Protein AF-A0A0D8FSW8-F1 (afdb_monomer)

Mean predicted aligned error: 22.22 Å

InterPro domains:
  IPR005616 CcmH/CycL/Ccl2/NrfF, N-terminal [PF03918] (24-135)
  IPR005616 CcmH/CycL/Ccl2/NrfF, N-terminal [cd16378] (40-104)
  IPR011990 Tetratricopeptide-like helical domain superfamily [G3DSA:1.25.40.10] (224-376)
  IPR011990 Tetratricopeptide-like helical domain superfamily [SSF48452] (256-358)
  IPR038297 CcmH/CycL/Ccl2/NrfF domain superfamily [G3DSA:1.10.8.640] (29-108)
  IPR051263 Cytochrome c-type biogenesis [PTHR47870] (13-337)

Organism: NCBI:txid1121877

Nearest PDB structures (foldseek):
  6fd7-assembly1_A  TM=7.070E-01  e=1.550E-02  Homo sapiens
  6fdp-assembly1_A  TM=6.580E-01  e=1.881E-02  Homo sapiens
  6w5q-assembly8_H  TM=6.157E-01  e=2.695E-01  Pseudomonas aeruginosa
  6hft-assembly1_A  TM=5.331E-01  e=1.661E-01  Saccharomyces cerevisiae
  5tqb-assembly1_B  TM=5.111E-01  e=1.780E+00  Thermochaetoides thermophila DSM 1495

Solvent-accessible surface area (backbone atoms only — not comparable to full-atom values): 23118 Å² total; per-residue (Å²): 140,83,82,84,77,80,72,78,56,71,66,61,56,50,52,53,50,54,50,51,51,53,53,50,54,56,54,57,57,70,80,59,69,73,88,60,54,71,70,56,48,40,60,48,51,29,55,46,29,28,20,83,92,64,59,101,33,28,25,70,77,38,92,44,76,66,17,51,57,49,50,54,46,48,49,50,41,55,73,73,63,54,52,75,62,60,56,48,51,52,48,31,75,75,64,35,68,78,31,38,69,57,76,57,84,54,74,70,48,34,53,65,64,45,45,63,54,53,52,49,50,52,53,51,48,53,51,50,50,52,59,70,64,58,64,80,72,77,64,68,69,66,63,63,75,74,68,70,80,90,80,80,93,78,84,87,79,84,70,81,76,79,73,79,91,84,78,89,84,82,89,79,82,90,82,88,80,88,88,83,85,82,89,86,82,87,80,84,83,83,86,90,83,84,89,85,85,89,83,91,86,88,83,89,85,90,76,88,78,82,74,81,93,71,71,76,72,62,65,58,58,60,56,53,56,54,55,54,55,52,53,58,56,57,65,72,70,68,78,76,89,79,91,74,85,49,82,61,57,62,48,51,51,51,52,21,51,53,28,47,75,70,63,41,54,72,61,15,44,59,38,31,56,53,48,36,75,78,39,76,78,44,22,56,46,38,12,54,47,17,47,51,40,39,73,68,39,90,46,73,64,49,30,51,54,18,49,53,42,12,51,49,11,28,61,73,17,71,67,32,41,56,6,19,37,43,34,15,47,42,31,31,80,72,66,72,32,24,62,62,12,42,55,28,42,51,51,18,59,72,47,68,60,54,71,72,56,38,61,57,45,41,75,69,46,50,62,29,25,61,74,43,75,43,86,78,63,90,87,94

Radius of gyration: 40.58 Å; Cα contacts (8 Å, |Δi|>4): 284; chains: 1; bounding box: 92×55×123 Å

Secondary structure (DSSP, 8-state):
------PPPHHHHHHHHHHHHHHHHHHHHHTT-----HHHHHHHHHHHBBPTTSSS-BGGG--SHHHHHHHHHHHHHHHHT--HHHHHHHHHHHH-GGGBSS--SSTHHHHHHHHHHHHHHHHHHHHHHHHHH------THHHHTTS----------SGGGGG----------------------------------------------------HHHHHHHHHHHHHHHHHHHHTT----S-PPPHHHHHHHHHHHHHHHTT-HHHHHHHHHHHHHH-TT-HHHHHHHHHHHHHH--SHHHHHHHHHHHHHHHHHTTT-HHHHHHHHHHHHHTT--HHHHHHHHHHHHHT---HHHHHHHHHHHHHHHHHTT-PPPTT-

pLDDT: mean 70.39, std 22.23, range [28.64, 97.38]

Foldseek 3Di:
DDDDDPDPPVVVVVVVVVVVVVVVVVVVVVVDDDDDDLVVLLLVLQQFFDQPVAPLHGLNGDLDPSSVVLSVQSSVCSVVVDDSVVSVVVCCVVRNQVRGNDRDCDDPVVVVVCVVVVVVVVVVVVVVVVVVVPPPPPPVVVVVVVPDDDDDDDDDDDPPVPPDDDDDDDDDDDDDDDDDDDDDDDDDDDDDDDDDDDDDDDDDDDDDDDDDPDDPVVVVVVVVVVVVVVVVVVVVPPDDDDDDQDPVLVVLLVVLVVCVVVVVLVVSLVSLVVSCVVVVLQLSSLLSNLLSQCVVDPDLVSVVVSLVSLVSSCVSNVLDLSSLLSNLLCCCVPVVNLLSSVVSVVSSLVSVDDPVVVVVSCVSNVVSCVSNVHDDDPSD

Sequence (380 aa):
MTTPTKRPSRALLAWIILFAIALASVGYAVVRTPSASASARIVALEKEVRCPSCGNLAVYNSKSASSYSIASYIDHEVHAGASNQEIIDSLVASYGDTILMAPPANGVGLFLWLLPIVVGLVLAYEVYKSLSSRSPKPSSQTRALIGASPAPMVSLSVEDVRRSPFAASELAEMKLDSSDGGDARRAVDASARENGEGTVSASSSGKPIRKPLFSRRFAQIGAALILVGVGALGALLLTRPSSSSSPSLTKELASGEALAGLGAVTQARAEFDRVLATYPSDPTALAYLGWIDFNLAKTKSAKADSISMLAHAAQLGAYDASAQLYYGLVLFYGEDKPVAAVTHLNRFLATHPSKSLVQQAYRLAKPAYLAAHRKIPNTF

Structure (mmCIF, N/CA/C/O backbone):
data_AF-A0A0D8FSW8-F1
#
_entry.id   AF-A0A0D8FSW8-F1
#
loop_
_atom_site.group_PDB
_atom_site.id
_atom_site.type_symbol
_atom_site.label_atom_id
_atom_site.label_alt_id
_atom_site.label_comp_id
_atom_site.label_asym_id
_atom_site.label_entity_id
_atom_site.label_seq_id
_atom_site.pdbx_PDB_ins_code
_atom_site.Cartn_x
_atom_site.Cartn_y
_atom_site.Cartn_z
_atom_site.occupancy
_atom_site.B_iso_or_equiv
_atom_site.auth_seq_id
_atom_site.auth_comp_id
_atom_site.auth_asym_id
_atom_site.auth_atom_id
_atom_site.pdbx_PDB_model_num
ATOM 1 N N . MET A 1 1 ? -59.936 -1.976 56.680 1.00 39.59 1 MET A N 1
ATOM 2 C CA . MET A 1 1 ? -58.484 -1.783 56.894 1.00 39.59 1 MET A CA 1
ATOM 3 C C . MET A 1 1 ? -57.876 -1.288 55.593 1.00 39.59 1 MET A C 1
ATOM 5 O O . MET A 1 1 ? -57.905 -2.027 54.622 1.00 39.59 1 MET A O 1
ATOM 9 N N . THR A 1 2 ? -57.386 -0.050 55.540 1.00 47.03 2 THR A N 1
ATOM 10 C CA . THR A 1 2 ? -56.753 0.535 54.346 1.00 47.03 2 THR A CA 1
ATOM 11 C C . THR A 1 2 ? -55.270 0.762 54.626 1.00 47.03 2 THR A C 1
ATOM 13 O O . THR A 1 2 ? -54.900 1.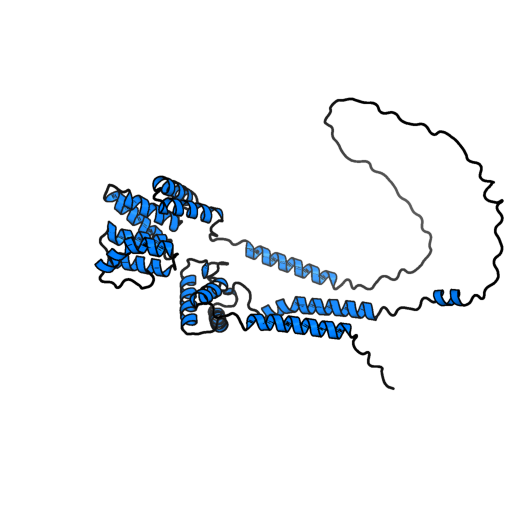569 55.475 1.00 47.03 2 THR A O 1
ATOM 16 N N . THR A 1 3 ? -54.397 0.018 53.949 1.00 42.66 3 THR A N 1
ATOM 17 C CA . THR A 1 3 ? -52.943 0.182 54.093 1.00 42.66 3 THR A CA 1
ATOM 18 C C . THR A 1 3 ? -52.492 1.504 53.465 1.00 42.66 3 THR A C 1
ATOM 20 O O . THR A 1 3 ? -52.821 1.743 52.300 1.00 42.66 3 THR A O 1
ATOM 23 N N . PRO A 1 4 ? -51.715 2.353 54.164 1.00 50.81 4 PRO A N 1
ATOM 24 C CA . PRO A 1 4 ? -51.233 3.603 53.594 1.00 50.81 4 PRO A CA 1
ATOM 25 C C . PRO A 1 4 ? -50.187 3.316 52.512 1.00 50.81 4 PRO A C 1
ATOM 27 O O . PRO A 1 4 ? -49.081 2.849 52.793 1.00 50.81 4 PRO A O 1
ATOM 30 N N . THR A 1 5 ? -50.525 3.616 51.260 1.00 48.91 5 THR A N 1
ATOM 31 C CA . THR A 1 5 ? -49.594 3.519 50.135 1.00 48.91 5 THR A CA 1
ATOM 32 C C . THR A 1 5 ? -48.489 4.564 50.299 1.00 48.91 5 THR A C 1
ATOM 34 O O . THR A 1 5 ? -48.702 5.765 50.122 1.00 48.91 5 THR A O 1
ATOM 37 N N . LYS A 1 6 ? -47.275 4.116 50.655 1.00 52.59 6 LYS A N 1
ATOM 38 C CA . LYS A 1 6 ? -46.073 4.964 50.653 1.00 52.59 6 LYS A CA 1
ATOM 39 C C . LYS A 1 6 ? -45.880 5.523 49.240 1.00 52.59 6 LYS A C 1
ATOM 41 O O . LYS A 1 6 ? -45.420 4.812 48.351 1.00 52.59 6 LYS A O 1
ATOM 46 N N . ARG A 1 7 ? -46.226 6.798 49.035 1.00 59.25 7 ARG A N 1
ATOM 47 C CA . ARG A 1 7 ? -45.932 7.507 47.783 1.00 59.25 7 ARG A CA 1
ATOM 48 C C . ARG A 1 7 ? -44.412 7.477 47.556 1.00 59.25 7 ARG A C 1
ATOM 50 O O . ARG A 1 7 ? -43.682 7.779 48.506 1.00 59.25 7 ARG A O 1
ATOM 57 N N . PRO A 1 8 ? -43.919 7.133 46.350 1.00 52.56 8 PRO A N 1
ATOM 58 C CA . PRO A 1 8 ? -42.494 7.223 46.058 1.00 52.56 8 PRO A CA 1
ATOM 59 C C . PRO A 1 8 ? -42.030 8.661 46.299 1.00 52.56 8 PRO A C 1
ATOM 61 O O . PRO A 1 8 ? -42.737 9.620 45.973 1.00 52.56 8 PRO A O 1
ATOM 64 N N . SER A 1 9 ? -40.862 8.824 46.922 1.00 68.44 9 SER A N 1
ATOM 65 C CA . SER A 1 9 ? -40.321 10.152 47.198 1.00 68.44 9 SER A CA 1
ATOM 66 C C . SER A 1 9 ? -40.132 10.910 45.882 1.00 68.44 9 SER A C 1
ATOM 68 O O . SER A 1 9 ? -39.705 10.336 44.880 1.00 68.44 9 SER A O 1
ATOM 70 N N . ARG A 1 10 ? -40.435 12.216 45.872 1.00 72.94 10 ARG A N 1
ATOM 71 C CA . ARG A 1 10 ? -40.333 13.060 44.662 1.00 72.94 10 ARG A CA 1
ATOM 72 C C . ARG A 1 10 ? -38.941 12.992 44.009 1.00 72.94 10 ARG A C 1
ATOM 74 O O . ARG A 1 10 ? -38.837 13.093 42.793 1.00 72.94 10 ARG A O 1
ATOM 81 N N . ALA A 1 11 ? -37.902 12.735 44.807 1.00 69.19 11 ALA A N 1
ATOM 82 C CA . ALA A 1 11 ? -36.544 12.472 44.342 1.00 69.19 11 ALA A CA 1
ATOM 83 C C . ALA A 1 11 ? -36.428 11.223 43.443 1.00 69.19 11 ALA A C 1
ATOM 85 O O . ALA A 1 11 ? -35.744 11.286 42.429 1.00 69.19 11 ALA A O 1
ATOM 86 N N . LEU A 1 12 ? -37.108 10.114 43.761 1.00 74.06 12 LEU A N 1
ATOM 87 C CA . LEU A 1 12 ? -37.056 8.891 42.947 1.00 74.06 12 LEU A CA 1
ATOM 88 C C . LEU A 1 12 ? -37.665 9.126 41.555 1.00 74.06 12 LEU A C 1
ATOM 90 O O . LEU A 1 12 ? -37.091 8.726 40.549 1.00 74.06 12 LEU A O 1
ATOM 94 N N . LEU A 1 13 ? -38.797 9.836 41.500 1.00 79.19 13 LEU A N 1
ATOM 95 C CA . LEU A 1 13 ? -39.436 10.241 40.244 1.00 79.19 13 LEU A CA 1
ATOM 96 C C . LEU A 1 13 ? -38.542 11.186 39.427 1.00 79.19 13 LEU A C 1
ATOM 98 O O . LEU A 1 13 ? -38.404 10.990 38.224 1.00 79.19 13 LEU A O 1
ATOM 102 N N . ALA A 1 14 ? -37.886 12.158 40.071 1.00 80.44 14 ALA A N 1
ATOM 103 C CA . ALA A 1 14 ? -36.940 13.049 39.399 1.00 80.44 14 ALA A CA 1
ATOM 104 C C . ALA A 1 14 ? -35.743 12.289 38.796 1.00 80.44 14 ALA A C 1
ATOM 106 O O . ALA A 1 14 ? -35.365 12.556 37.658 1.00 80.44 14 ALA A O 1
ATOM 107 N N . TRP A 1 15 ? -35.190 11.301 39.509 1.00 77.56 15 TRP A N 1
ATOM 108 C CA . TRP A 1 15 ? -34.112 10.448 38.994 1.00 77.56 15 TRP A CA 1
ATOM 109 C C . TRP A 1 15 ? -34.557 9.565 37.821 1.00 77.56 15 TRP A C 1
ATOM 111 O O . TRP A 1 15 ? -33.817 9.448 36.849 1.00 77.56 15 TRP A O 1
ATOM 121 N N . ILE A 1 16 ? -35.768 8.998 37.861 1.00 78.50 16 ILE A N 1
ATOM 122 C CA . ILE A 1 16 ? -36.329 8.224 36.737 1.00 78.50 16 ILE A CA 1
ATOM 123 C C . ILE A 1 16 ? -36.517 9.115 35.500 1.00 78.50 16 ILE A C 1
ATOM 125 O O . ILE A 1 16 ? -36.174 8.703 34.395 1.00 78.50 16 ILE A O 1
ATOM 129 N N . ILE A 1 17 ? -37.006 10.348 35.675 1.00 84.31 17 ILE A N 1
ATOM 130 C CA . ILE A 1 17 ? -37.185 11.310 34.576 1.00 84.31 17 ILE A CA 1
ATOM 131 C C . ILE A 1 17 ? -35.830 11.733 33.989 1.00 84.31 17 ILE A C 1
ATOM 133 O O . ILE A 1 17 ? -35.671 11.722 32.772 1.00 84.31 17 ILE A O 1
ATOM 137 N N . LEU A 1 18 ? -34.831 12.042 34.824 1.00 82.75 18 LEU A N 1
ATOM 138 C CA . LEU A 1 18 ? -33.476 12.368 34.356 1.00 82.75 18 LEU A CA 1
ATOM 139 C C . LEU A 1 18 ? -32.823 11.194 33.611 1.00 82.75 18 LEU A C 1
ATOM 141 O O . LEU A 1 18 ? -32.198 11.404 32.574 1.00 82.75 18 LEU A O 1
ATOM 145 N N . PHE A 1 19 ? -33.010 9.962 34.089 1.00 79.06 19 PHE A N 1
ATOM 146 C CA . PHE A 1 19 ? -32.516 8.758 33.418 1.00 79.06 19 PHE A CA 1
ATOM 147 C C . PHE A 1 19 ? -33.218 8.519 32.071 1.00 79.06 19 PHE A C 1
ATOM 149 O O . PHE A 1 19 ? -32.555 8.214 31.082 1.00 79.06 19 PHE A O 1
ATOM 156 N N . ALA A 1 20 ? -34.535 8.738 31.993 1.00 77.12 20 ALA A N 1
ATOM 157 C CA . ALA A 1 20 ? -35.288 8.665 30.741 1.00 77.12 20 ALA A CA 1
ATOM 158 C C . ALA A 1 20 ? -34.852 9.740 29.727 1.00 77.12 20 ALA A C 1
ATOM 160 O O . ALA A 1 20 ? -34.725 9.443 28.541 1.00 77.12 20 ALA A O 1
ATOM 161 N N . ILE A 1 21 ? -34.561 10.966 30.182 1.00 82.00 21 ILE A N 1
ATOM 162 C CA . ILE A 1 21 ? -34.027 12.045 29.334 1.00 82.00 21 ILE A CA 1
ATOM 163 C C . ILE A 1 21 ? -32.614 11.703 28.832 1.00 82.00 21 ILE A C 1
ATOM 165 O O . ILE A 1 21 ? -32.321 11.930 27.661 1.00 82.00 21 ILE A O 1
ATOM 169 N N . ALA A 1 22 ? -31.759 11.116 29.676 1.00 75.44 22 ALA A N 1
ATOM 170 C CA . ALA A 1 22 ? -30.424 10.663 29.277 1.00 75.44 22 ALA A CA 1
ATOM 171 C C . ALA A 1 22 ? -30.470 9.506 28.257 1.00 75.44 22 ALA A C 1
ATOM 173 O O . ALA A 1 22 ? -29.710 9.500 27.294 1.00 75.44 22 ALA A O 1
ATOM 174 N N . LEU A 1 23 ? -31.393 8.553 28.417 1.00 74.88 23 LEU A N 1
ATOM 175 C CA . LEU A 1 23 ? -31.642 7.504 27.420 1.00 74.88 23 LEU A CA 1
ATOM 176 C C . LEU A 1 23 ? -32.162 8.082 26.094 1.00 74.88 23 LEU A C 1
ATOM 178 O O . LEU A 1 23 ? -31.700 7.685 25.024 1.00 74.88 23 LEU A O 1
ATOM 182 N N . ALA A 1 24 ? -33.083 9.048 26.152 1.00 71.19 24 ALA A N 1
ATOM 183 C CA . ALA A 1 24 ? -33.630 9.701 24.966 1.00 71.19 24 ALA A CA 1
ATOM 184 C C . ALA A 1 24 ? -32.578 10.527 24.201 1.00 71.19 24 ALA A C 1
ATOM 186 O O . ALA A 1 24 ? -32.573 10.511 22.970 1.00 71.19 24 ALA A O 1
ATOM 187 N N . SER A 1 25 ? -31.664 11.214 24.898 1.00 67.06 25 SER A N 1
ATOM 188 C CA . SER A 1 25 ? -30.603 11.995 24.247 1.00 67.06 25 SER A CA 1
ATOM 189 C C . SER A 1 25 ? -29.555 11.111 23.564 1.00 67.06 25 SER A C 1
ATOM 191 O O . SER A 1 25 ? -29.143 11.430 22.448 1.00 67.06 25 SER A O 1
ATOM 193 N N . VAL A 1 26 ? -29.189 9.969 24.163 1.00 66.69 26 VAL A N 1
ATOM 194 C CA . VAL A 1 26 ? -28.327 8.969 23.505 1.00 66.69 26 VAL A CA 1
ATOM 195 C C . VAL A 1 26 ? -29.020 8.371 22.276 1.00 66.69 26 VAL A C 1
ATOM 197 O O . VAL A 1 26 ? -28.408 8.302 21.212 1.00 66.69 26 VAL A O 1
ATOM 200 N N . GLY A 1 27 ? -30.308 8.019 22.369 1.00 56.41 27 GLY A N 1
ATOM 201 C CA . GLY A 1 27 ? -31.074 7.506 21.226 1.00 56.41 27 GLY A CA 1
ATOM 202 C C . GLY A 1 27 ? -31.169 8.495 20.055 1.00 56.41 27 GLY A C 1
ATOM 203 O O . GLY A 1 27 ? -31.031 8.103 18.898 1.00 56.41 27 GLY A O 1
ATOM 204 N N . TYR A 1 28 ? -31.336 9.791 20.338 1.00 53.56 28 TYR A N 1
ATOM 205 C CA . TYR A 1 28 ? -31.428 10.827 19.303 1.00 53.56 28 TYR A CA 1
ATOM 206 C C . TYR A 1 28 ? -30.108 11.044 18.537 1.00 53.56 28 TYR A C 1
ATOM 208 O O . TYR A 1 28 ? -30.136 11.377 17.352 1.00 53.56 28 TYR A O 1
ATOM 216 N N . ALA A 1 29 ? -28.956 10.815 19.178 1.00 49.75 29 ALA A N 1
ATOM 217 C CA . ALA A 1 29 ? -27.643 10.952 18.544 1.00 49.75 29 ALA A CA 1
ATOM 218 C C . ALA A 1 29 ? -27.346 9.848 17.507 1.00 49.75 29 ALA A C 1
ATOM 220 O O . ALA A 1 29 ? -26.659 10.107 16.522 1.00 49.75 29 ALA A O 1
ATOM 221 N N . VAL A 1 30 ? -27.885 8.638 17.696 1.00 51.28 30 VAL A N 1
ATOM 222 C CA . VAL A 1 30 ? -27.643 7.483 16.805 1.00 51.28 30 VAL A CA 1
ATOM 223 C C . VAL A 1 30 ? -28.430 7.586 15.491 1.00 51.28 30 VAL A C 1
ATOM 225 O O . VAL A 1 30 ? -27.949 7.165 14.445 1.00 51.28 30 VAL A O 1
ATOM 228 N N . VAL A 1 31 ? -29.625 8.186 15.515 1.00 51.75 31 VAL A N 1
ATOM 229 C CA . VAL A 1 31 ? -30.549 8.231 14.360 1.00 51.75 31 VAL A CA 1
ATOM 230 C C . VAL A 1 31 ? -30.229 9.369 13.370 1.00 51.75 31 VAL A C 1
ATOM 232 O O . VAL A 1 31 ? -30.789 9.422 12.277 1.00 51.75 31 VAL A O 1
ATOM 235 N N . ARG A 1 32 ? -29.323 10.294 13.719 1.00 37.38 32 ARG A N 1
ATOM 236 C CA . ARG A 1 32 ? -28.925 11.424 12.857 1.00 37.38 32 ARG A CA 1
ATOM 237 C C . ARG A 1 32 ? -27.414 11.640 12.805 1.00 37.38 32 ARG A C 1
ATOM 239 O O . ARG A 1 32 ? -26.924 12.736 13.077 1.00 37.38 32 ARG A O 1
ATOM 246 N N . THR A 1 33 ? -26.676 10.638 12.338 1.00 43.38 33 THR A N 1
ATOM 247 C CA . THR A 1 33 ? -25.440 10.944 11.612 1.00 43.38 33 THR A CA 1
ATOM 248 C C . THR A 1 33 ? -25.825 11.574 10.262 1.00 43.38 33 THR A C 1
ATOM 250 O O . THR A 1 33 ? -26.628 10.997 9.525 1.00 43.38 33 THR A O 1
ATOM 253 N N . PRO A 1 34 ? -25.338 12.785 9.918 1.00 43.84 34 PRO A N 1
ATOM 254 C CA . PRO A 1 34 ? -25.528 13.322 8.573 1.00 43.84 34 PRO A CA 1
ATOM 255 C C . PRO A 1 34 ? -24.864 12.381 7.564 1.00 43.84 34 PRO A C 1
ATOM 257 O O . PRO A 1 34 ? -23.918 11.676 7.919 1.00 43.84 34 PRO A O 1
ATOM 260 N N . SER A 1 35 ? -25.337 12.373 6.314 1.00 48.31 35 SER A N 1
ATOM 261 C CA . SER A 1 35 ? -24.821 11.484 5.269 1.00 48.31 35 SER A CA 1
ATOM 262 C C . SER A 1 35 ? -23.337 11.751 5.000 1.00 48.31 35 SER A C 1
ATOM 264 O O . SER A 1 35 ? -22.973 12.579 4.160 1.00 48.31 35 SER A O 1
ATOM 266 N N . ALA A 1 36 ? -22.475 11.032 5.716 1.00 58.47 36 ALA A N 1
ATOM 267 C CA . ALA A 1 36 ? -21.078 10.887 5.367 1.00 58.47 36 ALA A CA 1
ATOM 268 C C . ALA A 1 36 ? -21.014 10.368 3.923 1.00 58.47 36 ALA A C 1
ATOM 270 O O . ALA A 1 36 ? -21.845 9.547 3.520 1.00 58.47 36 ALA A O 1
ATOM 271 N N . SER A 1 37 ? -20.061 10.866 3.132 1.00 74.88 37 SER A N 1
ATOM 272 C CA . SER A 1 37 ? -19.872 10.394 1.757 1.00 74.88 37 SER A CA 1
ATOM 273 C C . SER A 1 37 ? -19.733 8.868 1.732 1.00 74.88 37 SER A C 1
ATOM 275 O O . SER A 1 37 ? -19.266 8.281 2.709 1.00 74.88 37 SER A O 1
ATOM 277 N N . ALA A 1 38 ? -20.110 8.215 0.626 1.00 75.31 38 ALA A N 1
ATOM 278 C CA . ALA A 1 38 ? -20.027 6.753 0.506 1.00 75.31 38 ALA A CA 1
ATOM 279 C C . ALA A 1 38 ? -18.648 6.223 0.950 1.00 75.31 38 ALA A C 1
ATOM 281 O O . ALA A 1 38 ? -18.568 5.347 1.805 1.00 75.31 38 ALA A O 1
ATOM 282 N N . SER A 1 39 ? -17.568 6.878 0.511 1.00 72.75 39 SER A N 1
ATOM 283 C CA . SER A 1 39 ? -16.189 6.592 0.929 1.00 72.75 39 SER A CA 1
ATOM 284 C C . SER A 1 39 ? -15.960 6.694 2.446 1.00 72.75 39 SER A C 1
ATOM 286 O O . SER A 1 39 ? -15.238 5.883 3.014 1.00 72.75 39 SER A O 1
ATOM 288 N N . ALA A 1 40 ? -16.570 7.666 3.129 1.00 78.69 40 ALA A N 1
ATOM 289 C CA . ALA A 1 40 ? -16.466 7.799 4.582 1.00 78.69 40 ALA A CA 1
ATOM 290 C C . ALA A 1 40 ? -17.301 6.744 5.335 1.00 78.69 40 ALA A C 1
ATOM 292 O O . ALA A 1 40 ? -16.889 6.323 6.415 1.00 78.69 40 ALA A O 1
ATOM 293 N N . ARG A 1 41 ? -18.425 6.273 4.765 1.00 80.56 41 ARG A N 1
ATOM 294 C CA . ARG A 1 41 ? -19.170 5.109 5.288 1.00 80.56 41 ARG A CA 1
ATOM 295 C C . ARG A 1 41 ? -18.360 3.818 5.149 1.00 80.56 41 ARG A C 1
ATOM 297 O O . ARG A 1 41 ? -18.256 3.082 6.123 1.00 80.56 41 ARG A O 1
ATOM 304 N N . ILE A 1 42 ? -17.752 3.584 3.984 1.00 81.69 42 ILE A N 1
ATOM 305 C CA . ILE A 1 42 ? -16.892 2.419 3.712 1.00 81.69 42 ILE A CA 1
ATOM 306 C C . ILE A 1 42 ? -15.724 2.384 4.705 1.00 81.69 42 ILE A C 1
ATOM 308 O O . ILE A 1 42 ? -15.584 1.421 5.450 1.00 81.69 42 ILE A O 1
ATOM 312 N N . VAL A 1 43 ? -14.972 3.483 4.832 1.00 83.38 43 VAL A N 1
ATOM 313 C CA . VAL A 1 43 ? -13.836 3.589 5.769 1.00 83.38 43 VAL A CA 1
ATOM 314 C C . VAL A 1 43 ? -14.245 3.434 7.243 1.00 83.38 43 VAL A C 1
ATOM 316 O O . VAL A 1 43 ? -13.411 3.058 8.067 1.00 83.38 43 VAL A O 1
ATOM 319 N N . ALA A 1 44 ? -15.495 3.733 7.614 1.00 83.88 44 ALA A N 1
ATOM 320 C CA . ALA A 1 44 ? -16.008 3.444 8.955 1.00 83.88 44 ALA A CA 1
ATOM 321 C C . ALA A 1 44 ? -16.273 1.938 9.138 1.00 83.88 44 ALA A C 1
ATOM 323 O O . ALA A 1 44 ? -15.745 1.337 10.072 1.00 83.88 44 ALA A O 1
ATOM 324 N N . LEU A 1 45 ? -16.996 1.316 8.201 1.00 85.62 45 LEU A N 1
ATOM 325 C CA . LEU A 1 45 ? -17.297 -0.121 8.212 1.00 85.62 45 LEU A CA 1
ATOM 326 C C . LEU A 1 45 ? -16.021 -0.981 8.189 1.00 85.62 45 LEU A C 1
ATOM 328 O O . LEU A 1 45 ? -15.864 -1.881 9.007 1.00 85.62 45 LEU A O 1
ATOM 332 N N . GLU A 1 46 ? -15.047 -0.658 7.339 1.00 84.19 46 GLU A N 1
ATOM 333 C CA . GLU A 1 46 ? -13.761 -1.369 7.266 1.00 84.19 46 GLU A CA 1
ATOM 334 C C . GLU A 1 46 ? -12.924 -1.281 8.559 1.00 84.19 46 GLU A C 1
ATOM 336 O O . GLU A 1 46 ? -11.998 -2.075 8.747 1.00 84.19 46 GLU A O 1
ATOM 341 N N . LYS A 1 47 ? -13.210 -0.319 9.450 1.00 87.06 47 LYS A N 1
ATOM 342 C CA . LYS A 1 47 ? -12.577 -0.200 10.777 1.00 87.06 47 LYS A CA 1
ATOM 343 C C . LYS A 1 47 ? -13.311 -0.989 11.856 1.00 87.06 47 LYS A C 1
ATOM 345 O O . LYS A 1 47 ? -12.673 -1.433 12.808 1.00 87.06 47 LYS A O 1
ATOM 350 N N . GLU A 1 48 ? -14.621 -1.158 11.711 1.00 86.19 48 GLU A N 1
ATOM 351 C CA . GLU A 1 48 ? -15.462 -1.966 12.603 1.00 86.19 48 GLU A CA 1
ATOM 352 C C . GLU A 1 48 ? -15.335 -3.470 12.304 1.00 86.19 48 GLU A C 1
ATOM 354 O O . GLU A 1 48 ? -15.492 -4.295 13.205 1.00 86.19 48 GLU A O 1
ATOM 359 N N . VAL A 1 49 ? -14.976 -3.831 11.069 1.00 88.19 49 VAL A N 1
ATOM 360 C CA . VAL A 1 49 ? -14.783 -5.214 10.617 1.00 88.19 49 VAL A CA 1
ATOM 361 C C . VAL A 1 49 ? -13.305 -5.635 10.710 1.00 88.19 49 VAL A C 1
ATOM 363 O O . VAL A 1 49 ? -12.391 -4.926 10.288 1.00 88.19 49 VAL A O 1
ATOM 366 N N . ARG A 1 50 ? -13.059 -6.824 11.263 1.00 89.00 50 ARG A N 1
ATOM 367 C CA . ARG A 1 50 ? -11.767 -7.499 11.445 1.00 89.00 50 ARG A CA 1
ATOM 368 C C . ARG A 1 50 ? -11.473 -8.423 10.259 1.00 89.00 50 ARG A C 1
ATOM 370 O O . ARG A 1 50 ? -12.345 -9.159 9.810 1.00 89.00 50 ARG A O 1
ATOM 377 N N . CYS A 1 51 ? -10.227 -8.464 9.791 1.00 85.31 51 CYS A N 1
ATOM 378 C CA . CYS A 1 51 ? -9.811 -9.470 8.814 1.00 85.31 51 CYS A CA 1
ATOM 379 C C . CYS A 1 51 ? -9.808 -10.881 9.454 1.00 85.31 51 CYS A C 1
ATOM 381 O O . CYS A 1 51 ? -9.074 -11.106 10.425 1.00 85.31 51 CYS A O 1
ATOM 383 N N . PRO A 1 52 ? -10.526 -11.878 8.896 1.00 81.56 52 PRO A N 1
ATOM 384 C CA . PRO A 1 52 ? -10.584 -13.222 9.471 1.00 81.56 52 PRO A CA 1
ATOM 385 C C . PRO A 1 52 ? -9.232 -13.950 9.411 1.00 81.56 52 PRO A C 1
ATOM 387 O O . PRO A 1 52 ? -8.873 -14.646 10.359 1.00 81.56 52 PRO A O 1
ATOM 390 N N . SER A 1 53 ? -8.439 -13.747 8.351 1.00 78.56 53 SER A N 1
ATOM 391 C CA . SER A 1 53 ? -7.143 -14.421 8.161 1.00 78.56 53 SER A CA 1
ATOM 392 C C . SER A 1 53 ? -5.931 -13.671 8.739 1.00 78.56 53 SER A C 1
ATOM 394 O O . SER A 1 53 ? -4.803 -14.066 8.461 1.00 78.56 53 SER A O 1
ATOM 396 N N . CYS A 1 54 ? -6.131 -12.576 9.485 1.00 76.12 54 CYS A N 1
ATOM 397 C CA . CYS A 1 54 ? -5.049 -11.662 9.893 1.00 76.12 54 CYS A CA 1
ATOM 398 C C . CYS A 1 54 ? -4.915 -11.461 11.409 1.00 76.12 54 CYS A C 1
ATOM 400 O O . CYS A 1 54 ? -4.112 -10.640 11.853 1.00 76.12 54 CYS A O 1
ATOM 402 N N . GLY A 1 55 ? -5.728 -12.148 12.214 1.00 75.00 55 GLY A N 1
ATOM 403 C CA . GLY A 1 55 ? -5.820 -11.881 13.650 1.00 75.00 55 GLY A CA 1
ATOM 404 C C . GLY A 1 55 ? -6.517 -10.547 13.952 1.00 75.00 55 GLY A C 1
ATOM 405 O O . GLY A 1 55 ? -7.466 -10.171 13.274 1.00 75.00 55 GLY A O 1
ATOM 406 N N . ASN A 1 56 ? -6.073 -9.831 14.989 1.00 80.06 56 ASN A N 1
ATOM 407 C CA . ASN A 1 56 ? -6.709 -8.599 15.491 1.00 80.06 56 ASN A CA 1
ATOM 408 C C . ASN A 1 56 ? -6.395 -7.340 14.651 1.00 80.06 56 ASN A C 1
ATOM 410 O O . ASN A 1 56 ? -6.050 -6.294 15.196 1.00 80.06 56 ASN A O 1
ATOM 414 N N . LEU A 1 57 ? -6.515 -7.424 13.324 1.00 83.19 57 LEU A N 1
ATOM 415 C CA . LEU A 1 57 ? -6.376 -6.279 12.419 1.00 83.19 57 LEU A CA 1
ATOM 416 C C . LEU A 1 57 ? -7.708 -5.959 11.743 1.00 83.19 57 LEU A C 1
ATOM 418 O O . LEU A 1 57 ? -8.419 -6.859 11.302 1.00 83.19 57 LEU A O 1
ATOM 422 N N . ALA A 1 58 ? -8.032 -4.668 11.661 1.00 86.62 58 ALA A N 1
ATOM 423 C CA . ALA A 1 58 ? -9.191 -4.190 10.916 1.00 86.62 58 ALA A CA 1
ATOM 424 C C . ALA A 1 58 ? -8.976 -4.437 9.419 1.00 86.62 58 ALA A C 1
ATOM 426 O O . ALA A 1 58 ? -7.833 -4.386 8.958 1.00 86.62 58 ALA A O 1
ATOM 427 N N . VAL A 1 59 ? -10.057 -4.643 8.667 1.00 84.56 59 VAL A N 1
ATOM 428 C CA . VAL A 1 59 ? -10.017 -4.753 7.200 1.00 84.56 59 VAL A CA 1
ATOM 429 C C . VAL A 1 59 ? -9.318 -3.528 6.600 1.00 84.56 59 VAL A C 1
ATOM 431 O O . VAL A 1 59 ? -8.389 -3.687 5.814 1.00 84.56 59 VAL A O 1
ATOM 434 N N . TYR A 1 60 ? -9.634 -2.330 7.104 1.00 82.06 60 TYR A N 1
ATOM 435 C CA . TYR A 1 60 ? -9.001 -1.055 6.735 1.00 82.06 60 TYR A CA 1
ATOM 436 C C . TYR A 1 60 ? -7.465 -1.042 6.886 1.00 82.06 60 TYR A C 1
ATOM 438 O O . TYR A 1 60 ? -6.762 -0.379 6.128 1.00 82.06 60 TYR A O 1
ATOM 446 N N . ASN A 1 61 ? -6.925 -1.754 7.881 1.00 75.88 61 ASN A N 1
ATOM 447 C CA . ASN A 1 61 ? -5.493 -1.748 8.205 1.00 75.88 61 ASN A CA 1
ATOM 448 C C . ASN A 1 61 ? -4.728 -2.939 7.603 1.00 75.88 61 ASN A C 1
ATOM 450 O O . ASN A 1 61 ? -3.514 -3.034 7.793 1.00 75.88 61 ASN A O 1
ATOM 454 N N . SER A 1 62 ? -5.406 -3.888 6.951 1.00 77.62 62 SER A N 1
ATOM 455 C CA . SER A 1 62 ? -4.816 -5.186 6.629 1.00 77.62 62 SER A CA 1
ATOM 456 C C . SER A 1 62 ? -4.664 -5.427 5.129 1.00 77.62 62 SER A C 1
ATOM 458 O O . SER A 1 62 ? -5.635 -5.535 4.390 1.00 77.62 62 SER A O 1
ATOM 460 N N . LYS A 1 63 ? -3.415 -5.593 4.677 1.00 76.44 63 LYS A N 1
ATOM 461 C CA . LYS A 1 63 ? -3.065 -5.837 3.266 1.00 76.44 63 LYS A CA 1
ATOM 462 C C . LYS A 1 63 ? -3.221 -7.316 2.835 1.00 76.44 63 LYS A C 1
ATOM 464 O O . LYS A 1 63 ? -2.423 -7.805 2.039 1.00 76.44 63 LYS A O 1
ATOM 469 N N . SER A 1 64 ? -4.211 -8.055 3.350 1.00 72.31 64 SER A N 1
ATOM 470 C CA . SER A 1 64 ? -4.419 -9.484 3.021 1.00 72.31 64 SER A CA 1
ATOM 471 C C . SER A 1 64 ? -5.517 -9.716 1.978 1.00 72.31 64 SER A C 1
ATOM 473 O O . SER A 1 64 ? -6.501 -8.982 1.938 1.00 72.31 64 SER A O 1
ATOM 475 N N . ALA A 1 65 ? -5.423 -10.804 1.207 1.00 73.56 65 ALA A N 1
ATOM 476 C CA . ALA A 1 65 ? -6.430 -11.162 0.202 1.00 73.56 65 ALA A CA 1
ATOM 477 C C . ALA A 1 65 ? -7.870 -11.262 0.758 1.00 73.56 65 ALA A C 1
ATOM 479 O O . ALA A 1 65 ? -8.806 -10.854 0.072 1.00 73.56 65 ALA A O 1
ATOM 480 N N . SER A 1 66 ? -8.057 -11.737 2.000 1.00 76.00 66 SER A N 1
ATOM 481 C CA . SER A 1 66 ? -9.392 -11.800 2.622 1.00 76.00 66 SER A CA 1
ATOM 482 C C . SER A 1 66 ? -9.921 -10.416 3.018 1.00 76.00 66 SER A C 1
ATOM 484 O O . SER A 1 66 ? -11.119 -10.156 2.907 1.00 76.00 66 SER A O 1
ATOM 486 N N . SER A 1 67 ? -9.024 -9.498 3.390 1.00 82.75 67 SER A N 1
ATOM 487 C CA . SER A 1 67 ? -9.366 -8.095 3.648 1.00 82.75 67 SER A CA 1
ATOM 488 C C . SER A 1 67 ? -9.902 -7.435 2.382 1.00 82.75 67 SER A C 1
ATOM 490 O O . SER A 1 67 ? -10.935 -6.785 2.441 1.00 82.75 67 SER A O 1
ATOM 492 N N . TYR A 1 68 ? -9.288 -7.676 1.217 1.00 82.31 68 TYR A N 1
ATOM 493 C CA . TYR A 1 68 ? -9.770 -7.099 -0.045 1.00 82.31 68 TYR A CA 1
ATOM 494 C C . TYR A 1 68 ? -11.081 -7.697 -0.542 1.00 82.31 68 TYR A C 1
ATOM 496 O O . TYR A 1 68 ? -11.891 -6.953 -1.087 1.00 82.31 68 TYR A O 1
ATOM 504 N N . SER A 1 69 ? -11.348 -8.991 -0.321 1.00 81.38 69 SER A N 1
ATOM 505 C CA . SER A 1 69 ? -12.684 -9.533 -0.605 1.00 81.38 69 SER A CA 1
ATOM 506 C C . SER A 1 69 ? -13.764 -8.889 0.271 1.00 81.38 69 SER A C 1
ATOM 508 O O . SER A 1 69 ? -14.850 -8.607 -0.223 1.00 81.38 69 SER A O 1
ATOM 510 N N . ILE A 1 70 ? -13.458 -8.595 1.541 1.00 87.12 70 ILE A N 1
ATOM 511 C CA . ILE A 1 70 ? -14.408 -7.956 2.463 1.00 87.12 70 ILE A CA 1
ATOM 512 C C . ILE A 1 70 ? -14.558 -6.457 2.158 1.00 87.12 70 ILE A C 1
ATOM 514 O O . ILE A 1 70 ? -15.679 -5.968 2.095 1.00 87.12 70 ILE A O 1
ATOM 518 N N . ALA A 1 71 ? -13.465 -5.739 1.892 1.00 86.00 71 ALA A N 1
ATOM 519 C CA . ALA A 1 71 ? -13.485 -4.336 1.470 1.00 86.00 71 ALA A CA 1
ATOM 520 C C . ALA A 1 71 ? -14.278 -4.150 0.164 1.00 86.00 71 ALA A C 1
ATOM 522 O O . ALA A 1 71 ? -15.154 -3.296 0.085 1.00 86.00 71 ALA A O 1
ATOM 523 N N . SER A 1 72 ? -14.047 -5.013 -0.834 1.00 85.31 72 SER A N 1
ATOM 524 C CA . SER A 1 72 ? -14.801 -4.998 -2.095 1.00 85.31 72 SER A CA 1
ATOM 525 C C . SER A 1 72 ? -16.283 -5.337 -1.910 1.00 85.31 72 SER A C 1
ATOM 527 O O . SER A 1 72 ? -17.106 -4.833 -2.670 1.00 85.31 72 SER A O 1
ATOM 529 N N . TYR A 1 73 ? -16.631 -6.182 -0.934 1.00 88.75 73 TYR A N 1
ATOM 530 C CA . TYR A 1 73 ? -18.023 -6.451 -0.569 1.00 88.75 73 TYR A CA 1
ATOM 531 C C . TYR A 1 73 ? -18.670 -5.223 0.091 1.00 88.75 73 TYR A C 1
ATOM 533 O O . TYR A 1 73 ? -19.737 -4.792 -0.333 1.00 88.75 73 TYR A O 1
ATOM 541 N N . ILE A 1 74 ? -17.998 -4.605 1.069 1.00 89.69 74 ILE A N 1
ATOM 542 C CA . ILE A 1 74 ? -18.472 -3.386 1.744 1.00 89.69 74 ILE A CA 1
ATOM 543 C C . ILE A 1 74 ? -18.667 -2.243 0.735 1.00 89.69 74 ILE A C 1
ATOM 545 O O . ILE A 1 74 ? -19.698 -1.573 0.769 1.00 89.69 74 ILE A O 1
ATOM 549 N N . ASP A 1 75 ? -17.717 -2.032 -0.180 1.00 87.19 75 ASP A N 1
ATOM 550 C CA . ASP A 1 75 ? -17.821 -1.025 -1.242 1.00 87.19 75 ASP A CA 1
ATOM 551 C C . ASP A 1 75 ? -19.031 -1.274 -2.156 1.00 87.19 75 ASP A C 1
ATOM 553 O O . ASP A 1 75 ? -19.814 -0.351 -2.395 1.00 87.19 75 ASP A O 1
ATOM 557 N N . HIS A 1 76 ? -19.235 -2.522 -2.597 1.00 88.75 76 HIS A N 1
ATOM 558 C CA . HIS A 1 76 ? -20.387 -2.906 -3.413 1.00 88.75 76 HIS A CA 1
ATOM 559 C C . HIS A 1 76 ? -21.713 -2.617 -2.698 1.00 88.75 76 HIS A C 1
ATOM 561 O O . HIS A 1 76 ? -22.567 -1.926 -3.250 1.00 88.75 76 HIS A O 1
ATOM 567 N N . GLU A 1 77 ? -21.877 -3.079 -1.457 1.00 87.81 77 GLU A N 1
ATOM 568 C CA . GLU A 1 77 ? -23.140 -2.938 -0.727 1.00 87.81 77 GLU A CA 1
ATOM 569 C C . GLU A 1 77 ? -23.449 -1.483 -0.338 1.00 87.81 77 GLU A C 1
ATOM 571 O O . GLU A 1 77 ? -24.603 -1.051 -0.406 1.00 87.81 77 GLU A O 1
ATOM 576 N N . VAL A 1 78 ? -22.432 -0.678 0.003 1.00 87.12 78 VAL A N 1
ATOM 577 C CA . VAL A 1 78 ? -22.626 0.762 0.253 1.00 87.12 78 VAL A CA 1
ATOM 578 C C . VAL A 1 78 ? -23.090 1.482 -1.018 1.00 87.12 78 VAL A C 1
ATOM 580 O O . VAL A 1 78 ? -23.957 2.356 -0.925 1.00 87.12 78 VAL A O 1
ATOM 583 N N . HIS A 1 79 ? -22.571 1.112 -2.194 1.00 84.38 79 HIS A N 1
ATOM 584 C CA . HIS A 1 79 ? -23.023 1.654 -3.481 1.00 84.38 79 HIS A CA 1
ATOM 585 C C . HIS A 1 79 ? -24.377 1.085 -3.941 1.00 84.38 79 HIS A C 1
ATOM 587 O O . HIS A 1 79 ? -25.137 1.805 -4.589 1.00 84.38 79 HIS A O 1
ATOM 593 N N . ALA A 1 80 ? -24.721 -0.149 -3.559 1.00 83.69 80 ALA A N 1
ATOM 594 C CA . ALA A 1 80 ? -26.047 -0.741 -3.756 1.00 83.69 80 ALA A CA 1
ATOM 595 C C . ALA A 1 80 ? -27.133 -0.101 -2.864 1.00 83.69 80 ALA A C 1
ATOM 597 O O . ALA A 1 80 ? -28.324 -0.295 -3.101 1.00 83.69 80 ALA A O 1
ATOM 598 N N . GLY A 1 81 ? -26.733 0.696 -1.865 1.00 83.06 81 GLY A N 1
ATOM 599 C CA . GLY A 1 81 ? -27.633 1.446 -0.989 1.00 83.06 81 GLY A CA 1
ATOM 600 C C . GLY A 1 81 ? -27.978 0.748 0.328 1.00 83.06 81 GLY A C 1
ATOM 601 O O . GLY A 1 81 ? -28.826 1.260 1.059 1.00 83.06 81 GLY A O 1
ATOM 602 N N . ALA A 1 82 ? -27.317 -0.366 0.659 1.00 81.56 82 ALA A N 1
ATOM 603 C CA . ALA A 1 82 ? -27.538 -1.087 1.908 1.00 81.56 82 ALA A CA 1
ATOM 604 C C . ALA A 1 82 ? -27.203 -0.226 3.141 1.00 81.56 82 ALA A C 1
ATOM 606 O O . ALA A 1 82 ? -26.329 0.660 3.119 1.00 81.56 82 ALA A O 1
ATOM 607 N N . SER A 1 83 ? -27.896 -0.486 4.249 1.00 84.56 83 SER A N 1
ATOM 608 C CA . SER A 1 83 ? -27.592 0.129 5.539 1.00 84.56 83 SER A CA 1
ATOM 609 C C . SER A 1 83 ? -26.334 -0.484 6.161 1.00 84.56 83 SER A C 1
ATOM 611 O O . SER A 1 83 ? -25.958 -1.621 5.884 1.00 84.56 83 SER A O 1
ATOM 613 N N . ASN A 1 84 ? -25.676 0.265 7.052 1.00 83.25 84 ASN A N 1
ATOM 614 C CA . ASN A 1 84 ? -24.489 -0.230 7.756 1.00 83.25 84 ASN A CA 1
ATOM 615 C C . ASN A 1 84 ? -24.775 -1.531 8.535 1.00 83.25 84 ASN A C 1
ATOM 617 O O . ASN A 1 84 ? -23.908 -2.396 8.601 1.00 83.25 84 ASN A O 1
ATOM 621 N N . GLN A 1 85 ? -25.983 -1.670 9.096 1.00 81.31 85 GLN A N 1
ATOM 622 C CA . GLN A 1 85 ? -26.358 -2.843 9.882 1.00 81.31 85 GLN A CA 1
ATOM 623 C C . GLN A 1 85 ? -26.574 -4.078 9.000 1.00 81.31 85 GLN A C 1
ATOM 625 O O . GLN A 1 85 ? -26.066 -5.135 9.340 1.00 81.31 85 GLN A O 1
ATOM 630 N N . GLU A 1 86 ? -27.235 -3.949 7.844 1.00 82.25 86 GLU A N 1
ATOM 631 C CA . GLU A 1 86 ? -27.423 -5.071 6.903 1.00 82.25 86 GLU A CA 1
ATOM 632 C C . GLU A 1 86 ? -26.081 -5.617 6.387 1.00 82.25 86 GLU A C 1
ATOM 634 O O . GLU A 1 86 ? -25.895 -6.830 6.301 1.00 82.25 86 GLU A O 1
ATOM 639 N N . ILE A 1 87 ? -25.118 -4.728 6.114 1.00 86.50 87 ILE A N 1
ATOM 640 C CA . ILE A 1 87 ? -23.755 -5.103 5.705 1.00 86.50 87 ILE A CA 1
ATOM 641 C C . ILE A 1 87 ? -23.049 -5.879 6.826 1.00 86.50 87 ILE A C 1
ATOM 643 O O . ILE A 1 87 ? -22.453 -6.928 6.574 1.00 86.50 87 ILE A O 1
ATOM 647 N N . ILE A 1 88 ? -23.132 -5.385 8.065 1.00 86.44 88 ILE A N 1
ATOM 648 C CA . ILE A 1 88 ? -22.552 -6.044 9.242 1.00 86.44 88 ILE A CA 1
ATOM 649 C C . ILE A 1 88 ? -23.211 -7.406 9.490 1.00 86.44 88 ILE A C 1
ATOM 651 O O . ILE A 1 88 ? -22.502 -8.397 9.652 1.00 86.44 88 ILE A O 1
ATOM 655 N N . ASP A 1 89 ? -24.540 -7.479 9.474 1.00 84.31 89 ASP A N 1
ATOM 656 C CA . ASP A 1 89 ? -25.294 -8.705 9.743 1.00 84.31 89 ASP A CA 1
ATOM 657 C C . ASP A 1 89 ? -25.021 -9.779 8.675 1.00 84.31 89 ASP A C 1
ATOM 659 O O . ASP A 1 89 ? -24.865 -10.952 9.011 1.00 84.31 89 ASP A O 1
ATOM 663 N N . SER A 1 90 ? -24.867 -9.392 7.402 1.00 84.19 90 SER A N 1
ATOM 664 C CA . SER A 1 90 ? -24.463 -10.295 6.312 1.00 84.19 90 SER A CA 1
ATOM 665 C C . SER A 1 90 ? -23.030 -10.832 6.481 1.00 84.19 90 SER A C 1
ATOM 667 O O . SER A 1 90 ? -22.764 -12.027 6.292 1.00 84.19 90 SER A O 1
ATOM 669 N N . LEU A 1 91 ? -22.094 -9.974 6.909 1.00 87.50 91 LEU A N 1
ATOM 670 C CA . LEU A 1 91 ? -20.720 -10.378 7.225 1.00 87.50 91 LEU A CA 1
ATOM 671 C C . LEU A 1 91 ? -20.671 -11.312 8.443 1.00 87.50 91 LEU A C 1
ATOM 673 O O . LEU A 1 91 ? -19.973 -12.325 8.408 1.00 87.50 91 LEU A O 1
ATOM 677 N N . VAL A 1 92 ? -21.450 -11.033 9.490 1.00 87.00 92 VAL A N 1
ATOM 678 C CA . VAL A 1 92 ? -21.589 -11.908 10.665 1.00 87.00 92 VAL A CA 1
ATOM 679 C C . VAL A 1 92 ? -22.252 -13.238 10.295 1.00 87.00 92 VAL A C 1
ATOM 681 O O . VAL A 1 92 ? -21.789 -14.283 10.743 1.00 87.00 92 VAL A O 1
ATOM 684 N N . ALA A 1 93 ? -23.259 -13.253 9.420 1.00 83.69 93 ALA A N 1
ATOM 685 C CA . ALA A 1 93 ? -23.863 -14.495 8.929 1.00 83.69 93 ALA A CA 1
ATOM 686 C C . ALA A 1 93 ? -22.868 -15.372 8.141 1.00 83.69 93 ALA A C 1
ATOM 688 O O . ALA A 1 93 ? -22.961 -16.599 8.182 1.00 83.69 93 ALA A O 1
ATOM 689 N N . SER A 1 94 ? -21.902 -14.751 7.457 1.00 82.25 94 SER A N 1
ATOM 690 C CA . SER A 1 94 ? -20.908 -15.437 6.621 1.00 82.25 94 SER A CA 1
ATOM 691 C C . SER A 1 94 ? -19.643 -15.871 7.382 1.00 82.25 94 SER A C 1
ATOM 693 O O . SER A 1 94 ? -19.049 -16.895 7.047 1.00 82.25 94 SER A O 1
ATOM 695 N N . TYR A 1 95 ? -19.215 -15.107 8.395 1.00 83.38 95 TYR A N 1
ATOM 696 C CA . TYR A 1 95 ? -17.923 -15.281 9.085 1.00 83.38 95 TYR A CA 1
ATOM 697 C C . TYR A 1 95 ? -18.023 -15.401 10.622 1.00 83.38 95 TYR A C 1
ATOM 699 O O . TYR A 1 95 ? -17.015 -15.646 11.290 1.00 83.38 95 TYR A O 1
ATOM 707 N N . GLY A 1 96 ? -19.223 -15.258 11.191 1.00 84.56 96 GLY A N 1
ATOM 708 C CA . GLY A 1 96 ? -19.502 -15.276 12.629 1.00 84.56 96 GLY A CA 1
ATOM 709 C C . GLY A 1 96 ? -19.115 -13.985 13.362 1.00 84.56 96 GLY A C 1
ATOM 710 O O . GLY A 1 96 ? -18.374 -13.148 12.848 1.00 84.56 96 GLY A O 1
ATOM 711 N N . ASP A 1 97 ? -19.561 -13.852 14.616 1.00 79.50 97 ASP A N 1
ATOM 712 C CA . ASP A 1 97 ? -19.378 -12.654 15.463 1.00 79.50 97 ASP A CA 1
ATOM 713 C C . ASP A 1 97 ? -17.911 -12.194 15.602 1.00 79.50 97 ASP A C 1
ATOM 715 O O . ASP A 1 97 ? -17.634 -11.026 15.867 1.00 79.50 97 ASP A O 1
ATOM 719 N N . THR A 1 98 ? -16.951 -13.106 15.406 1.00 79.75 98 THR A N 1
ATOM 720 C CA . THR A 1 98 ? -15.505 -12.822 15.495 1.00 79.75 98 THR A CA 1
ATOM 721 C C . THR A 1 98 ? -14.948 -11.992 14.333 1.00 79.75 98 THR A C 1
ATOM 723 O O . THR A 1 98 ? -13.780 -11.593 14.376 1.00 79.75 98 THR A O 1
ATOM 726 N N . ILE A 1 99 ? -15.764 -11.712 13.308 1.00 84.88 99 ILE A N 1
ATOM 727 C CA . ILE A 1 99 ? -15.426 -10.753 12.254 1.00 84.88 99 ILE A CA 1
ATOM 728 C C . ILE A 1 99 ? -15.617 -9.294 12.700 1.00 84.88 99 ILE A C 1
ATOM 730 O O . ILE A 1 99 ? -15.148 -8.395 12.016 1.00 84.88 99 ILE A O 1
ATOM 734 N N . LEU A 1 100 ? -16.253 -9.012 13.839 1.00 84.44 100 LEU A N 1
ATOM 735 C CA . LEU A 1 100 ? -16.368 -7.644 14.351 1.00 84.44 100 LEU A CA 1
ATOM 736 C C . LEU A 1 100 ? -15.247 -7.310 15.342 1.00 84.44 100 LEU A C 1
ATOM 738 O O . LEU A 1 100 ? -14.815 -8.144 16.137 1.00 84.44 100 LEU A O 1
ATOM 742 N N . MET A 1 101 ? -14.786 -6.057 15.317 1.00 78.81 101 MET A N 1
ATOM 743 C CA . MET A 1 101 ? -13.807 -5.527 16.277 1.00 78.81 101 MET A CA 1
ATOM 744 C C . MET A 1 101 ? -14.365 -5.385 17.695 1.00 78.81 101 MET A C 1
ATOM 746 O O . MET A 1 101 ? -13.613 -5.452 18.667 1.00 78.81 101 MET A O 1
ATOM 750 N N . ALA A 1 102 ? -15.678 -5.199 17.815 1.00 72.56 102 ALA A N 1
ATOM 751 C CA . ALA A 1 102 ? -16.403 -5.220 19.075 1.00 72.56 102 ALA A CA 1
ATOM 752 C C . ALA A 1 102 ? -17.503 -6.289 18.996 1.00 72.56 102 ALA A C 1
ATOM 754 O O . ALA A 1 102 ? -18.169 -6.374 17.964 1.00 72.56 102 ALA A O 1
ATOM 755 N N . PRO A 1 103 ? -17.730 -7.090 20.055 1.00 65.19 103 PRO A N 1
ATOM 756 C CA . PRO A 1 103 ? -18.830 -8.047 20.061 1.00 65.19 103 PRO A CA 1
ATOM 757 C C . PRO A 1 103 ? -20.159 -7.296 19.871 1.00 65.19 103 PRO A C 1
ATOM 759 O O . PRO A 1 103 ? -20.387 -6.298 20.567 1.00 65.19 103 PRO A O 1
ATOM 762 N N . PRO A 1 104 ? -21.027 -7.734 18.942 1.00 58.97 104 PRO A N 1
ATOM 763 C CA . PRO A 1 104 ? -22.240 -7.002 18.616 1.00 58.97 104 PRO A CA 1
ATOM 764 C C . PRO A 1 104 ? -23.216 -6.979 19.804 1.00 58.97 104 PRO A C 1
ATOM 766 O O . PRO A 1 104 ? -23.235 -7.867 20.660 1.00 58.97 104 PRO A O 1
ATOM 769 N N . ALA A 1 105 ? -24.031 -5.924 19.883 1.00 55.91 105 ALA A N 1
ATOM 770 C CA . ALA A 1 105 ? -24.907 -5.643 21.027 1.00 55.91 105 ALA A CA 1
ATOM 771 C C . ALA A 1 105 ? -26.210 -6.477 21.039 1.00 55.91 105 ALA A C 1
ATOM 773 O O . ALA A 1 105 ? -27.243 -6.037 21.545 1.00 55.91 105 ALA A O 1
ATOM 774 N N . ASN A 1 106 ? -26.173 -7.682 20.475 1.00 53.84 106 ASN A N 1
ATOM 775 C CA . ASN A 1 106 ? -27.278 -8.625 20.354 1.00 53.84 106 ASN A CA 1
ATOM 776 C C . ASN A 1 106 ? -26.929 -9.969 21.038 1.00 53.84 106 ASN A C 1
ATOM 778 O O . ASN A 1 106 ? -25.773 -10.291 21.314 1.00 53.84 106 ASN A O 1
ATOM 782 N N . GLY A 1 107 ? -27.955 -10.739 21.414 1.00 62.97 107 GLY A N 1
ATOM 783 C CA . GLY A 1 107 ? -27.786 -12.059 22.038 1.00 62.97 107 GLY A CA 1
ATOM 784 C C . GLY A 1 107 ? -26.964 -12.058 23.340 1.00 62.97 107 GLY A C 1
ATOM 785 O O . GLY A 1 107 ? -27.278 -11.354 24.301 1.00 62.97 107 GLY A O 1
ATOM 786 N N . VAL A 1 108 ? -25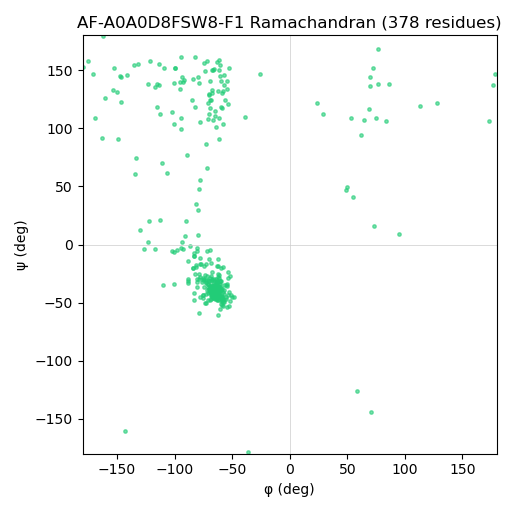.917 -12.890 23.391 1.00 54.03 108 VAL A N 1
ATOM 787 C CA . VAL A 1 108 ? -25.083 -13.100 24.593 1.00 54.03 108 VAL A CA 1
ATOM 788 C C . VAL A 1 108 ? -24.245 -11.860 24.939 1.00 54.03 108 VAL A C 1
ATOM 790 O O . VAL A 1 108 ? -24.039 -11.574 26.121 1.00 54.03 108 VAL A O 1
ATOM 793 N N . GLY A 1 109 ? -23.833 -11.072 23.937 1.00 58.53 109 GLY A N 1
ATOM 794 C CA . GLY A 1 109 ? -23.143 -9.795 24.147 1.00 58.53 109 GLY A CA 1
ATOM 795 C C . GLY A 1 109 ? -23.997 -8.802 24.940 1.00 58.53 109 GLY A C 1
ATOM 796 O O . GLY A 1 109 ? -23.505 -8.153 25.866 1.00 58.53 109 GLY A O 1
ATOM 797 N N . LEU A 1 110 ? -25.308 -8.772 24.666 1.00 63.41 110 LEU A N 1
ATOM 798 C CA . LEU A 1 110 ? -26.266 -7.956 25.411 1.00 63.41 110 LEU A CA 1
ATOM 799 C C . LEU A 1 110 ? -26.395 -8.407 26.876 1.00 63.41 110 LEU A C 1
ATOM 801 O O . LEU A 1 110 ? -26.471 -7.562 27.761 1.00 63.41 110 LEU A O 1
ATOM 805 N N . PHE A 1 111 ? -26.353 -9.712 27.171 1.00 64.81 111 PHE A N 1
ATOM 806 C CA . PHE A 1 111 ? -26.359 -10.202 28.558 1.00 64.81 111 PHE A CA 1
ATOM 807 C C . PHE A 1 111 ? -25.125 -9.745 29.351 1.00 64.81 111 PHE A C 1
ATOM 809 O O . PHE A 1 111 ? -25.271 -9.325 30.501 1.00 64.81 111 PHE A O 1
ATOM 816 N N . LEU A 1 112 ? -23.931 -9.763 28.745 1.00 66.56 112 LEU A N 1
ATOM 817 C CA . LEU A 1 112 ? -22.716 -9.225 29.375 1.00 66.56 112 LEU A CA 1
ATOM 818 C C . LEU A 1 112 ? -22.806 -7.708 29.607 1.00 66.56 112 LEU A C 1
ATOM 820 O O . LEU A 1 112 ? -22.362 -7.232 30.650 1.00 66.56 112 LEU A O 1
ATOM 824 N N . TRP A 1 113 ? -23.416 -6.961 28.682 1.00 67.31 113 TRP A N 1
ATOM 825 C CA . TRP A 1 113 ? -23.655 -5.517 28.818 1.00 67.31 113 TRP A CA 1
ATOM 826 C C . TRP A 1 113 ? -24.760 -5.155 29.824 1.00 67.31 113 TRP A C 1
ATOM 828 O O . TRP A 1 113 ? -24.682 -4.114 30.477 1.00 67.31 113 TRP A O 1
ATOM 838 N N . LEU A 1 114 ? -25.771 -6.009 30.002 1.00 73.88 114 LEU A N 1
ATOM 839 C CA . LEU A 1 114 ? -26.830 -5.828 31.000 1.00 73.88 114 LEU A CA 1
ATOM 840 C C . LEU A 1 114 ? -26.376 -6.206 32.416 1.00 73.88 114 LEU A C 1
ATOM 842 O O . LEU A 1 114 ? -26.871 -5.632 33.386 1.00 73.88 114 LEU A O 1
ATOM 846 N N . LEU A 1 115 ? -25.420 -7.128 32.560 1.00 79.56 115 LEU A N 1
ATOM 847 C CA . LEU A 1 115 ? -24.891 -7.566 33.854 1.00 79.56 115 LEU A CA 1
ATOM 848 C C . LEU A 1 115 ? -24.424 -6.413 34.775 1.00 79.56 115 LEU A C 1
ATOM 850 O O . LEU A 1 115 ? -24.871 -6.395 35.925 1.00 79.56 115 LEU A O 1
ATOM 854 N N . PRO A 1 116 ? -23.619 -5.416 34.341 1.00 73.12 116 PRO A N 1
ATOM 855 C CA . PRO A 1 116 ? -23.266 -4.274 35.191 1.00 73.12 116 PRO A CA 1
ATOM 856 C C . PRO A 1 116 ? -24.479 -3.419 35.594 1.00 73.12 116 PRO A C 1
ATOM 858 O O . PRO A 1 116 ? -24.513 -2.912 36.716 1.00 73.12 116 PRO A O 1
ATOM 861 N N . ILE A 1 117 ? -25.502 -3.301 34.738 1.00 84.69 117 ILE A N 1
ATOM 862 C CA . ILE A 1 117 ? -26.742 -2.571 35.055 1.00 84.69 117 ILE A CA 1
ATOM 863 C C . ILE A 1 117 ? -27.538 -3.323 36.129 1.00 84.69 117 ILE A C 1
ATOM 865 O O . ILE A 1 117 ? -27.951 -2.726 37.122 1.00 84.69 117 ILE A O 1
ATOM 869 N N . VAL A 1 118 ? -27.706 -4.641 35.980 1.00 84.44 118 VAL A N 1
ATOM 870 C CA . VAL A 1 118 ? -28.408 -5.490 36.956 1.00 84.44 118 VAL A CA 1
ATOM 871 C C . VAL A 1 118 ? -27.682 -5.493 38.304 1.00 84.44 118 VAL A C 1
ATOM 873 O O . VAL A 1 118 ? -28.322 -5.305 39.338 1.00 84.44 118 VAL A O 1
ATOM 876 N N . VAL A 1 119 ? -26.352 -5.627 38.315 1.00 85.06 119 VAL A N 1
ATOM 877 C CA . VAL A 1 119 ? -25.543 -5.535 39.543 1.00 85.06 119 VAL A CA 1
ATOM 878 C C . VAL A 1 119 ? -25.693 -4.156 40.195 1.00 85.06 119 VAL A C 1
ATOM 880 O O . VAL A 1 119 ? -25.930 -4.078 41.401 1.00 85.06 119 VAL A O 1
ATOM 883 N N . GLY A 1 120 ? -25.643 -3.073 39.412 1.00 85.06 120 GLY A N 1
ATOM 884 C CA . GLY A 1 120 ? -25.879 -1.712 39.900 1.00 85.06 120 GLY A CA 1
ATOM 885 C C . GLY A 1 120 ? -27.264 -1.530 40.530 1.00 85.06 120 GLY A C 1
ATOM 886 O O . GLY A 1 120 ? -27.371 -0.972 41.621 1.00 85.06 120 GLY A O 1
ATOM 887 N N . LEU A 1 121 ? -28.317 -2.059 39.899 1.00 87.25 121 LEU A N 1
ATOM 888 C CA . LEU A 1 121 ? -29.690 -2.014 40.415 1.00 87.25 121 LEU A CA 1
ATOM 889 C C . LEU A 1 121 ? -29.861 -2.826 41.706 1.00 87.25 121 LEU A C 1
ATOM 891 O O . LEU A 1 121 ? -30.510 -2.350 42.636 1.00 87.25 121 LEU A O 1
ATOM 895 N N . VAL A 1 122 ? -29.257 -4.015 41.804 1.00 85.94 122 VAL A N 1
ATOM 896 C CA . VAL A 1 122 ? -29.290 -4.843 43.024 1.00 85.94 122 VAL A CA 1
ATOM 897 C C . VAL A 1 122 ? -28.564 -4.147 44.181 1.00 85.94 122 VAL A C 1
ATOM 899 O O . VAL A 1 122 ? -29.094 -4.086 45.292 1.00 85.94 122 VAL A O 1
ATOM 902 N N . LEU A 1 123 ? -27.391 -3.557 43.926 1.00 80.69 123 LEU A N 1
ATOM 903 C CA . LEU A 1 123 ? -26.654 -2.778 44.927 1.00 80.69 123 LEU A CA 1
ATOM 904 C C . LEU A 1 123 ? -27.440 -1.534 45.367 1.00 80.69 123 LEU A C 1
ATOM 906 O O . LEU A 1 123 ? -27.574 -1.285 46.566 1.00 80.69 123 LEU A O 1
ATOM 910 N N . ALA A 1 124 ? -28.019 -0.786 44.423 1.00 81.06 124 ALA A N 1
ATOM 911 C CA . ALA A 1 124 ? -28.862 0.370 44.719 1.00 81.06 124 ALA A CA 1
ATOM 912 C C . ALA A 1 124 ? -30.112 -0.015 45.531 1.00 81.06 124 ALA A C 1
ATOM 914 O O . ALA A 1 124 ? -30.489 0.705 46.457 1.00 81.06 124 ALA A O 1
ATOM 915 N N . TYR A 1 125 ? -30.725 -1.167 45.239 1.00 87.81 125 TYR A N 1
ATOM 916 C CA . TYR A 1 125 ? -31.879 -1.691 45.969 1.00 87.81 125 TYR A CA 1
ATOM 917 C C . TYR A 1 125 ? -31.536 -2.070 47.418 1.00 87.81 125 TYR A C 1
ATOM 919 O O . TYR A 1 125 ? -32.253 -1.671 48.338 1.00 87.81 125 TYR A O 1
ATOM 927 N N . GLU A 1 126 ? -30.425 -2.774 47.660 1.00 83.94 126 GLU A N 1
ATOM 928 C CA . GLU A 1 126 ? -29.997 -3.104 49.029 1.00 83.94 126 GLU A CA 1
ATOM 929 C C . GLU A 1 126 ? -29.553 -1.858 49.817 1.00 83.94 126 GLU A C 1
ATOM 931 O O . GLU A 1 126 ? -29.876 -1.734 51.002 1.00 83.94 126 GLU A O 1
ATOM 936 N N . VAL A 1 127 ? -28.913 -0.872 49.175 1.00 81.75 127 VAL A N 1
ATOM 937 C CA . VAL A 1 127 ? -28.629 0.435 49.801 1.00 81.75 127 VAL A CA 1
ATOM 938 C C . VAL A 1 127 ? -29.928 1.174 50.145 1.00 81.75 127 VAL A C 1
ATOM 940 O O . VAL A 1 127 ? -30.078 1.648 51.271 1.00 81.75 127 VAL A O 1
ATOM 943 N N . TYR A 1 128 ? -30.904 1.220 49.234 1.00 85.31 128 TYR A N 1
ATOM 944 C CA . TYR A 1 128 ? -32.215 1.829 49.476 1.00 85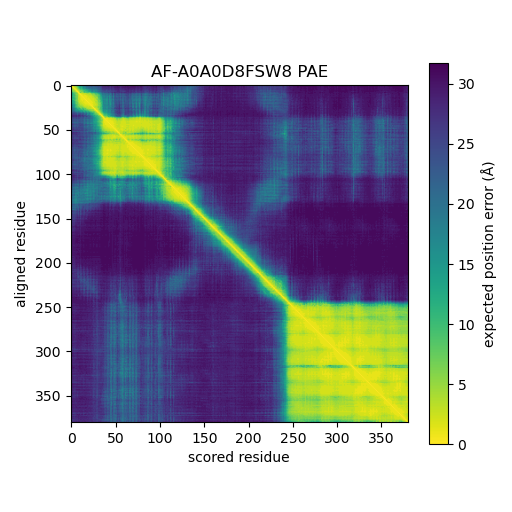.31 128 TYR A CA 1
ATOM 945 C C . TYR A 1 128 ? -32.962 1.156 50.638 1.00 85.31 128 TYR A C 1
ATOM 947 O O . TYR A 1 128 ? -33.487 1.835 51.523 1.00 85.31 128 TYR A O 1
ATOM 955 N N . LYS A 1 129 ? -32.962 -0.178 50.689 1.00 85.81 129 LYS A N 1
ATOM 956 C CA . LYS A 1 129 ? -33.550 -0.973 51.775 1.00 85.81 129 LYS A CA 1
ATOM 957 C C . LYS A 1 129 ? -32.817 -0.757 53.102 1.00 85.81 129 LYS A C 1
ATOM 959 O O . LYS A 1 129 ? -33.467 -0.588 54.132 1.00 85.81 129 LYS A O 1
ATOM 964 N N . SER A 1 130 ? -31.486 -0.665 53.091 1.00 76.19 130 SER A N 1
ATOM 965 C CA . SER A 1 130 ? -30.682 -0.303 54.266 1.00 76.19 130 SER A CA 1
ATOM 966 C C . SER A 1 130 ? -31.065 1.087 54.790 1.00 76.19 130 SER A C 1
ATOM 968 O O . SER A 1 130 ? -31.412 1.236 55.962 1.00 76.19 130 SER A O 1
ATOM 970 N N . LEU A 1 131 ? -31.146 2.093 53.916 1.00 74.56 131 LEU A N 1
ATOM 971 C CA . LEU A 1 131 ? -31.556 3.452 54.279 1.00 74.56 131 LEU A CA 1
ATOM 972 C C . LEU A 1 131 ? -33.024 3.533 54.740 1.00 74.56 131 LEU A C 1
ATOM 974 O O . LEU A 1 131 ? -33.307 4.224 55.713 1.00 74.56 131 LEU A O 1
ATOM 978 N N . SER A 1 132 ? -33.950 2.785 54.130 1.00 72.00 132 SER A N 1
ATOM 979 C CA . SER A 1 132 ? -35.355 2.732 54.570 1.00 72.00 132 SER A CA 1
ATOM 980 C C . SER A 1 132 ? -35.588 1.870 55.821 1.00 72.00 132 SER A C 1
ATOM 982 O O . SER A 1 132 ? -36.652 1.991 56.430 1.00 72.00 132 SER A O 1
ATOM 984 N N . SER A 1 133 ? -34.652 0.992 56.196 1.00 58.50 133 SER A N 1
ATOM 985 C CA . SER A 1 133 ? -34.709 0.207 57.444 1.00 58.50 133 SER A CA 1
ATOM 986 C C . SER A 1 133 ? -34.077 0.934 58.633 1.00 58.50 133 SER A C 1
ATOM 988 O O . SER A 1 133 ? -34.353 0.589 59.783 1.00 58.50 133 SER A O 1
ATOM 990 N N . ARG A 1 134 ? -33.317 2.011 58.378 1.00 51.81 134 ARG A N 1
ATOM 991 C CA . ARG A 1 134 ? -32.970 3.029 59.376 1.00 51.81 134 ARG A CA 1
ATOM 992 C C . ARG A 1 134 ? -34.192 3.887 59.711 1.00 51.81 134 ARG A C 1
ATOM 994 O O . ARG A 1 134 ? -34.209 5.092 59.478 1.00 51.81 134 ARG A O 1
ATOM 1001 N N . SER A 1 135 ? -35.200 3.272 60.329 1.00 50.06 135 SER A N 1
ATOM 1002 C CA . SER A 1 135 ? -36.128 4.019 61.175 1.00 50.06 135 SER A CA 1
ATOM 1003 C C . SER A 1 135 ? -35.289 4.781 62.204 1.00 50.06 135 SER A C 1
ATOM 1005 O O . SER A 1 135 ? -34.563 4.124 62.961 1.00 50.06 135 SER A O 1
ATOM 1007 N N . PRO A 1 136 ? -35.350 6.124 62.271 1.00 44.72 136 PRO A N 1
ATOM 1008 C CA . PRO A 1 136 ? -34.735 6.843 63.371 1.00 44.72 136 PRO A CA 1
ATOM 1009 C C . PRO A 1 136 ? -35.476 6.421 64.638 1.00 44.72 136 PRO A C 1
ATOM 1011 O O . PRO A 1 136 ? -36.595 6.865 64.887 1.00 44.72 136 PRO A O 1
ATOM 1014 N N . LYS A 1 137 ? -34.884 5.512 65.424 1.00 43.03 137 LYS A N 1
ATOM 1015 C CA . LYS A 1 137 ? -35.358 5.253 66.784 1.00 43.03 137 LYS A CA 1
ATOM 1016 C C . LYS A 1 137 ? -35.255 6.586 67.521 1.00 43.03 137 LYS A C 1
ATOM 1018 O O . LYS A 1 137 ? -34.133 7.078 67.642 1.00 43.03 137 LYS A O 1
ATOM 1023 N N . PRO A 1 138 ? -36.366 7.172 68.004 1.00 41.97 138 PRO A N 1
ATOM 1024 C CA . PRO A 1 138 ? -36.283 8.380 68.803 1.00 41.97 138 PRO A CA 1
ATOM 1025 C C . PRO A 1 138 ? -35.435 8.055 70.029 1.00 41.97 138 PRO A C 1
ATOM 1027 O O . PRO A 1 138 ? -35.769 7.148 70.796 1.00 41.97 138 PRO A O 1
ATOM 1030 N N . SER A 1 139 ? -34.308 8.744 70.181 1.00 46.31 139 SER A N 1
ATOM 1031 C CA . SER A 1 139 ? -33.450 8.615 71.351 1.00 46.31 139 SER A CA 1
ATOM 1032 C C . SER A 1 139 ? -34.253 9.026 72.580 1.00 46.31 139 SER A C 1
ATOM 1034 O O . SER A 1 139 ? -34.544 10.204 72.779 1.00 46.31 139 SER A O 1
ATOM 1036 N N . SER A 1 140 ? -34.610 8.055 73.423 1.00 52.31 140 SER A N 1
ATOM 1037 C CA . SER A 1 140 ? -35.408 8.272 74.638 1.00 52.31 140 SER A CA 1
ATOM 1038 C C . SER A 1 140 ? -34.773 9.276 75.612 1.00 52.31 140 SER A C 1
ATOM 1040 O O . SER A 1 140 ? -35.483 9.875 76.415 1.00 52.31 140 SER A O 1
ATOM 1042 N N . GLN A 1 141 ? -33.467 9.529 75.486 1.00 50.84 141 GLN A N 1
ATOM 1043 C CA . GLN A 1 141 ? -32.732 10.559 76.224 1.00 50.84 141 GLN A CA 1
ATOM 1044 C C . GLN A 1 141 ? -33.256 11.986 75.977 1.00 50.84 141 GLN A C 1
ATOM 1046 O O . GLN A 1 141 ? -33.267 12.789 76.906 1.00 50.84 141 GLN A O 1
ATOM 1051 N N . THR A 1 142 ? -33.784 12.306 74.789 1.00 47.69 142 THR A N 1
ATOM 1052 C CA . THR A 1 142 ? -34.309 13.656 74.496 1.00 47.69 142 THR A CA 1
ATOM 1053 C C . THR A 1 142 ? -35.565 13.985 75.317 1.00 47.69 142 THR A C 1
ATOM 1055 O O . THR A 1 142 ? -35.843 15.152 75.570 1.00 47.69 142 THR A O 1
ATOM 1058 N N . ARG A 1 143 ? -36.310 12.976 75.797 1.00 44.47 143 ARG A N 1
ATOM 1059 C CA . ARG A 1 143 ? -37.502 13.193 76.639 1.00 44.47 143 ARG A CA 1
ATOM 1060 C C . ARG A 1 143 ? -37.164 13.443 78.114 1.00 44.47 143 ARG A C 1
ATOM 1062 O O . ARG A 1 143 ? -37.987 14.014 78.818 1.00 44.47 143 ARG A O 1
ATOM 1069 N N . ALA A 1 144 ? -35.969 13.060 78.570 1.00 48.28 144 ALA A N 1
ATOM 1070 C CA . ALA A 1 144 ? -35.527 13.291 79.947 1.00 48.28 144 ALA A CA 1
ATOM 1071 C C . ALA A 1 144 ? -35.120 14.756 80.202 1.00 48.28 144 ALA A C 1
ATOM 1073 O O . ALA A 1 144 ? -35.320 15.261 81.300 1.00 48.28 144 ALA A O 1
ATOM 1074 N N . LEU A 1 145 ? -34.606 15.455 79.183 1.00 51.19 145 LEU A N 1
ATOM 1075 C CA . LEU A 1 145 ? -34.118 16.838 79.305 1.00 51.19 145 LEU A CA 1
ATOM 1076 C C . LEU A 1 145 ? -35.212 17.918 79.203 1.00 51.19 145 LEU A C 1
ATOM 1078 O O . LEU A 1 145 ? -34.941 19.076 79.489 1.00 51.19 145 LEU A O 1
ATOM 1082 N N . ILE A 1 146 ? -36.439 17.556 78.813 1.00 55.38 146 ILE A N 1
ATOM 1083 C CA . ILE A 1 146 ? -37.566 18.499 78.642 1.00 55.38 146 ILE A CA 1
ATOM 1084 C C . ILE A 1 146 ? -38.522 18.464 79.861 1.00 55.38 146 ILE A C 1
ATOM 1086 O O . ILE A 1 146 ? -39.441 19.267 79.964 1.00 55.38 146 ILE A O 1
ATOM 1090 N N . GLY A 1 147 ? -38.308 17.543 80.811 1.00 47.16 147 GLY A N 1
ATOM 1091 C CA . GLY A 1 147 ? -39.169 17.356 81.989 1.00 47.16 147 GLY A CA 1
ATOM 1092 C C . GLY A 1 147 ? -38.766 18.128 83.253 1.00 47.16 147 GLY A C 1
ATOM 1093 O O . GLY A 1 147 ? -39.477 18.039 84.250 1.00 47.16 147 GLY A O 1
ATOM 1094 N N . ALA A 1 148 ? -37.641 18.849 83.249 1.00 44.59 148 ALA A N 1
ATOM 1095 C CA . ALA A 1 148 ? -37.142 19.569 84.421 1.00 44.59 148 ALA A CA 1
ATOM 1096 C C . ALA A 1 148 ? -37.598 21.040 84.411 1.00 44.59 148 ALA A C 1
ATOM 1098 O O . ALA A 1 148 ? -37.118 21.845 83.616 1.00 44.59 148 ALA A O 1
ATOM 1099 N N . SER A 1 149 ? -38.526 21.379 85.310 1.00 40.78 149 SER A N 1
ATOM 1100 C CA . SER A 1 149 ? -38.951 22.763 85.583 1.00 40.78 149 SER A CA 1
ATOM 1101 C C . SER A 1 149 ? -37.811 23.566 86.248 1.00 40.78 149 SER A C 1
ATOM 1103 O O . SER A 1 149 ? -36.993 22.959 86.947 1.00 40.78 149 SER A O 1
ATOM 1105 N N . PRO A 1 150 ? -37.712 24.898 86.063 1.00 48.97 150 PRO A N 1
ATOM 1106 C CA . PRO A 1 150 ? -36.537 25.659 86.483 1.00 48.97 150 PRO A CA 1
ATOM 1107 C C . PRO A 1 150 ? -36.528 25.987 87.984 1.00 48.97 150 PRO A C 1
ATOM 1109 O O . PRO A 1 150 ? -37.554 26.323 88.574 1.00 48.97 150 PRO A O 1
ATOM 1112 N N . ALA A 1 151 ? -35.330 25.976 88.570 1.00 35.19 151 ALA A N 1
ATOM 1113 C CA . ALA A 1 151 ? -35.010 26.516 89.893 1.00 35.19 151 ALA A CA 1
ATOM 1114 C C . ALA A 1 151 ? -33.740 27.399 89.777 1.00 35.19 151 ALA A C 1
ATOM 1116 O O . ALA A 1 151 ? -33.004 27.259 88.796 1.00 35.19 151 ALA A O 1
ATOM 1117 N N . PRO A 1 152 ? -33.526 28.376 90.678 1.00 45.03 152 PRO A N 1
ATOM 1118 C CA . PRO A 1 152 ? -32.876 29.634 90.306 1.00 45.03 152 PRO A CA 1
ATOM 1119 C C . PRO A 1 152 ? -31.343 29.607 90.268 1.00 45.03 152 PRO A C 1
ATOM 1121 O O . PRO A 1 152 ? -30.685 28.773 90.887 1.00 45.03 152 PRO A O 1
ATOM 1124 N N . MET A 1 153 ? -30.787 30.607 89.575 1.00 39.12 153 MET A N 1
ATOM 1125 C CA . MET A 1 153 ? -29.365 30.956 89.623 1.00 39.12 153 MET A CA 1
ATOM 1126 C C . MET A 1 153 ? -28.903 31.208 91.064 1.00 39.12 153 MET A C 1
ATOM 1128 O O . MET A 1 153 ? -29.525 31.987 91.786 1.00 39.12 153 MET A O 1
ATOM 1132 N N . VAL A 1 154 ? -27.759 30.631 91.432 1.00 42.84 154 VAL A N 1
ATOM 1133 C CA . VAL A 1 154 ? -26.969 31.036 92.601 1.00 42.84 154 VAL A CA 1
ATOM 1134 C C . VAL A 1 154 ? -25.615 31.537 92.104 1.00 42.84 154 VAL A C 1
ATOM 1136 O O . VAL A 1 154 ? -25.022 30.969 91.188 1.00 42.84 154 VAL A O 1
ATOM 1139 N N . SER A 1 155 ? -25.177 32.658 92.668 1.00 40.41 155 SER A N 1
ATOM 1140 C CA . SER A 1 155 ? -24.012 33.432 92.247 1.00 40.41 155 SER A CA 1
ATOM 1141 C C . SER A 1 155 ? -22.672 32.785 92.609 1.00 40.41 155 SER A C 1
ATOM 1143 O O . SER A 1 155 ? -22.534 32.145 93.648 1.00 40.41 155 SER A O 1
ATOM 1145 N N . LEU A 1 156 ? -21.670 33.046 91.767 1.00 48.28 156 LEU A N 1
ATOM 1146 C CA . LEU A 1 156 ? -20.254 32.759 92.011 1.00 48.28 156 LEU A CA 1
ATOM 1147 C C . LEU A 1 156 ? -19.702 33.545 93.214 1.00 48.28 156 LEU A C 1
ATOM 1149 O O . LEU A 1 156 ? -20.166 34.650 93.490 1.00 48.28 156 LEU A O 1
ATOM 1153 N N . SER A 1 157 ? -18.623 33.031 93.811 1.00 43.88 157 SER A N 1
ATOM 1154 C CA . SER A 1 157 ? -17.674 33.805 94.625 1.00 43.88 157 SER A CA 1
ATOM 1155 C C . SER A 1 157 ? -16.232 33.437 94.257 1.00 43.88 157 SER A C 1
ATOM 1157 O O . SER A 1 157 ? -15.969 32.368 93.711 1.00 43.88 157 SER A O 1
ATOM 1159 N N . VAL A 1 158 ? -15.305 34.367 94.492 1.00 51.75 158 VAL A N 1
ATOM 1160 C CA . VAL A 1 158 ? -14.021 34.489 93.765 1.00 51.75 158 VAL A CA 1
ATOM 1161 C C . VAL A 1 158 ? -12.842 33.768 94.458 1.00 51.75 158 VAL A C 1
ATOM 1163 O O . VAL A 1 158 ? -11.715 33.767 93.964 1.00 51.75 158 VAL A O 1
ATOM 1166 N N . GLU A 1 159 ? -13.098 33.092 95.577 1.00 51.28 159 GLU A N 1
ATOM 1167 C CA . GLU A 1 159 ? -12.061 32.621 96.506 1.00 51.28 159 GLU A CA 1
ATOM 1168 C C . GLU A 1 159 ? -11.369 31.296 96.126 1.00 51.28 159 GLU A C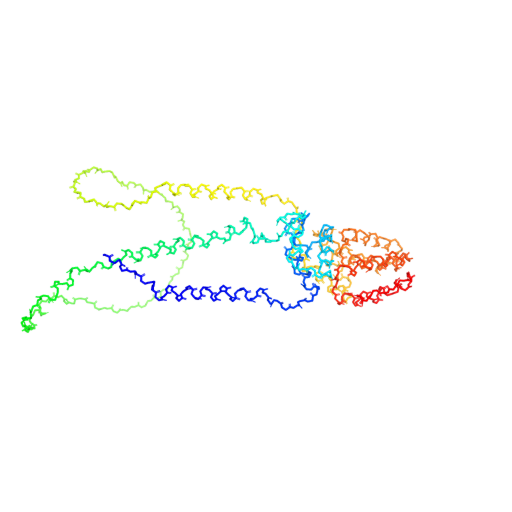 1
ATOM 1170 O O . GLU A 1 159 ? -10.214 31.090 96.506 1.00 51.28 159 GLU A O 1
ATOM 1175 N N . ASP A 1 160 ? -12.009 30.412 95.351 1.00 45.66 160 ASP A N 1
ATOM 1176 C CA . ASP A 1 160 ? -11.475 29.061 95.078 1.00 45.66 160 ASP A CA 1
ATOM 1177 C C . ASP A 1 160 ? -10.290 29.029 94.094 1.00 45.66 160 ASP A C 1
ATOM 1179 O O . ASP A 1 160 ? -9.511 28.076 94.078 1.00 45.66 160 ASP A O 1
ATOM 1183 N N . VAL A 1 161 ? -10.090 30.084 93.296 1.00 51.31 161 VAL A N 1
ATOM 1184 C CA . VAL A 1 161 ? -9.005 30.143 92.294 1.00 51.31 161 VAL A CA 1
ATOM 1185 C C . VAL A 1 161 ? -7.655 30.537 92.919 1.00 51.31 161 VAL A C 1
ATOM 1187 O O . VAL A 1 161 ? -6.599 30.295 92.337 1.00 51.31 161 VAL A O 1
ATOM 1190 N N . ARG A 1 162 ? -7.637 31.112 94.130 1.00 44.03 162 ARG A N 1
ATOM 1191 C CA . ARG A 1 162 ? -6.431 31.729 94.722 1.00 44.03 162 ARG A CA 1
ATOM 1192 C C . ARG A 1 162 ? -5.568 30.766 95.566 1.00 44.03 162 ARG A C 1
ATOM 1194 O O . ARG A 1 162 ? -4.803 31.223 96.413 1.00 44.03 162 ARG A O 1
ATOM 1201 N N . ARG A 1 163 ? -5.689 29.441 95.386 1.00 48.97 163 ARG A N 1
ATOM 1202 C CA . ARG A 1 163 ? -5.080 28.436 96.293 1.00 48.97 163 ARG A CA 1
ATOM 1203 C C . ARG A 1 163 ? -4.253 27.301 95.673 1.00 48.97 163 ARG A C 1
ATOM 1205 O O . ARG A 1 163 ? -3.892 26.386 96.405 1.00 48.97 163 ARG A O 1
ATOM 1212 N N . SER A 1 164 ? -3.881 27.357 94.393 1.00 44.12 164 SER A N 1
ATOM 1213 C CA . SER A 1 164 ? -2.907 26.418 93.801 1.00 44.12 164 SER A CA 1
ATOM 1214 C C . SER A 1 164 ? -1.504 27.048 93.681 1.00 44.12 164 SER A C 1
ATOM 1216 O O . SER A 1 164 ? -1.290 27.860 92.777 1.00 44.12 164 SER A O 1
ATOM 1218 N N . PRO A 1 165 ? -0.534 26.700 94.550 1.00 44.44 165 PRO A N 1
ATOM 1219 C CA . PRO A 1 165 ? 0.819 27.237 94.488 1.00 44.44 165 PRO A CA 1
ATOM 1220 C C . PRO A 1 165 ? 1.744 26.306 93.694 1.00 44.44 165 PRO A C 1
ATOM 1222 O O . PRO A 1 165 ? 2.257 25.340 94.241 1.00 44.44 165 PRO A O 1
ATOM 1225 N N . PHE A 1 166 ? 2.003 26.617 92.425 1.00 42.09 166 PHE A N 1
ATOM 1226 C CA . PHE A 1 166 ? 3.230 26.186 91.742 1.00 42.09 166 PHE A CA 1
ATOM 1227 C C . PHE A 1 166 ? 3.612 27.230 90.693 1.00 42.09 166 PHE A C 1
ATOM 1229 O O . PHE A 1 166 ? 3.157 27.206 89.552 1.00 42.09 166 PHE A O 1
ATOM 1236 N N . ALA A 1 167 ? 4.431 28.182 91.128 1.00 37.09 167 ALA A N 1
ATOM 1237 C CA . ALA A 1 167 ? 5.094 29.149 90.271 1.00 37.09 167 ALA A CA 1
ATOM 1238 C C . ALA A 1 167 ? 6.597 28.842 90.220 1.00 37.09 167 ALA A C 1
ATOM 1240 O O . ALA A 1 167 ? 7.157 28.364 91.202 1.00 37.09 167 ALA A O 1
ATOM 1241 N N . ALA A 1 168 ? 7.212 29.223 89.099 1.00 37.97 168 ALA A N 1
ATOM 1242 C CA . ALA A 1 168 ? 8.648 29.423 88.898 1.00 37.97 168 ALA A CA 1
ATOM 1243 C C . ALA A 1 168 ? 9.595 28.205 89.008 1.00 37.97 168 ALA A C 1
ATOM 1245 O O . ALA A 1 168 ? 10.049 27.846 90.089 1.00 37.97 168 ALA A O 1
ATOM 1246 N N . SER A 1 169 ? 10.098 27.771 87.847 1.00 48.25 169 SER A N 1
ATOM 1247 C CA . SER A 1 169 ? 11.523 27.988 87.544 1.00 48.25 169 SER A CA 1
ATOM 1248 C C . SER A 1 169 ? 11.783 28.136 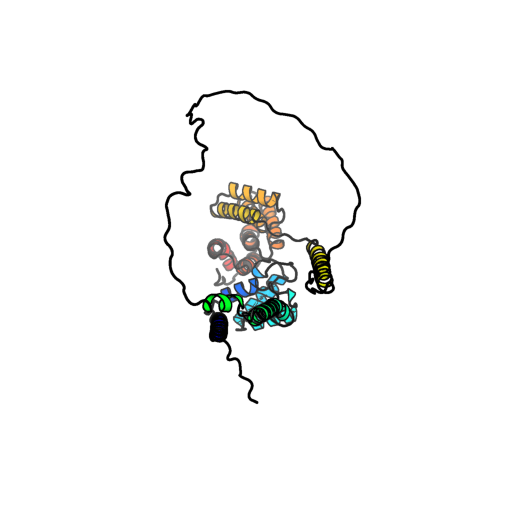86.033 1.00 48.25 169 SER A C 1
ATOM 1250 O O . SER A 1 169 ? 11.328 27.330 85.231 1.00 48.25 169 SER A O 1
ATOM 1252 N N . GLU A 1 170 ? 12.531 29.190 85.699 1.00 42.84 170 GLU A N 1
ATOM 1253 C CA . GLU A 1 170 ? 13.387 29.386 84.512 1.00 42.84 170 GLU A CA 1
ATOM 1254 C C . GLU A 1 170 ? 12.802 29.380 83.083 1.00 42.84 170 GLU A C 1
ATOM 1256 O O . GLU A 1 170 ? 12.775 28.396 82.349 1.00 42.84 170 GLU A O 1
ATOM 1261 N N . LEU A 1 171 ? 12.507 30.609 82.645 1.00 40.91 171 LEU A N 1
ATOM 1262 C CA . LEU A 1 171 ? 12.799 31.108 81.298 1.00 40.91 171 LEU A CA 1
ATOM 1263 C C . LEU A 1 171 ? 14.325 31.234 81.094 1.00 40.91 171 LEU A C 1
ATOM 1265 O O . LEU A 1 171 ? 14.961 31.885 81.921 1.00 40.91 171 LEU A O 1
ATOM 1269 N N . ALA A 1 172 ? 14.881 30.743 79.977 1.00 38.59 172 ALA A N 1
ATOM 1270 C CA . ALA A 1 172 ? 16.170 31.212 79.433 1.00 38.59 172 ALA A CA 1
ATOM 1271 C C . ALA A 1 172 ? 16.388 30.812 77.951 1.00 38.59 172 ALA A C 1
ATOM 1273 O O . ALA A 1 172 ? 16.886 29.737 77.636 1.00 38.59 172 ALA A O 1
ATOM 1274 N N . GLU A 1 173 ? 15.980 31.705 77.049 1.00 39.62 173 GLU A N 1
ATOM 1275 C CA . GLU A 1 173 ? 16.750 32.211 75.896 1.00 39.62 173 GLU A CA 1
ATOM 1276 C C . GLU A 1 173 ? 17.911 31.375 75.282 1.00 39.62 173 GLU A C 1
ATOM 1278 O O . GLU A 1 173 ? 18.971 31.187 75.871 1.00 39.62 173 GLU A O 1
ATOM 1283 N N . MET A 1 174 ? 17.761 31.092 73.981 1.00 30.58 174 MET A N 1
ATOM 1284 C CA . MET A 1 174 ? 18.697 31.503 72.913 1.00 30.58 174 MET A CA 1
ATOM 1285 C C . MET A 1 174 ? 20.209 31.173 73.019 1.00 30.58 174 MET A C 1
ATOM 1287 O O . MET A 1 174 ? 20.995 31.924 73.601 1.00 30.58 174 MET A O 1
ATOM 1291 N N . LYS A 1 175 ? 20.671 30.228 72.180 1.00 34.47 175 LYS A N 1
ATOM 1292 C CA . LYS A 1 175 ? 21.938 30.405 71.439 1.00 34.47 175 LYS A CA 1
ATOM 1293 C C . LYS A 1 175 ? 21.986 29.612 70.126 1.00 34.47 175 LYS A C 1
ATOM 1295 O O . LYS A 1 175 ? 21.686 28.423 70.112 1.00 34.47 175 LYS A O 1
ATOM 1300 N N . LEU A 1 176 ? 22.405 30.271 69.043 1.00 39.25 176 LEU A N 1
ATOM 1301 C CA . LEU A 1 176 ? 23.009 29.599 67.889 1.00 39.25 176 LEU A CA 1
ATOM 1302 C C . LEU A 1 176 ? 24.500 29.399 68.167 1.00 39.25 176 LEU A C 1
ATOM 1304 O O . LEU A 1 176 ? 25.135 30.339 68.644 1.00 39.25 176 LEU A O 1
ATOM 1308 N N . ASP A 1 177 ? 25.057 28.264 67.746 1.00 29.97 177 ASP A N 1
ATOM 1309 C CA . ASP A 1 177 ? 26.321 28.282 67.011 1.00 29.97 177 ASP A CA 1
ATOM 1310 C C . ASP A 1 177 ? 26.456 27.065 66.070 1.00 29.97 177 ASP A C 1
ATOM 1312 O O . ASP A 1 177 ? 25.853 26.013 66.271 1.00 29.97 177 ASP A O 1
ATOM 1316 N N . SER A 1 178 ? 27.223 27.335 65.021 1.00 36.28 178 SER A N 1
ATOM 1317 C CA . SER A 1 178 ? 27.968 26.545 64.031 1.00 36.28 178 SER A CA 1
ATOM 1318 C C . SER A 1 178 ? 28.635 25.243 64.565 1.00 36.28 178 SER A C 1
ATOM 1320 O O . SER A 1 178 ? 28.552 24.942 65.746 1.00 36.28 178 SER A O 1
ATOM 1322 N N . SER A 1 179 ? 29.377 24.389 63.849 1.00 33.38 179 SER A N 1
ATOM 1323 C CA . SER A 1 179 ? 29.731 24.121 62.446 1.00 33.38 179 SER A CA 1
ATOM 1324 C C . SER A 1 179 ? 30.809 23.024 62.488 1.00 33.38 179 SER A C 1
ATOM 1326 O O . SER A 1 179 ? 31.949 23.328 62.821 1.00 33.38 179 SER A O 1
ATOM 1328 N N . ASP A 1 180 ? 30.473 21.786 62.134 1.00 37.97 180 ASP A N 1
ATOM 1329 C CA . ASP A 1 180 ? 31.355 20.768 61.522 1.00 37.97 180 ASP A CA 1
ATOM 1330 C C . ASP A 1 180 ? 30.461 19.545 61.199 1.00 37.97 180 ASP A C 1
ATOM 1332 O O . ASP A 1 180 ? 29.378 19.409 61.766 1.00 37.97 180 ASP A O 1
ATOM 1336 N N . GLY A 1 181 ? 30.761 18.625 60.284 1.00 29.09 181 GLY A N 1
ATOM 1337 C CA . GLY A 1 181 ? 32.005 18.371 59.563 1.00 29.09 181 GLY A CA 1
ATOM 1338 C C . GLY A 1 181 ? 32.374 16.893 59.721 1.00 29.09 181 GLY A C 1
ATOM 1339 O O . GLY A 1 181 ? 32.531 16.420 60.841 1.00 29.09 181 GLY A O 1
ATOM 1340 N N . GLY A 1 182 ? 32.505 16.153 58.615 1.00 30.20 182 GLY A N 1
ATOM 1341 C CA . GLY A 1 182 ? 33.096 14.807 58.635 1.00 30.20 182 GLY A CA 1
ATOM 1342 C C . GLY A 1 182 ? 32.172 13.623 58.315 1.00 30.20 182 GLY A C 1
ATOM 1343 O O . GLY A 1 182 ? 31.207 13.315 59.005 1.00 30.20 182 GLY A O 1
ATOM 1344 N N . ASP A 1 183 ? 32.570 12.939 57.248 1.00 33.09 183 ASP A N 1
ATOM 1345 C CA . ASP A 1 183 ? 32.292 11.562 56.833 1.00 33.09 183 ASP A CA 1
ATOM 1346 C C . ASP A 1 183 ? 31.946 10.511 57.912 1.00 33.09 183 ASP A C 1
ATOM 1348 O O . ASP A 1 183 ? 32.610 10.410 58.939 1.00 33.09 183 ASP A O 1
ATOM 1352 N N . ALA A 1 184 ? 31.075 9.549 57.563 1.00 37.66 184 ALA A N 1
ATOM 1353 C CA . ALA A 1 184 ? 31.544 8.234 57.077 1.00 37.66 184 ALA A CA 1
ATOM 1354 C C . ALA A 1 184 ? 30.401 7.262 56.707 1.00 37.66 184 ALA A C 1
ATOM 1356 O O . ALA A 1 184 ? 29.291 7.306 57.230 1.00 37.66 184 ALA A O 1
ATOM 1357 N N . ARG A 1 185 ? 30.699 6.339 55.781 1.00 35.12 185 ARG A N 1
ATOM 1358 C CA . ARG A 1 185 ? 29.823 5.231 55.346 1.00 35.12 185 ARG A CA 1
ATOM 1359 C C . ARG A 1 185 ? 30.122 3.932 56.113 1.00 35.12 185 ARG A C 1
ATOM 1361 O O . ARG A 1 185 ? 31.274 3.702 56.467 1.00 35.12 185 ARG A O 1
ATOM 1368 N N . ARG A 1 186 ? 29.152 2.998 56.081 1.00 31.50 186 ARG A N 1
ATOM 1369 C CA . ARG A 1 186 ? 29.188 1.604 56.611 1.00 31.50 186 ARG A CA 1
ATOM 1370 C C . ARG A 1 186 ? 29.147 1.554 58.151 1.00 31.50 186 ARG A C 1
ATOM 1372 O O . ARG A 1 186 ? 29.576 2.494 58.795 1.00 31.50 186 ARG A O 1
ATOM 1379 N N . ALA A 1 187 ? 28.628 0.507 58.792 1.00 34.84 187 ALA A N 1
ATOM 1380 C CA . ALA A 1 187 ? 28.324 -0.856 58.333 1.00 34.84 187 ALA A CA 1
ATOM 1381 C C . ALA A 1 187 ? 27.058 -1.383 59.080 1.00 34.84 187 ALA A C 1
ATOM 1383 O O . ALA A 1 187 ? 26.771 -0.885 60.159 1.00 34.84 187 ALA A O 1
ATOM 1384 N N . VAL A 1 188 ? 26.158 -2.166 58.463 1.00 36.25 188 VAL A N 1
ATOM 1385 C CA . VAL A 1 188 ? 26.149 -3.654 58.375 1.00 36.25 188 VAL A CA 1
ATOM 1386 C C . VAL A 1 188 ? 25.473 -4.341 59.581 1.00 36.25 188 VAL A C 1
ATOM 1388 O O . VAL A 1 188 ? 25.698 -3.955 60.718 1.00 36.25 188 VAL A O 1
ATOM 1391 N N . ASP A 1 189 ? 24.684 -5.377 59.261 1.00 31.77 189 ASP A N 1
ATOM 1392 C CA . ASP A 1 189 ? 24.095 -6.430 60.111 1.00 31.77 189 ASP A CA 1
ATOM 1393 C C . ASP A 1 189 ? 22.993 -6.043 61.127 1.00 31.77 189 ASP A C 1
ATOM 1395 O O . ASP A 1 189 ? 23.116 -5.125 61.927 1.00 31.77 189 ASP A O 1
ATOM 1399 N N . ALA A 1 190 ? 21.766 -6.565 60.972 1.00 32.22 190 ALA A N 1
ATOM 1400 C CA . ALA A 1 190 ? 21.280 -7.945 61.200 1.00 32.22 190 ALA A CA 1
ATOM 1401 C C . ALA A 1 190 ? 20.926 -8.154 62.690 1.00 32.22 190 ALA A C 1
ATOM 1403 O O . ALA A 1 190 ? 21.770 -8.066 63.568 1.00 32.22 190 ALA A O 1
ATOM 1404 N N . SER A 1 191 ? 19.634 -8.205 63.021 1.00 29.22 191 SER A N 1
ATOM 1405 C CA . SER A 1 191 ? 18.812 -9.430 63.116 1.00 29.22 191 SER A CA 1
ATOM 1406 C C . SER A 1 191 ? 19.063 -10.267 64.379 1.00 29.22 191 SER A C 1
ATOM 1408 O O . SER A 1 191 ? 20.196 -10.541 64.747 1.00 29.22 191 SER A O 1
ATOM 1410 N N . ALA A 1 192 ? 17.955 -10.756 64.952 1.00 29.89 192 ALA A N 1
ATOM 1411 C CA . ALA A 1 192 ? 17.841 -11.702 66.071 1.00 29.89 192 ALA A CA 1
ATOM 1412 C C . ALA A 1 192 ? 18.137 -11.191 67.503 1.00 29.89 192 ALA A C 1
ATOM 1414 O O . ALA A 1 192 ? 19.279 -10.990 67.911 1.00 29.89 192 ALA A O 1
ATOM 1415 N N . ARG A 1 193 ? 17.049 -11.091 68.284 1.00 31.98 193 ARG A N 1
ATOM 1416 C CA . ARG A 1 193 ? 16.815 -11.636 69.646 1.00 31.98 193 ARG A CA 1
ATOM 1417 C C . ARG A 1 193 ? 15.310 -11.443 69.919 1.00 31.98 193 ARG A C 1
ATOM 1419 O O . ARG A 1 193 ? 14.825 -10.330 69.761 1.00 31.98 193 ARG A O 1
ATOM 1426 N N . GLU A 1 194 ? 14.468 -12.476 69.957 1.00 30.36 194 GLU A N 1
ATOM 1427 C CA . GLU A 1 194 ? 14.309 -13.568 70.946 1.00 30.36 194 GLU A CA 1
ATOM 1428 C C . GLU A 1 194 ? 13.742 -13.151 72.315 1.00 30.36 194 GLU A C 1
ATOM 1430 O O . GLU A 1 194 ? 14.229 -12.205 72.926 1.00 30.36 194 GLU A O 1
ATOM 1435 N N . ASN A 1 195 ? 12.803 -13.987 72.799 1.00 31.03 195 ASN A N 1
ATOM 1436 C CA . ASN A 1 195 ? 12.244 -14.090 74.164 1.00 31.03 195 ASN A CA 1
ATOM 1437 C C . ASN A 1 195 ? 11.339 -12.914 74.616 1.00 31.03 195 ASN A C 1
ATOM 1439 O O . ASN A 1 195 ? 11.574 -11.771 74.249 1.00 31.03 195 ASN A O 1
ATOM 1443 N N . GLY A 1 196 ? 10.262 -13.077 75.397 1.00 29.94 196 GLY A N 1
ATOM 1444 C CA . GLY A 1 196 ? 9.515 -14.256 75.890 1.00 29.94 196 GLY A CA 1
ATOM 1445 C C . GLY A 1 196 ? 7.998 -13.928 75.918 1.00 29.94 196 GLY A C 1
ATOM 1446 O O . GLY A 1 196 ? 7.577 -12.983 75.258 1.00 29.94 196 GLY A O 1
ATOM 1447 N N . GLU A 1 197 ? 7.092 -14.604 76.635 1.00 34.69 197 GLU A N 1
ATOM 1448 C CA . GLU A 1 197 ? 7.152 -15.839 77.441 1.00 34.69 197 GLU A CA 1
ATOM 1449 C C . GLU A 1 197 ? 5.706 -16.377 77.681 1.00 34.69 197 GLU A C 1
ATOM 1451 O O . GLU A 1 197 ? 4.739 -15.771 77.216 1.00 34.69 197 GLU A O 1
ATOM 1456 N N . GLY A 1 198 ? 5.521 -17.507 78.387 1.00 29.09 198 GLY A N 1
ATOM 1457 C CA . GLY A 1 198 ? 4.196 -17.994 78.844 1.00 29.09 198 GLY A CA 1
ATOM 1458 C C . GLY A 1 198 ? 3.938 -17.652 80.323 1.00 29.09 198 GLY A C 1
ATOM 1459 O O . GLY A 1 198 ? 4.875 -17.601 81.104 1.00 29.09 198 GLY A O 1
ATOM 1460 N N . THR A 1 199 ? 2.708 -17.470 80.820 1.00 28.64 199 THR A N 1
ATOM 1461 C CA . THR A 1 199 ? 1.831 -18.594 81.216 1.00 28.64 199 THR A CA 1
ATOM 1462 C C . THR A 1 199 ? 0.478 -18.124 81.804 1.00 28.64 199 THR A C 1
ATOM 1464 O O . THR A 1 199 ? 0.381 -17.113 82.486 1.00 28.64 199 THR A O 1
ATOM 1467 N N . VAL A 1 200 ? -0.566 -18.922 81.542 1.00 30.50 200 VAL A N 1
ATOM 1468 C CA . VAL A 1 200 ? -1.721 -19.290 82.401 1.00 30.50 200 VAL A CA 1
ATOM 1469 C C . VAL A 1 200 ? -2.235 -18.315 83.489 1.00 30.50 200 VAL A C 1
ATOM 1471 O O . VAL A 1 200 ? -1.706 -18.270 84.596 1.00 30.50 200 VAL A O 1
ATOM 1474 N N . SER A 1 201 ? -3.451 -17.781 83.293 1.00 29.67 201 SER A N 1
ATOM 1475 C CA . SER A 1 201 ? -4.604 -18.101 84.172 1.00 29.67 201 SER A CA 1
ATOM 1476 C C . SER A 1 201 ? -5.938 -17.567 83.646 1.00 29.67 201 SER A C 1
ATOM 1478 O O . SER A 1 201 ? -6.009 -16.518 83.012 1.00 29.67 201 SER A O 1
ATOM 1480 N N . ALA A 1 202 ? -7.013 -18.308 83.919 1.00 30.48 202 ALA A N 1
ATOM 1481 C CA . ALA A 1 202 ? -8.373 -17.948 83.532 1.00 30.48 202 ALA A CA 1
ATOM 1482 C C . ALA A 1 202 ? -9.086 -17.148 84.634 1.00 30.48 202 ALA A C 1
ATOM 1484 O O . ALA A 1 202 ? -9.006 -17.495 85.808 1.00 30.48 202 ALA A O 1
ATOM 1485 N N . SER A 1 203 ? -9.880 -16.150 84.242 1.00 29.34 203 SER A N 1
ATOM 1486 C CA . SER A 1 203 ? -11.006 -15.669 85.047 1.00 29.34 203 SER A CA 1
ATOM 1487 C C . SER A 1 203 ? -12.133 -15.187 84.134 1.00 29.34 203 SER A C 1
ATOM 1489 O O . SER A 1 203 ? -11.893 -14.702 83.027 1.00 29.34 203 SER A O 1
ATOM 1491 N N . SER A 1 204 ? -13.375 -15.404 84.557 1.00 30.66 204 SER A N 1
ATOM 1492 C CA . SER A 1 204 ? -14.565 -15.304 83.717 1.00 30.66 204 SER A CA 1
ATOM 1493 C C . SER A 1 204 ? -15.319 -13.987 83.911 1.00 30.66 204 SER A C 1
ATOM 1495 O O . SER A 1 204 ? -15.563 -13.548 85.029 1.00 30.66 204 SER A O 1
ATOM 1497 N N . SER A 1 205 ? -15.801 -13.398 82.813 1.00 35.09 205 SER A N 1
ATOM 1498 C CA . SER A 1 205 ? -17.061 -12.644 82.822 1.00 35.09 205 SER A CA 1
ATOM 1499 C C . SER A 1 205 ? -17.608 -12.499 81.403 1.00 35.09 205 SER A C 1
ATOM 1501 O O . SER A 1 205 ? -16.902 -12.084 80.484 1.00 35.09 205 SER A O 1
ATOM 1503 N N . GLY A 1 206 ? -18.862 -12.901 81.194 1.00 30.97 206 GLY A N 1
ATOM 1504 C CA . GLY A 1 206 ? -19.464 -12.992 79.866 1.00 30.97 206 GLY A CA 1
ATOM 1505 C C . GLY A 1 206 ? -20.273 -11.758 79.467 1.00 30.97 206 GLY A C 1
ATOM 1506 O O . GLY A 1 206 ? -21.082 -11.250 80.240 1.00 30.97 206 GLY A O 1
ATOM 1507 N N . LYS A 1 207 ? -20.159 -11.346 78.199 1.00 33.00 207 LYS A N 1
ATOM 1508 C CA . LYS A 1 207 ? -21.180 -10.529 77.524 1.00 33.00 207 LYS A CA 1
ATOM 1509 C C . LYS A 1 207 ? -21.228 -10.897 76.032 1.00 33.00 207 LYS A C 1
ATOM 1511 O O . LYS A 1 207 ? -20.193 -10.834 75.370 1.00 33.00 207 LYS A O 1
ATOM 1516 N N . PRO A 1 208 ? -22.378 -11.323 75.475 1.00 38.53 208 PRO A N 1
ATOM 1517 C CA . PRO A 1 208 ? -22.412 -11.898 74.133 1.00 38.53 208 PRO A CA 1
ATOM 1518 C C . PRO A 1 208 ? -22.343 -10.818 73.045 1.00 38.53 208 PRO A C 1
ATOM 1520 O O . PRO A 1 208 ? -23.331 -10.143 72.747 1.00 38.53 208 PRO A O 1
ATOM 1523 N N . ILE A 1 209 ? -21.183 -10.697 72.395 1.00 42.44 209 ILE A N 1
ATOM 1524 C CA . ILE A 1 209 ? -21.034 -9.911 71.165 1.00 42.44 209 ILE A CA 1
ATOM 1525 C C . ILE A 1 209 ? -21.744 -10.660 70.029 1.00 42.44 209 ILE A C 1
ATOM 1527 O O . ILE A 1 209 ? -21.279 -11.701 69.556 1.00 42.44 209 ILE A O 1
ATOM 1531 N N . ARG A 1 210 ? -22.889 -10.133 69.580 1.00 41.41 210 ARG A N 1
ATOM 1532 C CA . ARG A 1 210 ? -23.623 -10.668 68.424 1.00 41.41 210 ARG A CA 1
ATOM 1533 C C . ARG A 1 210 ? -22.785 -10.492 67.154 1.00 41.41 210 ARG A C 1
ATOM 1535 O O . ARG A 1 210 ? -22.619 -9.375 66.673 1.00 41.41 210 ARG A O 1
ATOM 1542 N N . LYS A 1 211 ? -22.289 -11.598 66.595 1.00 36.12 211 LYS A N 1
ATOM 1543 C CA . LYS A 1 211 ? -21.634 -11.616 65.277 1.00 36.12 211 LYS A CA 1
ATOM 1544 C C . LYS A 1 211 ? -22.676 -11.357 64.173 1.00 36.12 211 LYS A C 1
ATOM 1546 O O . LYS A 1 211 ? -23.775 -11.908 64.266 1.00 36.12 211 LYS A O 1
ATOM 1551 N N . PRO A 1 212 ? -22.363 -10.584 63.117 1.00 39.06 212 PRO A N 1
ATOM 1552 C CA . PRO A 1 212 ? -23.232 -10.502 61.949 1.00 39.06 212 PRO A CA 1
ATOM 1553 C C . PRO A 1 212 ? -23.233 -11.850 61.212 1.00 39.06 212 PRO A C 1
ATOM 1555 O O . PRO A 1 212 ? -22.172 -12.405 60.919 1.00 39.06 212 PRO A O 1
ATOM 1558 N N . LEU A 1 213 ? -24.420 -12.379 60.892 1.00 46.88 213 LEU A N 1
ATOM 1559 C CA . LEU A 1 213 ? -24.553 -13.545 60.016 1.00 46.88 213 LEU A CA 1
ATOM 1560 C C . LEU A 1 213 ? -24.240 -13.141 58.569 1.00 46.88 213 LEU A C 1
ATOM 1562 O O . LEU A 1 213 ? -25.140 -12.838 57.792 1.00 46.88 213 LEU A O 1
ATOM 1566 N N . PHE A 1 214 ? -22.961 -13.171 58.196 1.00 39.88 214 PHE A N 1
ATOM 1567 C CA . PHE A 1 214 ? -22.550 -13.165 56.794 1.00 39.88 214 PHE A CA 1
ATOM 1568 C C . PHE A 1 214 ? -22.162 -14.590 56.391 1.00 39.88 214 PHE A C 1
ATOM 1570 O O . PHE A 1 214 ? -21.235 -15.180 56.952 1.00 39.88 214 PHE A O 1
ATOM 1577 N N . SER A 1 215 ? -22.932 -15.198 55.483 1.00 44.41 215 SER A N 1
ATOM 1578 C CA . SER A 1 215 ? -22.806 -16.634 55.218 1.00 44.41 215 SER A CA 1
ATOM 1579 C C . SER A 1 215 ? -21.497 -16.957 54.483 1.00 44.41 215 SER A C 1
ATOM 1581 O O . SER A 1 215 ? -21.236 -16.472 53.382 1.00 44.41 215 SER A O 1
ATOM 1583 N N . ARG A 1 216 ? -20.667 -17.822 55.082 1.00 47.22 216 ARG A N 1
ATOM 1584 C CA . ARG A 1 216 ? -19.347 -18.212 54.544 1.00 47.22 216 ARG A CA 1
ATOM 1585 C C . ARG A 1 216 ? -19.395 -18.928 53.182 1.00 47.22 216 ARG A C 1
ATOM 1587 O O . ARG A 1 216 ? -18.358 -19.069 52.548 1.00 47.22 216 ARG A O 1
ATOM 1594 N N . ARG A 1 217 ? -20.577 -19.362 52.724 1.00 45.56 217 ARG A N 1
ATOM 1595 C CA . ARG A 1 217 ? -20.772 -20.133 51.481 1.00 45.56 217 ARG A CA 1
ATOM 1596 C C . ARG A 1 217 ? -20.588 -19.289 50.207 1.00 45.56 217 ARG A C 1
ATOM 1598 O O . ARG A 1 217 ? -20.094 -19.813 49.218 1.00 45.56 217 ARG A O 1
ATOM 1605 N N . P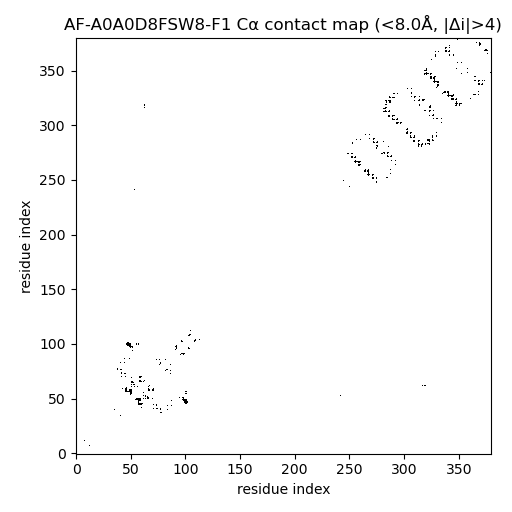HE A 1 218 ? -20.937 -17.998 50.224 1.00 44.12 218 PHE A N 1
ATOM 1606 C CA . PHE A 1 218 ? -20.891 -17.154 49.015 1.00 44.12 218 PHE A CA 1
ATOM 1607 C C . PHE A 1 218 ? -19.491 -16.624 48.666 1.00 44.12 218 PHE A C 1
ATOM 1609 O O . PHE A 1 218 ? -19.178 -16.461 47.489 1.00 44.12 218 PHE A O 1
ATOM 1616 N N . ALA A 1 219 ? -18.620 -16.410 49.658 1.00 44.09 219 ALA A N 1
ATOM 1617 C CA . ALA A 1 219 ? -17.270 -15.887 49.421 1.00 44.09 219 ALA A CA 1
ATOM 1618 C C . ALA A 1 219 ? -16.356 -16.874 48.663 1.00 44.09 219 ALA A C 1
ATOM 1620 O O . ALA A 1 219 ? -15.478 -16.454 47.916 1.00 44.09 219 ALA A O 1
ATOM 1621 N N . GLN A 1 220 ? -16.566 -18.184 48.836 1.00 45.44 220 GLN A N 1
ATOM 1622 C CA . GLN A 1 220 ? -15.700 -19.213 48.247 1.00 45.44 220 GLN A CA 1
ATOM 1623 C C . GLN A 1 220 ? -16.013 -19.489 46.767 1.00 45.44 220 GLN A C 1
ATOM 1625 O O . GLN A 1 220 ? -15.098 -19.756 45.993 1.00 45.44 220 GLN A O 1
ATOM 1630 N N . ILE A 1 221 ? -17.281 -19.371 46.354 1.00 50.28 221 ILE A N 1
ATOM 1631 C CA . ILE A 1 221 ? -17.701 -19.615 44.962 1.00 50.28 221 ILE A CA 1
ATOM 1632 C C . ILE A 1 221 ? -17.221 -18.479 44.041 1.00 50.28 221 ILE A C 1
ATOM 1634 O O . ILE A 1 221 ? -16.740 -18.739 42.940 1.00 50.28 221 ILE A O 1
ATOM 1638 N N . GLY A 1 222 ? -17.277 -17.225 44.509 1.00 42.47 222 GLY A N 1
ATOM 1639 C CA . GLY A 1 222 ? -16.819 -16.064 43.735 1.00 42.47 222 GLY A CA 1
ATOM 1640 C C . GLY A 1 222 ? -15.313 -16.069 43.444 1.00 42.47 222 GLY A C 1
ATOM 1641 O O . GLY A 1 222 ? -14.906 -15.760 42.328 1.00 42.47 222 GLY A O 1
ATOM 1642 N N . ALA A 1 223 ? -14.481 -16.470 44.411 1.00 46.25 223 ALA A N 1
ATOM 1643 C CA . ALA A 1 223 ? -13.025 -16.493 44.238 1.00 46.25 223 ALA A CA 1
ATOM 1644 C C . ALA A 1 223 ? -12.546 -17.577 43.249 1.00 46.25 223 ALA A C 1
ATOM 1646 O O . ALA A 1 223 ? -11.610 -17.345 42.484 1.00 46.25 223 ALA A O 1
ATOM 1647 N N . ALA A 1 224 ? -13.201 -18.744 43.230 1.00 47.22 224 ALA A N 1
ATOM 1648 C CA . ALA A 1 224 ? -12.820 -19.858 42.360 1.00 47.22 224 ALA A CA 1
ATOM 1649 C C . ALA A 1 224 ? -13.095 -19.575 40.870 1.00 47.22 224 ALA A C 1
ATOM 1651 O O . ALA A 1 224 ? -12.257 -19.876 40.021 1.00 47.22 224 ALA A O 1
ATOM 1652 N N . LEU A 1 225 ? -14.234 -18.948 40.549 1.00 49.50 225 LEU A N 1
ATOM 1653 C CA . LEU A 1 225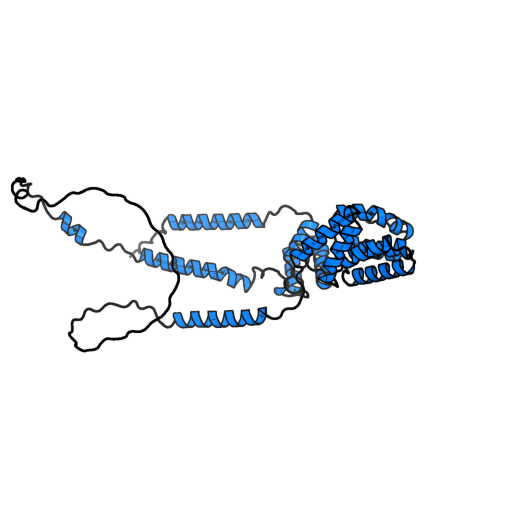 ? -14.596 -18.609 39.165 1.00 49.50 225 LEU A CA 1
ATOM 1654 C C . LEU A 1 225 ? -13.665 -17.552 38.549 1.00 49.50 225 LEU A C 1
ATOM 1656 O O . LEU A 1 225 ? -13.341 -17.638 37.366 1.00 49.50 225 LEU A O 1
ATOM 1660 N N . ILE A 1 226 ? -13.185 -16.596 39.351 1.00 48.81 226 ILE A N 1
ATOM 1661 C CA . ILE A 1 226 ? -12.251 -15.555 38.892 1.00 48.81 226 ILE A CA 1
ATOM 1662 C C . ILE A 1 226 ? -10.880 -16.160 38.543 1.00 48.81 226 ILE A C 1
ATOM 1664 O O . ILE A 1 226 ? -10.314 -15.829 37.504 1.00 48.81 226 ILE A O 1
ATOM 1668 N N . LEU A 1 227 ? -10.363 -17.088 39.356 1.00 47.50 227 LEU A N 1
ATOM 1669 C CA . LEU A 1 227 ? -9.061 -17.722 39.106 1.00 47.50 227 LEU A CA 1
ATOM 1670 C C . LEU A 1 227 ? -9.060 -18.635 37.868 1.00 47.50 227 LEU A C 1
ATOM 1672 O O . LEU A 1 227 ? -8.110 -18.596 37.087 1.00 47.50 227 LEU A O 1
ATOM 1676 N N . VAL A 1 228 ? -10.127 -19.410 37.644 1.00 50.59 228 VAL A N 1
ATOM 1677 C CA . VAL A 1 228 ? -10.234 -20.282 36.456 1.00 50.59 228 VAL A CA 1
ATOM 1678 C C . VAL A 1 228 ? -10.431 -19.463 35.173 1.00 50.59 228 VAL A C 1
ATOM 1680 O O . VAL A 1 228 ? -9.805 -19.765 34.156 1.00 50.59 228 VAL A O 1
ATOM 1683 N N . GLY A 1 229 ? -11.229 -18.389 35.221 1.00 43.78 229 GLY A N 1
ATOM 1684 C CA . GLY A 1 229 ? -11.439 -17.496 34.075 1.00 43.78 229 GLY A CA 1
ATOM 1685 C C . GLY A 1 229 ? -10.166 -16.771 33.621 1.00 43.78 229 GLY A C 1
ATOM 1686 O O . GLY A 1 229 ? -9.897 -16.691 32.424 1.00 43.78 229 GLY A O 1
ATOM 1687 N N . VAL A 1 230 ? -9.343 -16.297 34.564 1.00 49.06 230 VAL A N 1
ATOM 1688 C CA . VAL A 1 230 ? -8.067 -15.625 34.250 1.00 49.06 230 VAL A CA 1
ATOM 1689 C C . VAL A 1 230 ? -7.019 -16.611 33.710 1.00 49.06 230 VAL A C 1
ATOM 1691 O O . VAL A 1 230 ? -6.289 -16.271 32.779 1.00 49.06 230 VAL A O 1
ATOM 1694 N N . GLY A 1 231 ? -6.976 -17.846 34.226 1.00 40.19 231 GLY A N 1
ATOM 1695 C CA . GLY A 1 231 ? -6.045 -18.879 33.753 1.00 40.19 231 GLY A CA 1
ATOM 1696 C C . GLY A 1 231 ? -6.280 -19.302 32.297 1.00 40.19 231 GLY A C 1
ATOM 1697 O O . GLY A 1 231 ? -5.330 -19.387 31.519 1.00 40.19 231 GLY A O 1
ATOM 1698 N N . ALA A 1 232 ? -7.541 -19.509 31.901 1.00 44.78 232 ALA A N 1
ATOM 1699 C CA . ALA A 1 232 ? -7.885 -19.893 30.529 1.00 44.78 232 ALA A CA 1
ATOM 1700 C C . ALA A 1 232 ? -7.621 -18.766 29.510 1.00 44.78 232 ALA A C 1
ATOM 1702 O O . ALA A 1 232 ? -7.161 -19.031 28.398 1.00 44.78 232 ALA A O 1
ATOM 1703 N N . LEU A 1 233 ? -7.856 -17.506 29.896 1.00 41.31 233 LEU A N 1
ATOM 1704 C CA . LEU A 1 233 ? -7.625 -16.350 29.025 1.00 41.31 233 LEU A CA 1
ATOM 1705 C C . LEU A 1 233 ? -6.125 -16.073 28.806 1.00 41.31 233 LEU A C 1
ATOM 1707 O O . LEU A 1 233 ? -5.726 -15.684 27.711 1.00 41.31 233 LEU A O 1
ATOM 1711 N N . GLY A 1 234 ? -5.285 -16.319 29.819 1.00 38.84 234 GLY A N 1
ATOM 1712 C CA . GLY A 1 234 ? -3.830 -16.165 29.713 1.00 38.84 234 GLY A CA 1
ATOM 1713 C C . GLY A 1 234 ? -3.172 -17.160 28.749 1.00 38.84 234 GLY A C 1
ATOM 1714 O O . GLY A 1 234 ? -2.250 -16.790 28.023 1.00 38.84 234 GLY A O 1
ATOM 1715 N N . ALA A 1 235 ? -3.668 -18.400 28.687 1.00 43.34 235 ALA A N 1
ATOM 1716 C CA . ALA A 1 235 ? -3.120 -19.435 27.809 1.00 43.34 235 ALA A CA 1
ATOM 1717 C C . ALA A 1 235 ? -3.395 -19.177 26.313 1.00 43.34 235 ALA A C 1
ATOM 1719 O O . ALA A 1 235 ? -2.565 -19.514 25.470 1.00 43.34 235 ALA A O 1
ATOM 1720 N N . LEU A 1 236 ? -4.523 -18.539 25.975 1.00 41.91 236 LEU A N 1
ATOM 1721 C CA . LEU A 1 236 ? -4.908 -18.250 24.585 1.00 41.91 236 LEU A CA 1
ATOM 1722 C C . LEU A 1 236 ? -4.257 -16.970 24.015 1.00 41.91 236 LEU A C 1
ATOM 1724 O O . LEU A 1 236 ? -4.370 -16.696 22.824 1.00 41.91 236 LEU A O 1
ATOM 1728 N N . LEU A 1 237 ? -3.559 -16.187 24.847 1.00 42.88 237 LEU A N 1
ATOM 1729 C CA . LEU A 1 237 ? -2.882 -14.942 24.454 1.00 42.88 237 LEU A CA 1
ATOM 1730 C C . LEU A 1 237 ? -1.392 -15.114 24.096 1.00 42.88 237 LEU A C 1
ATOM 1732 O O . LEU A 1 237 ? -0.749 -14.140 23.703 1.00 42.88 237 LEU A O 1
ATOM 1736 N N . LEU A 1 238 ? -0.833 -16.325 24.218 1.00 42.53 238 LEU A N 1
ATOM 1737 C CA . LEU A 1 238 ? 0.605 -16.579 24.034 1.00 42.53 238 LEU A CA 1
ATOM 1738 C C . LEU A 1 238 ? 0.994 -17.212 22.686 1.00 42.53 238 LEU A C 1
ATOM 1740 O O . LEU A 1 238 ? 2.180 -17.278 22.369 1.00 42.53 238 LEU A O 1
ATOM 1744 N N . THR A 1 239 ? 0.037 -17.591 21.837 1.00 40.16 239 THR A N 1
ATOM 1745 C CA . THR A 1 239 ? 0.302 -18.047 20.460 1.00 40.16 239 THR A CA 1
ATOM 1746 C C . THR A 1 239 ? 0.314 -16.883 19.461 1.00 40.16 239 THR A C 1
ATOM 1748 O O . THR A 1 239 ? -0.608 -16.682 18.673 1.00 40.16 239 THR A O 1
ATOM 1751 N N . ARG A 1 240 ? 1.412 -16.116 19.454 1.00 41.75 240 ARG A N 1
ATOM 1752 C CA . ARG A 1 240 ? 1.823 -15.303 18.288 1.00 41.75 240 ARG A CA 1
ATOM 1753 C C . ARG A 1 240 ? 2.493 -16.229 17.258 1.00 41.75 240 ARG A C 1
ATOM 1755 O O . ARG A 1 240 ? 3.265 -17.093 17.669 1.00 41.75 240 ARG A O 1
ATOM 1762 N N . PRO A 1 241 ? 2.229 -16.061 15.947 1.00 49.94 241 PRO A N 1
ATOM 1763 C CA . PRO A 1 241 ? 2.896 -14.978 15.214 1.00 49.94 241 PRO A CA 1
ATOM 1764 C C . PRO A 1 241 ? 2.026 -14.252 14.169 1.00 49.94 241 PRO A C 1
ATOM 1766 O O . PRO A 1 241 ? 1.232 -14.875 13.473 1.00 49.94 241 PRO A O 1
ATOM 1769 N N . SER A 1 242 ? 2.250 -12.941 14.007 1.00 36.47 242 SER A N 1
ATOM 1770 C CA . SER A 1 242 ? 2.356 -12.222 12.716 1.00 36.47 242 SER A CA 1
ATOM 1771 C C . SER A 1 242 ? 2.534 -10.716 12.954 1.00 36.47 242 SER A C 1
ATOM 1773 O O . SER A 1 242 ? 1.899 -10.126 13.823 1.00 36.47 242 SER A O 1
ATOM 1775 N N . SER A 1 243 ? 3.441 -10.122 12.187 1.00 43.50 243 SER A N 1
ATOM 1776 C CA . SER A 1 243 ? 3.919 -8.734 12.203 1.00 43.50 243 SER A CA 1
ATOM 1777 C C . SER A 1 243 ? 2.877 -7.628 12.457 1.00 43.50 243 SER A C 1
ATOM 1779 O O . SER A 1 243 ? 2.126 -7.243 11.561 1.00 43.50 243 SER A O 1
ATOM 1781 N N . SER A 1 244 ? 2.949 -6.998 13.632 1.00 44.34 244 SER A N 1
ATOM 1782 C CA . SER A 1 244 ? 2.536 -5.602 13.817 1.00 44.34 244 SER A CA 1
ATOM 1783 C C . SER A 1 244 ? 3.679 -4.679 13.379 1.00 44.34 244 SER A C 1
ATOM 1785 O O . SER A 1 244 ? 4.752 -4.727 13.987 1.00 44.34 244 SER A O 1
ATOM 1787 N N . SER A 1 245 ? 3.467 -3.830 12.371 1.00 52.31 245 SER A N 1
ATOM 1788 C CA . SER A 1 245 ? 4.407 -2.757 12.013 1.00 52.31 245 SER A CA 1
ATOM 1789 C C . SER A 1 245 ? 4.653 -1.856 13.228 1.00 52.31 245 SER A C 1
ATOM 1791 O O . SER A 1 245 ? 3.698 -1.360 13.830 1.00 52.31 245 SER A O 1
ATOM 1793 N N . SER A 1 246 ? 5.915 -1.682 13.628 1.00 55.78 246 SER A N 1
ATOM 1794 C CA . SER A 1 246 ? 6.249 -0.915 14.832 1.00 55.78 246 SER A CA 1
ATOM 1795 C C . SER A 1 246 ? 6.027 0.593 14.611 1.00 55.78 246 SER A C 1
ATOM 1797 O O . SER A 1 246 ? 6.098 1.065 13.473 1.00 55.78 246 SER A O 1
ATOM 1799 N N . PRO A 1 247 ? 5.849 1.387 15.685 1.00 63.50 247 PRO A N 1
ATOM 1800 C CA . PRO A 1 247 ? 5.848 2.847 15.582 1.00 63.50 247 PRO A CA 1
ATOM 1801 C C . PRO A 1 247 ? 7.158 3.438 15.026 1.00 63.50 247 PRO A C 1
ATOM 1803 O O . PRO A 1 247 ? 7.154 4.577 14.557 1.00 63.50 247 PRO A O 1
ATOM 1806 N N . SER A 1 248 ? 8.276 2.696 15.080 1.00 71.25 248 SER A N 1
ATOM 1807 C CA . SER A 1 248 ? 9.551 3.135 14.499 1.00 71.25 248 SER A CA 1
ATOM 1808 C C . SER A 1 248 ? 9.560 2.942 12.980 1.00 71.25 248 SER A C 1
ATOM 1810 O O . SER A 1 248 ? 9.827 3.904 12.266 1.00 71.25 248 SER A O 1
ATOM 1812 N N . LEU A 1 249 ? 9.101 1.787 12.478 1.00 78.94 249 LEU A N 1
ATOM 1813 C CA . LEU A 1 249 ? 8.989 1.499 11.043 1.00 78.94 249 LEU A CA 1
ATOM 1814 C C . LEU A 1 249 ? 8.151 2.556 10.309 1.00 78.94 249 LEU A C 1
ATOM 1816 O O . LEU A 1 249 ? 8.566 3.075 9.278 1.00 78.94 249 LEU A O 1
ATOM 1820 N N . THR A 1 250 ? 7.004 2.951 10.871 1.00 78.06 250 THR A N 1
ATOM 1821 C CA . THR A 1 250 ? 6.164 4.014 10.287 1.00 78.06 250 THR A CA 1
ATOM 1822 C C . THR A 1 250 ? 6.857 5.376 10.224 1.00 78.06 250 THR A C 1
ATOM 1824 O O . THR A 1 250 ? 6.526 6.191 9.368 1.00 78.06 250 THR A O 1
ATOM 1827 N N . LYS A 1 251 ? 7.807 5.644 11.127 1.00 81.94 251 LYS A N 1
ATOM 1828 C CA . LYS A 1 251 ? 8.570 6.897 11.166 1.00 81.94 251 LYS A CA 1
ATOM 1829 C C . LYS A 1 251 ? 9.750 6.868 10.189 1.00 81.94 251 LYS A C 1
ATOM 1831 O O . LYS A 1 251 ? 9.986 7.867 9.520 1.00 81.94 251 LYS A O 1
ATOM 1836 N N . GLU A 1 252 ? 10.449 5.738 10.112 1.00 82.00 252 GLU A N 1
ATOM 1837 C CA . GLU A 1 252 ? 11.606 5.494 9.235 1.00 82.00 252 GLU A CA 1
ATOM 1838 C C . GLU A 1 252 ? 11.200 5.417 7.750 1.00 82.00 252 GLU A C 1
ATOM 1840 O O . GLU A 1 252 ? 11.880 5.965 6.885 1.00 82.00 252 GLU A O 1
ATOM 1845 N N . LEU A 1 253 ? 10.042 4.821 7.437 1.00 84.75 253 LEU A N 1
ATOM 1846 C CA . LEU A 1 253 ? 9.475 4.880 6.085 1.00 84.75 253 LEU A CA 1
ATOM 1847 C C . LEU A 1 253 ? 9.101 6.319 5.701 1.00 84.75 253 LEU A C 1
ATOM 1849 O O . LEU A 1 253 ? 9.469 6.782 4.625 1.00 84.75 253 LEU A O 1
ATOM 1853 N N . ALA A 1 254 ? 8.436 7.062 6.593 1.00 83.06 254 ALA A N 1
ATOM 1854 C CA . ALA A 1 254 ? 8.010 8.433 6.313 1.00 83.06 254 ALA A CA 1
ATOM 1855 C C . ALA A 1 254 ? 9.185 9.411 6.091 1.00 83.06 254 ALA A C 1
ATOM 1857 O O . ALA A 1 254 ? 9.063 10.327 5.272 1.00 83.06 254 ALA A O 1
ATOM 1858 N N . SER A 1 255 ? 10.329 9.233 6.771 1.00 85.75 255 SER A N 1
ATOM 1859 C CA . SER A 1 255 ? 11.546 10.011 6.480 1.00 85.75 255 SER A CA 1
ATOM 1860 C C . SER A 1 255 ? 12.125 9.661 5.107 1.00 85.75 255 SER A C 1
ATOM 1862 O O . SER A 1 255 ? 12.424 10.574 4.332 1.00 85.75 255 SER A O 1
ATOM 1864 N N . GLY A 1 256 ? 12.220 8.372 4.765 1.00 86.19 256 GLY A N 1
ATOM 1865 C CA . GLY A 1 256 ? 12.670 7.914 3.446 1.00 86.19 256 GLY A CA 1
ATOM 1866 C C . GLY A 1 256 ? 11.799 8.438 2.297 1.00 86.19 256 GLY A C 1
ATOM 1867 O O . GLY A 1 256 ? 12.320 8.969 1.313 1.00 86.19 256 GLY A O 1
ATOM 1868 N N . GLU A 1 257 ? 10.471 8.370 2.440 1.00 85.56 257 GLU A N 1
ATOM 1869 C CA . GLU A 1 257 ? 9.504 8.876 1.454 1.00 85.56 257 GLU A CA 1
ATOM 1870 C C . GLU A 1 257 ? 9.627 10.389 1.235 1.00 85.56 257 GLU A C 1
ATOM 1872 O O . GLU A 1 257 ? 9.636 10.854 0.091 1.00 85.56 257 GLU A O 1
ATOM 1877 N N . ALA A 1 258 ? 9.773 11.167 2.314 1.00 82.19 258 ALA A N 1
ATOM 1878 C CA . ALA A 1 258 ? 9.964 12.612 2.226 1.00 82.19 258 ALA A CA 1
ATOM 1879 C C . ALA A 1 258 ? 11.268 12.970 1.490 1.00 82.19 258 ALA A C 1
ATOM 1881 O O . ALA A 1 258 ? 11.270 13.836 0.613 1.00 82.19 258 ALA A O 1
ATOM 1882 N N . LEU A 1 259 ? 12.368 12.269 1.789 1.00 85.44 259 LEU A N 1
ATOM 1883 C CA . LEU A 1 259 ? 13.653 12.446 1.105 1.00 85.44 259 LEU A CA 1
ATOM 1884 C C . LEU A 1 259 ? 13.568 12.069 -0.382 1.00 85.44 259 LEU A C 1
ATOM 1886 O O . LEU A 1 259 ? 14.102 12.789 -1.229 1.00 85.44 259 LEU A O 1
ATOM 1890 N N . ALA A 1 260 ? 12.863 10.984 -0.717 1.00 82.75 260 ALA A N 1
ATOM 1891 C CA . ALA A 1 260 ? 12.633 10.571 -2.099 1.00 82.75 260 ALA A CA 1
ATOM 1892 C C . ALA A 1 260 ? 11.808 11.613 -2.876 1.00 82.75 260 ALA A C 1
ATOM 1894 O O . ALA A 1 260 ? 12.179 11.979 -3.992 1.00 82.75 260 ALA A O 1
ATOM 1895 N N . GLY A 1 261 ? 10.741 12.149 -2.271 1.00 78.56 261 GLY A N 1
ATOM 1896 C CA . GLY A 1 261 ? 9.907 13.206 -2.858 1.00 78.56 261 GLY A CA 1
ATOM 1897 C C . GLY A 1 261 ? 10.642 14.535 -3.078 1.00 78.56 261 GLY A C 1
ATOM 1898 O O . GLY A 1 261 ? 10.341 15.254 -4.028 1.00 78.56 261 GLY A O 1
ATOM 1899 N N . LEU A 1 262 ? 11.647 14.838 -2.249 1.00 80.06 262 LEU A N 1
ATOM 1900 C CA . LEU A 1 262 ? 12.544 15.990 -2.414 1.00 80.06 262 LEU A CA 1
ATOM 1901 C C . LEU A 1 262 ? 13.673 15.757 -3.437 1.00 80.06 262 LEU A C 1
ATOM 1903 O O . LEU A 1 262 ? 14.440 16.676 -3.717 1.00 80.06 262 LEU A O 1
ATOM 1907 N N . GLY A 1 263 ? 13.814 14.544 -3.984 1.00 80.81 263 GLY A N 1
ATOM 1908 C CA . GLY A 1 263 ? 14.924 14.190 -4.873 1.00 80.81 263 GLY A CA 1
ATOM 1909 C C . GLY A 1 263 ? 16.271 14.021 -4.158 1.00 80.81 263 GLY A C 1
ATOM 1910 O O . GLY A 1 263 ? 17.311 13.980 -4.814 1.00 80.81 263 GLY A O 1
ATOM 1911 N N . ALA A 1 264 ? 16.284 13.878 -2.828 1.00 90.00 264 ALA A N 1
ATOM 1912 C CA . ALA A 1 264 ? 17.484 13.620 -2.029 1.00 90.00 264 ALA A CA 1
ATOM 1913 C C . ALA A 1 264 ? 17.902 12.136 -2.116 1.00 90.00 264 ALA A C 1
ATOM 1915 O O . ALA A 1 264 ? 18.012 11.439 -1.108 1.00 90.00 264 ALA A O 1
ATOM 1916 N N . VAL A 1 265 ? 18.114 11.640 -3.342 1.00 89.81 265 VAL A N 1
ATOM 1917 C CA . VAL A 1 265 ? 18.198 10.206 -3.689 1.00 89.81 265 VAL A CA 1
ATOM 1918 C C . VAL A 1 265 ? 19.207 9.426 -2.838 1.00 89.81 265 VAL A C 1
ATOM 1920 O O . VAL A 1 265 ? 18.909 8.317 -2.406 1.00 89.81 265 VAL A O 1
ATOM 1923 N N . THR A 1 266 ? 20.383 9.992 -2.556 1.00 91.06 266 THR A N 1
ATOM 1924 C CA . THR A 1 266 ? 21.417 9.336 -1.736 1.00 91.06 266 THR A CA 1
ATOM 1925 C C . THR A 1 266 ? 21.012 9.185 -0.271 1.00 91.06 266 THR A C 1
ATOM 1927 O O . THR A 1 266 ? 21.314 8.164 0.342 1.00 91.06 266 THR A O 1
ATOM 1930 N N . GLN A 1 267 ? 20.306 10.174 0.285 1.00 92.31 267 GLN A N 1
ATOM 1931 C CA . GLN A 1 267 ? 19.806 10.146 1.661 1.00 92.31 267 GLN A CA 1
ATOM 1932 C C . GLN A 1 267 ? 18.595 9.214 1.776 1.00 92.31 267 GLN A C 1
ATOM 1934 O O . GLN A 1 267 ? 18.544 8.396 2.687 1.00 92.31 267 GLN A O 1
ATOM 1939 N N . ALA A 1 268 ? 17.671 9.285 0.810 1.00 91.38 268 ALA A N 1
ATOM 1940 C CA . ALA A 1 268 ? 16.522 8.389 0.719 1.00 91.38 268 ALA A CA 1
ATOM 1941 C C . ALA A 1 268 ? 16.963 6.920 0.650 1.00 91.38 268 ALA A C 1
ATOM 1943 O O . ALA A 1 268 ? 16.485 6.101 1.429 1.00 91.38 268 ALA A O 1
ATOM 1944 N N . ARG A 1 269 ? 17.936 6.601 -0.221 1.00 94.50 269 ARG A N 1
ATOM 1945 C CA . ARG A 1 269 ? 18.526 5.260 -0.325 1.00 94.50 269 ARG A CA 1
ATOM 1946 C C . ARG A 1 269 ? 19.055 4.771 1.025 1.00 94.50 269 ARG A C 1
ATOM 1948 O O . ARG A 1 269 ? 18.640 3.717 1.485 1.00 94.50 269 ARG A O 1
ATOM 1955 N N . ALA A 1 270 ? 19.910 5.563 1.674 1.00 93.00 270 ALA A N 1
ATOM 1956 C CA . ALA A 1 270 ? 20.523 5.191 2.947 1.00 93.00 270 ALA A CA 1
ATOM 1957 C C . ALA A 1 270 ? 19.499 4.975 4.079 1.00 93.00 270 ALA A C 1
ATOM 1959 O O . ALA A 1 270 ? 19.757 4.188 4.988 1.00 93.00 270 ALA A O 1
ATOM 1960 N N . GLU A 1 271 ? 18.348 5.651 4.036 1.00 91.81 271 GLU A N 1
ATOM 1961 C CA . GLU A 1 271 ? 17.257 5.423 4.988 1.00 91.81 271 GLU A CA 1
ATOM 1962 C C . GLU A 1 271 ? 16.500 4.119 4.681 1.00 91.81 271 GLU A C 1
ATOM 1964 O O . GLU A 1 271 ? 16.306 3.300 5.577 1.00 91.81 271 GLU A O 1
ATOM 1969 N N . PHE A 1 272 ? 16.148 3.853 3.418 1.00 93.62 272 PHE A N 1
ATOM 1970 C CA . PHE A 1 272 ? 15.504 2.587 3.047 1.00 93.62 272 PHE A CA 1
ATOM 1971 C C . PHE A 1 272 ? 16.424 1.368 3.241 1.00 93.62 272 PHE A C 1
ATOM 1973 O O . PHE A 1 272 ? 15.942 0.313 3.649 1.00 93.62 272 PHE A O 1
ATOM 1980 N N . ASP A 1 273 ? 17.739 1.511 3.046 1.00 93.00 273 ASP A N 1
ATOM 1981 C CA . ASP A 1 273 ? 18.727 0.466 3.351 1.00 93.00 273 ASP A CA 1
ATOM 1982 C C . ASP A 1 273 ? 18.706 0.098 4.856 1.00 93.00 273 ASP A C 1
ATOM 1984 O O . ASP A 1 273 ? 18.820 -1.077 5.213 1.00 93.00 273 ASP A O 1
ATOM 1988 N N . ARG A 1 274 ? 18.485 1.071 5.761 1.00 91.44 274 ARG A N 1
ATOM 1989 C CA . ARG A 1 274 ? 18.293 0.819 7.209 1.00 91.44 274 ARG A CA 1
ATOM 1990 C C . ARG A 1 274 ? 16.969 0.123 7.507 1.00 91.44 274 ARG A C 1
ATOM 1992 O O . ARG A 1 274 ? 16.939 -0.790 8.335 1.00 91.44 274 ARG A O 1
ATOM 1999 N N . VAL A 1 275 ? 15.893 0.535 6.831 1.00 91.56 275 VAL A N 1
ATOM 2000 C CA . VAL A 1 275 ? 14.584 -0.120 6.955 1.00 91.56 275 VAL A CA 1
ATOM 2001 C C . VAL A 1 275 ? 14.707 -1.587 6.551 1.00 91.56 275 VAL A C 1
ATOM 2003 O O . VAL A 1 275 ? 14.310 -2.447 7.330 1.00 91.56 275 VAL A O 1
ATOM 2006 N N . LEU A 1 276 ? 15.339 -1.903 5.414 1.00 91.81 276 LEU A N 1
ATOM 2007 C CA . LEU A 1 276 ? 15.533 -3.290 4.975 1.00 91.81 276 LEU A CA 1
ATOM 2008 C C . LEU A 1 276 ? 16.511 -4.089 5.844 1.00 91.81 276 LEU A C 1
ATOM 2010 O O . LEU A 1 276 ? 16.322 -5.292 6.000 1.00 91.81 276 LEU A O 1
ATOM 2014 N N . ALA A 1 277 ? 17.503 -3.455 6.475 1.00 92.44 277 ALA A N 1
ATOM 2015 C CA . ALA A 1 277 ? 18.349 -4.133 7.461 1.00 92.44 277 ALA A CA 1
ATOM 2016 C C . ALA A 1 277 ? 17.550 -4.645 8.681 1.00 92.44 277 ALA A C 1
ATOM 2018 O O . ALA A 1 277 ? 17.953 -5.620 9.314 1.00 92.44 277 ALA A O 1
ATOM 2019 N N . THR A 1 278 ? 16.411 -4.014 8.993 1.00 91.50 278 THR A N 1
ATOM 2020 C CA . THR A 1 278 ? 15.519 -4.394 10.106 1.00 91.50 278 THR A CA 1
ATOM 2021 C C . THR A 1 278 ? 14.304 -5.206 9.633 1.00 91.50 278 THR A C 1
ATOM 2023 O O . THR A 1 278 ? 13.843 -6.110 10.330 1.00 91.50 278 THR A O 1
ATOM 2026 N N . TYR A 1 279 ? 13.802 -4.917 8.430 1.00 89.06 279 TYR A N 1
ATOM 2027 C CA . TYR A 1 279 ? 12.604 -5.490 7.816 1.00 89.06 279 TYR A CA 1
ATOM 2028 C C . TYR A 1 279 ? 12.895 -5.898 6.353 1.00 89.06 279 TYR A C 1
ATOM 2030 O O . TYR A 1 279 ? 12.448 -5.222 5.426 1.00 89.06 279 TYR A O 1
ATOM 2038 N N . PRO A 1 280 ? 13.624 -7.009 6.106 1.00 90.38 280 PRO A N 1
ATOM 2039 C CA . PRO A 1 280 ? 14.166 -7.336 4.776 1.00 90.38 280 PRO A CA 1
ATOM 2040 C C . PRO A 1 280 ? 13.132 -7.552 3.664 1.00 90.38 280 PRO A C 1
ATOM 2042 O O . PRO A 1 280 ? 13.473 -7.517 2.486 1.00 90.38 280 PRO A O 1
ATOM 2045 N N . SER A 1 281 ? 11.875 -7.801 4.033 1.00 90.31 281 SER A N 1
ATOM 2046 C CA . SER A 1 281 ? 10.755 -8.050 3.124 1.00 90.31 281 SER A CA 1
ATOM 2047 C C . SER A 1 281 ? 9.701 -6.936 3.152 1.00 90.31 281 SER A C 1
ATOM 2049 O O . SER A 1 281 ? 8.544 -7.197 2.821 1.00 90.31 281 SER A O 1
ATOM 2051 N N . ASP A 1 282 ? 10.048 -5.721 3.596 1.00 91.31 282 ASP A N 1
ATOM 2052 C CA . ASP A 1 282 ? 9.125 -4.585 3.525 1.00 91.31 282 ASP A CA 1
ATOM 2053 C C . ASP A 1 282 ? 8.907 -4.159 2.056 1.00 91.31 282 ASP A C 1
ATOM 2055 O O . ASP A 1 282 ? 9.862 -3.766 1.376 1.00 91.31 282 ASP A O 1
ATOM 2059 N N . PRO A 1 283 ? 7.670 -4.239 1.527 1.00 90.94 283 PRO A N 1
ATOM 2060 C CA . PRO A 1 283 ? 7.423 -3.997 0.112 1.00 90.94 283 PRO A CA 1
ATOM 2061 C C . PRO A 1 283 ? 7.566 -2.522 -0.267 1.00 90.94 283 PRO A C 1
ATOM 2063 O O . PRO A 1 283 ? 7.891 -2.230 -1.415 1.00 90.94 283 PRO A O 1
ATOM 2066 N N . THR A 1 284 ? 7.343 -1.596 0.669 1.00 90.31 284 THR A N 1
ATOM 2067 C CA . THR A 1 284 ? 7.427 -0.157 0.415 1.00 90.31 284 THR A CA 1
ATOM 2068 C C . THR A 1 284 ? 8.892 0.254 0.265 1.00 90.31 284 THR A C 1
ATOM 2070 O O . THR A 1 284 ? 9.259 0.842 -0.753 1.00 90.31 284 THR A O 1
ATOM 2073 N N . ALA A 1 285 ? 9.761 -0.135 1.202 1.00 93.19 285 ALA A N 1
ATOM 2074 C CA . ALA A 1 285 ? 11.198 0.130 1.125 1.00 93.19 285 ALA A CA 1
ATOM 2075 C C . ALA A 1 285 ? 11.859 -0.548 -0.091 1.00 93.19 285 ALA A C 1
ATOM 2077 O O . ALA A 1 285 ? 12.612 0.110 -0.815 1.00 93.19 285 ALA A O 1
ATOM 2078 N N . LEU A 1 286 ? 11.519 -1.813 -0.389 1.00 95.00 286 LEU A N 1
ATOM 2079 C CA . LEU A 1 286 ? 11.970 -2.492 -1.615 1.00 95.00 286 LEU A CA 1
ATOM 2080 C C . LEU A 1 286 ? 11.515 -1.755 -2.886 1.00 95.00 286 LEU A C 1
ATOM 2082 O O . LEU A 1 286 ? 12.283 -1.645 -3.843 1.00 95.00 286 LEU A O 1
ATOM 2086 N N . ALA A 1 287 ? 10.289 -1.222 -2.904 1.00 94.25 287 ALA A N 1
ATOM 2087 C CA . ALA A 1 287 ? 9.769 -0.484 -4.050 1.00 94.25 287 ALA A CA 1
ATOM 2088 C C . ALA A 1 287 ? 10.494 0.849 -4.277 1.00 94.25 287 ALA A C 1
ATOM 2090 O O . ALA A 1 287 ? 10.863 1.162 -5.411 1.00 94.25 287 ALA A O 1
ATOM 2091 N N . TYR A 1 288 ? 10.741 1.623 -3.217 1.00 93.25 288 TYR A N 1
ATOM 2092 C CA . TYR A 1 288 ? 11.494 2.872 -3.329 1.00 93.25 288 TYR A CA 1
ATOM 2093 C C . TYR A 1 288 ? 12.953 2.636 -3.728 1.00 93.25 288 TYR A C 1
ATOM 2095 O O . TYR A 1 288 ? 13.447 3.326 -4.621 1.00 93.25 288 TYR A O 1
ATOM 2103 N N . LEU A 1 289 ? 13.632 1.646 -3.138 1.00 95.06 289 LEU A N 1
ATOM 2104 C CA . LEU A 1 289 ? 14.999 1.291 -3.533 1.00 95.06 289 LEU A CA 1
ATOM 2105 C C . LEU A 1 289 ? 15.064 0.806 -4.979 1.00 95.06 289 LEU A C 1
ATOM 2107 O O . LEU A 1 289 ? 15.913 1.273 -5.730 1.00 95.06 289 LEU A O 1
ATOM 2111 N N . GLY A 1 290 ? 14.134 -0.049 -5.408 1.00 95.75 290 GLY A N 1
ATOM 2112 C CA . GLY A 1 290 ? 14.105 -0.550 -6.782 1.00 95.75 290 GLY A CA 1
ATOM 2113 C C . GLY A 1 290 ? 13.836 0.554 -7.805 1.00 95.75 290 GLY A C 1
ATOM 2114 O O . GLY A 1 290 ? 14.437 0.565 -8.879 1.00 95.75 290 GLY A O 1
ATOM 2115 N N . TRP A 1 291 ? 13.002 1.540 -7.459 1.00 94.38 291 TRP A N 1
ATOM 2116 C CA . TRP A 1 291 ? 12.819 2.741 -8.272 1.00 94.38 291 TRP A CA 1
ATOM 2117 C C . TRP A 1 291 ? 14.085 3.606 -8.328 1.00 94.38 291 TRP A C 1
ATOM 2119 O O . TRP A 1 291 ? 14.483 4.046 -9.410 1.00 94.38 291 TRP A O 1
ATOM 2129 N N . ILE A 1 292 ? 14.740 3.836 -7.187 1.00 94.12 292 ILE A N 1
ATOM 2130 C CA . ILE A 1 292 ? 15.998 4.589 -7.102 1.00 94.12 292 ILE A CA 1
ATOM 2131 C C . ILE A 1 292 ? 17.087 3.910 -7.945 1.00 94.12 292 ILE A C 1
ATOM 2133 O O . ILE A 1 292 ? 17.686 4.557 -8.806 1.00 94.12 292 ILE A O 1
ATOM 2137 N N . ASP A 1 293 ? 17.301 2.609 -7.759 1.00 95.19 293 ASP A N 1
ATOM 2138 C CA . ASP A 1 293 ? 18.321 1.844 -8.473 1.00 95.19 293 ASP A CA 1
ATOM 2139 C C . ASP A 1 293 ? 18.042 1.760 -9.974 1.00 95.19 293 ASP A C 1
ATOM 2141 O O . ASP A 1 293 ? 18.959 1.975 -10.766 1.00 95.19 293 ASP A O 1
ATOM 2145 N N . PHE A 1 294 ? 16.783 1.603 -10.398 1.00 95.81 294 PHE A N 1
ATOM 2146 C CA . PHE A 1 294 ? 16.425 1.636 -11.819 1.00 95.81 294 PHE A CA 1
ATOM 2147 C C . PHE A 1 294 ? 16.806 2.966 -12.497 1.00 95.81 294 PHE A C 1
ATOM 2149 O O . PHE A 1 294 ? 17.262 2.976 -13.646 1.00 95.81 294 PHE A O 1
ATOM 2156 N N . ASN A 1 295 ? 16.639 4.089 -11.789 1.00 93.19 295 ASN A N 1
ATOM 2157 C CA . ASN A 1 295 ? 16.973 5.422 -12.296 1.00 93.19 295 ASN A CA 1
ATOM 2158 C C . ASN A 1 295 ? 18.483 5.725 -12.235 1.00 93.19 295 ASN A C 1
ATOM 2160 O O . ASN A 1 295 ? 18.989 6.455 -13.088 1.00 93.19 295 ASN A O 1
ATOM 2164 N N . LEU A 1 296 ? 19.218 5.152 -11.274 1.00 93.12 296 LEU A N 1
ATOM 2165 C CA . LEU A 1 296 ? 20.678 5.288 -11.159 1.00 93.12 296 LEU A CA 1
ATOM 2166 C C . LEU A 1 296 ? 21.462 4.293 -12.039 1.00 93.12 296 LEU A C 1
ATOM 2168 O O . LEU A 1 296 ? 22.641 4.519 -12.333 1.00 93.12 296 LEU A O 1
ATOM 2172 N N . ALA A 1 297 ? 20.836 3.193 -12.461 1.00 95.00 297 ALA A N 1
ATOM 2173 C CA . ALA A 1 297 ? 21.477 2.103 -13.184 1.00 95.00 297 ALA A CA 1
ATOM 2174 C C . ALA A 1 297 ? 22.001 2.521 -14.571 1.00 95.00 297 ALA A C 1
ATOM 2176 O O . ALA A 1 297 ? 21.250 2.816 -15.506 1.00 95.00 297 ALA A O 1
ATOM 2177 N N . LYS A 1 298 ? 23.331 2.464 -14.717 1.00 94.81 298 LYS A N 1
ATOM 2178 C CA . LYS A 1 298 ? 24.061 2.792 -15.956 1.00 94.81 298 LYS A CA 1
ATOM 2179 C C . LYS A 1 298 ? 24.132 1.636 -16.960 1.00 94.81 298 LYS A C 1
ATOM 2181 O O . LYS A 1 298 ? 24.403 1.871 -18.134 1.00 94.81 298 LYS A O 1
ATOM 2186 N N . THR A 1 299 ? 23.927 0.394 -16.519 1.00 96.50 299 THR A N 1
ATOM 2187 C CA . THR A 1 299 ? 24.031 -0.812 -17.358 1.00 96.50 299 THR A CA 1
ATOM 2188 C C . THR A 1 299 ? 22.671 -1.486 -17.524 1.00 96.50 299 THR A C 1
ATOM 2190 O O . THR A 1 299 ? 21.789 -1.353 -16.675 1.00 96.50 299 THR A O 1
ATOM 2193 N N . LYS A 1 300 ? 22.498 -2.251 -18.612 1.00 93.88 300 LYS A N 1
ATOM 2194 C CA . LYS A 1 300 ? 21.276 -3.045 -18.828 1.00 93.88 300 LYS A CA 1
ATOM 2195 C C . LYS A 1 300 ? 21.066 -4.100 -17.733 1.00 93.88 300 LYS A C 1
ATOM 2197 O O . LYS A 1 300 ? 19.928 -4.297 -17.332 1.00 93.88 300 LYS A O 1
ATOM 2202 N N . SER A 1 301 ? 22.147 -4.708 -17.226 1.00 95.19 301 SER A N 1
ATOM 2203 C CA . SER A 1 301 ? 22.081 -5.662 -16.105 1.00 95.19 301 SER A CA 1
ATOM 2204 C C . SER A 1 301 ? 21.518 -4.996 -14.854 1.00 95.19 301 SER A C 1
ATOM 2206 O O . SER A 1 301 ? 20.460 -5.399 -14.397 1.00 95.19 301 SER A O 1
ATOM 2208 N N . ALA A 1 302 ? 22.117 -3.889 -14.396 1.00 94.50 302 ALA A N 1
ATOM 2209 C CA . ALA A 1 302 ? 21.665 -3.200 -13.186 1.00 94.50 302 ALA A CA 1
ATOM 2210 C C . ALA A 1 302 ? 20.201 -2.720 -13.282 1.00 94.50 302 ALA A C 1
ATOM 2212 O O . ALA A 1 302 ? 19.476 -2.713 -12.285 1.00 94.50 302 ALA A O 1
ATOM 2213 N N . LYS A 1 303 ? 19.727 -2.361 -14.487 1.00 95.12 303 LYS A N 1
ATOM 2214 C CA . LYS A 1 303 ? 18.300 -2.083 -14.718 1.00 95.12 303 LYS A CA 1
ATOM 2215 C C . LYS A 1 303 ? 17.428 -3.330 -14.586 1.00 95.12 303 LYS A C 1
ATOM 2217 O O . LYS A 1 303 ? 16.382 -3.240 -13.953 1.00 95.12 303 LYS A O 1
ATOM 2222 N N . ALA A 1 304 ? 17.842 -4.467 -15.144 1.00 95.06 304 ALA A N 1
ATOM 2223 C CA . ALA A 1 304 ? 17.132 -5.739 -14.995 1.00 95.06 304 ALA A CA 1
ATOM 2224 C C . ALA A 1 304 ? 17.083 -6.198 -13.527 1.00 95.06 304 ALA A C 1
ATOM 2226 O O . ALA A 1 304 ? 16.019 -6.589 -13.050 1.00 95.06 304 ALA A O 1
ATOM 2227 N N . ASP A 1 305 ? 18.186 -6.048 -12.789 1.00 95.50 305 ASP A N 1
ATOM 2228 C CA . ASP A 1 305 ? 18.267 -6.351 -11.356 1.00 95.50 305 ASP A CA 1
ATOM 2229 C C . ASP A 1 305 ? 17.237 -5.510 -10.574 1.00 95.50 305 ASP A C 1
ATOM 2231 O O . ASP A 1 305 ? 16.415 -6.050 -9.830 1.00 95.50 305 ASP A O 1
ATOM 2235 N N . SER A 1 306 ? 17.175 -4.202 -10.850 1.00 96.12 306 SER A N 1
ATOM 2236 C CA . SER A 1 306 ? 16.198 -3.274 -10.252 1.00 96.12 306 SER A CA 1
ATOM 2237 C C . SER A 1 306 ? 14.741 -3.613 -10.609 1.00 96.12 306 SER A C 1
ATOM 2239 O O . SER A 1 306 ? 13.861 -3.545 -9.751 1.00 96.12 306 SER A O 1
ATOM 2241 N N . ILE A 1 307 ? 14.472 -4.011 -11.861 1.00 96.50 307 ILE A N 1
ATOM 2242 C CA . ILE A 1 307 ? 13.143 -4.472 -12.302 1.00 96.50 307 ILE A CA 1
ATOM 2243 C C . ILE A 1 307 ? 12.750 -5.753 -11.557 1.00 96.50 307 ILE A C 1
ATOM 2245 O O . ILE A 1 307 ? 11.605 -5.872 -11.127 1.00 96.50 307 ILE A O 1
ATOM 2249 N N . SER A 1 308 ? 13.685 -6.687 -11.354 1.00 96.00 308 SER A N 1
ATOM 2250 C CA . SER A 1 308 ? 13.428 -7.929 -10.615 1.00 96.00 308 SER A CA 1
ATOM 2251 C C . SER A 1 308 ? 13.100 -7.667 -9.139 1.00 96.00 308 SER A C 1
ATOM 2253 O O . SER A 1 308 ? 12.157 -8.252 -8.603 1.00 96.00 308 SER A O 1
ATOM 2255 N N . MET A 1 309 ? 13.786 -6.705 -8.510 1.00 94.62 309 MET A N 1
ATOM 2256 C CA . MET A 1 309 ? 13.493 -6.265 -7.145 1.00 94.62 309 MET A CA 1
ATOM 2257 C C . MET A 1 309 ? 12.118 -5.590 -7.045 1.00 94.62 309 MET A C 1
ATOM 2259 O O . MET A 1 309 ? 11.359 -5.885 -6.124 1.00 94.62 309 MET A O 1
ATOM 2263 N N . LEU A 1 310 ? 11.745 -4.758 -8.025 1.00 96.06 310 LEU A N 1
ATOM 2264 C CA . LEU A 1 310 ? 10.404 -4.166 -8.116 1.00 96.06 310 LEU A CA 1
ATOM 2265 C C . LEU A 1 310 ? 9.306 -5.210 -8.358 1.00 96.06 310 LEU A C 1
ATOM 2267 O O . LEU A 1 310 ? 8.236 -5.114 -7.760 1.00 96.06 310 LEU A O 1
ATOM 2271 N N . ALA A 1 311 ? 9.569 -6.226 -9.182 1.00 96.19 311 ALA A N 1
ATOM 2272 C CA . ALA A 1 311 ? 8.649 -7.340 -9.392 1.00 96.19 311 ALA A CA 1
ATOM 2273 C C . ALA A 1 311 ? 8.415 -8.113 -8.084 1.00 96.19 311 ALA A C 1
ATOM 2275 O O . ALA A 1 311 ? 7.272 -8.428 -7.752 1.00 96.19 311 ALA A O 1
ATOM 2276 N N . HIS A 1 312 ? 9.476 -8.361 -7.311 1.00 94.56 312 HIS A N 1
ATOM 2277 C CA . HIS A 1 312 ? 9.378 -9.001 -6.001 1.00 94.56 312 HIS A CA 1
ATOM 2278 C C . HIS A 1 312 ? 8.631 -8.122 -4.983 1.00 94.56 312 HIS A C 1
ATOM 2280 O O . HIS A 1 312 ? 7.709 -8.598 -4.321 1.00 94.56 312 HIS A O 1
ATOM 2286 N N . ALA A 1 313 ? 8.933 -6.820 -4.924 1.00 93.25 313 ALA A N 1
ATOM 2287 C CA . ALA A 1 313 ? 8.209 -5.857 -4.091 1.00 93.25 313 ALA A CA 1
ATOM 2288 C C . ALA A 1 313 ? 6.705 -5.833 -4.418 1.00 93.25 313 ALA A C 1
ATOM 2290 O O . ALA A 1 313 ? 5.873 -5.846 -3.514 1.00 93.25 313 ALA A O 1
ATOM 2291 N N . ALA A 1 314 ? 6.340 -5.870 -5.703 1.00 92.12 314 ALA A N 1
ATOM 2292 C CA . ALA A 1 314 ? 4.952 -5.907 -6.162 1.00 92.12 314 ALA A CA 1
ATOM 2293 C C . ALA A 1 314 ? 4.245 -7.258 -5.925 1.00 92.12 314 ALA A C 1
ATOM 2295 O O . ALA A 1 314 ? 3.014 -7.305 -5.971 1.00 92.12 314 ALA A O 1
ATOM 2296 N N . GLN A 1 315 ? 4.989 -8.341 -5.671 1.00 91.56 315 GLN A N 1
ATOM 2297 C CA . GLN A 1 315 ? 4.452 -9.636 -5.233 1.00 91.56 315 GLN A CA 1
ATOM 2298 C C . GLN A 1 315 ? 4.227 -9.661 -3.714 1.00 91.56 315 GLN A C 1
ATOM 2300 O O . GLN A 1 315 ? 3.142 -10.032 -3.271 1.00 91.56 315 GLN A O 1
ATOM 2305 N N . LEU A 1 316 ? 5.215 -9.219 -2.925 1.00 85.44 316 LEU A N 1
ATOM 2306 C CA . LEU A 1 316 ? 5.109 -9.085 -1.464 1.00 85.44 316 LEU A CA 1
ATOM 2307 C C . LEU A 1 316 ? 4.016 -8.077 -1.073 1.00 85.44 316 LEU A C 1
ATOM 2309 O O . LEU A 1 316 ? 3.187 -8.333 -0.203 1.00 85.44 316 LEU A O 1
ATOM 2313 N N . GLY A 1 317 ? 4.001 -6.932 -1.754 1.00 79.12 317 GLY A N 1
ATOM 2314 C CA . GLY A 1 317 ? 3.040 -5.847 -1.617 1.00 79.12 317 GLY A CA 1
ATOM 2315 C C . GLY A 1 317 ? 2.072 -5.796 -2.792 1.00 79.12 317 GLY A C 1
ATOM 2316 O O . GLY A 1 317 ? 2.005 -4.786 -3.495 1.00 79.12 317 GLY A O 1
ATOM 2317 N N . ALA A 1 318 ? 1.281 -6.855 -2.994 1.00 73.50 318 ALA A N 1
ATOM 2318 C CA . ALA A 1 318 ? 0.228 -6.889 -4.019 1.00 73.50 318 ALA A CA 1
ATOM 2319 C C . ALA A 1 318 ? -0.730 -5.678 -3.947 1.00 73.50 318 ALA A C 1
ATOM 2321 O O . ALA A 1 318 ? -1.275 -5.246 -4.962 1.00 73.50 318 ALA A O 1
ATOM 2322 N N . TYR A 1 319 ? -0.876 -5.101 -2.752 1.00 76.94 319 TYR A N 1
ATOM 2323 C CA . TYR A 1 319 ? -1.714 -3.941 -2.447 1.00 76.94 319 TYR A CA 1
ATOM 2324 C C . TYR A 1 319 ? -0.923 -2.778 -1.836 1.00 76.94 319 TYR A C 1
ATOM 2326 O O . TYR A 1 319 ? -1.485 -1.912 -1.166 1.00 76.94 319 TYR A O 1
ATOM 2334 N N . ASP A 1 320 ? 0.395 -2.766 -2.027 1.00 86.94 320 ASP A N 1
ATOM 2335 C CA . ASP A 1 320 ? 1.204 -1.608 -1.689 1.00 86.94 320 ASP A CA 1
ATOM 2336 C C . 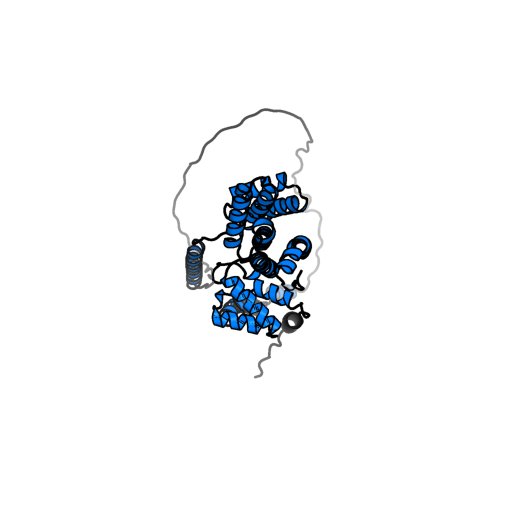ASP A 1 320 ? 1.201 -0.600 -2.843 1.00 86.94 320 ASP A C 1
ATOM 2338 O O . ASP A 1 320 ? 1.540 -0.940 -3.979 1.00 86.94 320 ASP A O 1
ATOM 2342 N N . ALA A 1 321 ? 0.805 0.640 -2.549 1.00 89.00 321 ALA A N 1
ATOM 2343 C CA . ALA A 1 321 ? 0.674 1.695 -3.547 1.00 89.00 321 ALA A CA 1
ATOM 2344 C C . ALA A 1 321 ? 1.996 1.928 -4.293 1.00 89.00 321 ALA A C 1
ATOM 2346 O O . ALA A 1 321 ? 2.029 1.928 -5.524 1.00 89.00 321 ALA A O 1
ATOM 2347 N N . SER A 1 322 ? 3.091 2.074 -3.547 1.00 90.06 322 SER A N 1
ATOM 2348 C CA . SER A 1 322 ? 4.414 2.379 -4.088 1.00 90.06 322 SER A CA 1
ATOM 2349 C C . SER A 1 322 ? 4.967 1.204 -4.894 1.00 90.06 322 SER A C 1
ATOM 2351 O O . SER A 1 322 ? 5.471 1.412 -5.999 1.00 90.06 322 SER A O 1
ATOM 2353 N N . ALA A 1 323 ? 4.785 -0.035 -4.425 1.00 93.50 323 ALA A N 1
ATOM 2354 C CA . ALA A 1 323 ? 5.196 -1.225 -5.175 1.00 93.50 323 ALA A CA 1
ATOM 2355 C C . ALA A 1 323 ? 4.459 -1.378 -6.516 1.00 93.50 323 ALA A C 1
ATOM 2357 O O . ALA A 1 323 ? 5.100 -1.578 -7.550 1.00 93.50 323 ALA A O 1
ATOM 2358 N N . GLN A 1 324 ? 3.127 -1.235 -6.537 1.00 94.94 324 GLN A N 1
ATOM 2359 C CA . GLN A 1 324 ? 2.362 -1.328 -7.788 1.00 94.94 324 GLN A CA 1
ATOM 2360 C C . GLN A 1 324 ? 2.648 -0.147 -8.728 1.00 94.94 324 GLN A C 1
ATOM 2362 O O . GLN A 1 324 ? 2.743 -0.344 -9.941 1.00 94.94 324 GLN A O 1
ATOM 2367 N N . LEU A 1 325 ? 2.840 1.062 -8.186 1.00 94.94 325 LEU A N 1
ATOM 2368 C CA . LEU A 1 325 ? 3.206 2.245 -8.961 1.00 94.94 325 LEU A CA 1
ATOM 2369 C C . LEU A 1 325 ? 4.559 2.059 -9.650 1.00 94.94 325 LEU A C 1
ATOM 2371 O O . LEU A 1 325 ? 4.632 2.101 -10.878 1.00 94.94 325 LEU A O 1
ATOM 2375 N N . TYR A 1 326 ? 5.627 1.841 -8.882 1.00 95.62 326 TYR A N 1
ATOM 2376 C CA . TYR A 1 326 ? 6.980 1.807 -9.430 1.00 95.62 326 TYR A CA 1
ATOM 2377 C C . TYR A 1 326 ? 7.215 0.594 -10.326 1.00 95.62 326 TYR A C 1
ATOM 2379 O O . TYR A 1 326 ? 7.844 0.747 -11.374 1.00 95.62 326 TYR A O 1
ATOM 2387 N N . TYR A 1 327 ? 6.643 -0.573 -10.005 1.00 97.31 327 TYR A N 1
ATOM 2388 C CA . TYR A 1 327 ? 6.714 -1.719 -10.910 1.00 97.31 327 TYR A CA 1
ATOM 2389 C C . TYR A 1 327 ? 5.962 -1.454 -12.226 1.00 97.31 327 TYR A C 1
ATOM 2391 O O . TYR A 1 327 ? 6.502 -1.692 -13.306 1.00 97.31 327 TYR A O 1
ATOM 2399 N N . GLY A 1 328 ? 4.767 -0.850 -12.166 1.00 96.50 328 GLY A N 1
ATOM 2400 C CA . GLY A 1 328 ? 4.040 -0.408 -13.358 1.00 96.50 328 GLY A CA 1
ATOM 2401 C C . GLY A 1 328 ? 4.834 0.583 -14.216 1.00 96.50 328 GLY A C 1
ATOM 2402 O O . GLY A 1 328 ? 4.859 0.457 -15.439 1.00 96.50 328 GLY A O 1
ATOM 2403 N N . LEU A 1 329 ? 5.539 1.532 -13.594 1.00 96.62 329 LEU A N 1
ATOM 2404 C CA . LEU A 1 329 ? 6.377 2.495 -14.310 1.00 96.62 329 LEU A CA 1
ATOM 2405 C C . LEU A 1 329 ? 7.601 1.841 -14.973 1.00 96.62 329 LEU A C 1
ATOM 2407 O O . LEU A 1 329 ? 7.875 2.154 -16.132 1.00 96.62 329 LEU A O 1
ATOM 2411 N N . VAL A 1 330 ? 8.320 0.921 -14.317 1.00 97.19 330 VAL A N 1
ATOM 2412 C CA . VAL A 1 330 ? 9.487 0.266 -14.952 1.00 97.19 330 VAL A CA 1
ATOM 2413 C C . VAL A 1 330 ? 9.103 -0.761 -16.017 1.00 97.19 330 VAL A C 1
ATOM 2415 O O . VAL A 1 330 ? 9.855 -0.934 -16.972 1.00 97.19 330 VAL A O 1
ATOM 2418 N N . LEU A 1 331 ? 7.915 -1.371 -15.947 1.00 97.38 331 LEU A N 1
ATOM 2419 C CA . LEU A 1 331 ? 7.385 -2.179 -17.054 1.00 97.38 331 LEU A CA 1
ATOM 2420 C C . LEU A 1 331 ? 7.211 -1.346 -18.335 1.00 97.38 331 LEU A C 1
ATOM 2422 O O . LEU A 1 331 ? 7.435 -1.850 -19.432 1.00 97.38 331 LEU A O 1
ATOM 2426 N N . PHE A 1 332 ? 6.853 -0.065 -18.208 1.00 97.31 332 PHE A N 1
ATOM 2427 C CA . PHE A 1 332 ? 6.782 0.855 -19.344 1.00 97.31 332 PHE A CA 1
ATOM 2428 C C . PHE A 1 332 ? 8.171 1.372 -19.749 1.00 97.31 332 PHE A C 1
ATOM 2430 O O . PHE A 1 332 ? 8.612 1.137 -20.868 1.00 97.31 332 PHE A O 1
ATOM 2437 N N . TYR A 1 333 ? 8.889 2.034 -18.836 1.00 94.69 333 TYR A N 1
ATOM 2438 C CA . TYR A 1 333 ? 10.150 2.727 -19.143 1.00 94.69 333 TYR A CA 1
ATOM 2439 C C . TYR A 1 333 ? 11.383 1.816 -19.275 1.00 94.69 333 TYR A C 1
ATOM 2441 O O . TYR A 1 333 ? 12.420 2.260 -19.770 1.00 94.69 333 TYR A O 1
ATOM 2449 N N . GLY A 1 334 ? 11.313 0.580 -18.780 1.00 93.69 334 GLY A N 1
ATOM 2450 C CA . GLY A 1 334 ? 12.415 -0.385 -18.764 1.00 93.69 334 GLY A CA 1
ATOM 2451 C C . GLY A 1 334 ? 12.231 -1.565 -19.715 1.00 93.69 334 GLY A C 1
ATOM 2452 O O . GLY A 1 334 ? 13.217 -2.017 -20.292 1.00 93.69 334 GLY A O 1
ATOM 2453 N N . GLU A 1 335 ? 10.995 -2.041 -19.899 1.00 93.94 335 GLU A N 1
ATOM 2454 C CA . GLU A 1 335 ? 10.699 -3.240 -20.701 1.00 93.94 335 GLU A CA 1
ATOM 2455 C C . GLU A 1 335 ? 9.820 -2.999 -21.942 1.00 93.94 335 GLU A C 1
ATOM 2457 O O . GLU A 1 335 ? 9.590 -3.946 -22.689 1.00 93.94 335 GLU A O 1
ATOM 2462 N N . ASP A 1 336 ? 9.326 -1.774 -22.163 1.00 95.19 336 ASP A N 1
ATOM 2463 C CA . ASP A 1 336 ? 8.397 -1.418 -23.253 1.00 95.19 336 ASP A CA 1
ATOM 2464 C C . ASP A 1 336 ? 7.108 -2.274 -23.280 1.00 95.19 336 ASP A C 1
ATOM 2466 O O . ASP A 1 336 ? 6.613 -2.709 -24.320 1.00 95.19 336 ASP A O 1
ATOM 2470 N N . LYS A 1 337 ? 6.538 -2.546 -22.094 1.00 97.12 337 LYS A N 1
ATOM 2471 C CA . LYS A 1 337 ? 5.310 -3.345 -21.905 1.00 97.12 337 LYS A CA 1
ATOM 2472 C C . LYS A 1 337 ? 4.137 -2.473 -21.425 1.00 97.12 337 LYS A C 1
ATOM 2474 O O . LYS A 1 337 ? 3.684 -2.631 -20.286 1.00 97.12 337 LYS A O 1
ATOM 2479 N N . PRO A 1 338 ? 3.574 -1.574 -22.261 1.00 96.62 338 PRO A N 1
ATOM 2480 C CA . PRO A 1 338 ? 2.567 -0.597 -21.829 1.00 96.62 338 PRO A CA 1
ATOM 2481 C C . PRO A 1 338 ? 1.275 -1.229 -21.279 1.00 96.62 338 PRO A C 1
ATOM 2483 O O . PRO A 1 338 ? 0.690 -0.713 -20.328 1.00 96.62 338 PRO A O 1
ATOM 2486 N N . VAL A 1 339 ? 0.840 -2.380 -21.804 1.00 96.69 339 VAL A N 1
ATOM 2487 C CA . VAL A 1 339 ? -0.364 -3.084 -21.312 1.00 96.69 339 VAL A CA 1
ATOM 2488 C C . VAL A 1 339 ? -0.147 -3.677 -19.911 1.00 96.69 339 VAL A C 1
ATOM 2490 O O . VAL A 1 339 ? -1.028 -3.588 -19.050 1.00 96.69 339 VAL A O 1
ATOM 2493 N N . ALA A 1 340 ? 1.038 -4.238 -19.650 1.00 96.62 340 ALA A N 1
ATOM 2494 C CA . ALA A 1 340 ? 1.406 -4.734 -18.324 1.00 96.62 340 ALA A CA 1
ATOM 2495 C C . ALA A 1 340 ? 1.563 -3.571 -17.330 1.00 96.62 340 ALA A C 1
ATOM 2497 O O . ALA A 1 340 ? 0.994 -3.614 -16.239 1.00 96.62 340 ALA A O 1
ATOM 2498 N N . ALA A 1 341 ? 2.227 -2.488 -17.746 1.00 97.12 341 ALA A N 1
ATOM 2499 C CA . ALA A 1 341 ? 2.353 -1.255 -16.975 1.00 97.12 341 ALA A CA 1
ATOM 2500 C C . ALA A 1 341 ? 0.989 -0.717 -16.514 1.00 97.12 341 ALA A C 1
ATOM 2502 O O . ALA A 1 341 ? 0.768 -0.538 -15.318 1.00 97.12 341 ALA A O 1
ATOM 2503 N N . VAL A 1 342 ? 0.032 -0.548 -17.435 1.00 96.75 342 VAL A N 1
ATOM 2504 C CA . VAL A 1 342 ? -1.331 -0.087 -17.109 1.00 96.75 342 VAL A CA 1
ATOM 2505 C C . VAL A 1 342 ? -2.061 -1.034 -16.150 1.00 96.75 342 VAL A C 1
ATOM 2507 O O . VAL A 1 342 ? -2.840 -0.577 -15.316 1.00 96.75 342 VAL A O 1
ATOM 2510 N N . THR A 1 343 ? -1.791 -2.339 -16.197 1.00 95.81 343 THR A N 1
ATOM 2511 C CA . THR A 1 343 ? -2.393 -3.307 -15.263 1.00 95.81 343 THR A CA 1
ATOM 2512 C C . THR A 1 343 ? -1.949 -3.041 -13.819 1.00 95.81 343 THR A C 1
ATOM 2514 O O . THR A 1 343 ? -2.781 -3.006 -12.912 1.00 95.81 343 THR A O 1
ATOM 2517 N N . HIS A 1 344 ? -0.660 -2.770 -13.604 1.00 95.12 344 HIS A N 1
ATOM 2518 C CA . HIS A 1 344 ? -0.125 -2.405 -12.289 1.00 95.12 344 HIS A CA 1
ATOM 2519 C C . HIS A 1 344 ? -0.494 -0.972 -11.870 1.00 95.12 344 HIS A C 1
ATOM 2521 O O . HIS A 1 344 ? -0.846 -0.752 -10.715 1.00 95.12 344 HIS A O 1
ATOM 2527 N N . LEU A 1 345 ? -0.539 -0.015 -12.805 1.00 95.25 345 LEU A N 1
ATOM 2528 C CA . LEU A 1 345 ? -0.987 1.358 -12.533 1.00 95.25 345 LEU A CA 1
ATOM 2529 C C . LEU A 1 345 ? -2.475 1.432 -12.140 1.00 95.25 345 LEU A C 1
ATOM 2531 O O . LEU A 1 345 ? -2.834 2.233 -11.282 1.00 95.25 345 LEU A O 1
ATOM 2535 N N . ASN A 1 346 ? -3.338 0.583 -12.707 1.00 94.38 346 ASN A N 1
ATOM 2536 C CA . ASN A 1 346 ? -4.723 0.441 -12.244 1.00 94.38 346 ASN A CA 1
ATOM 2537 C C . ASN A 1 346 ? -4.786 -0.169 -10.835 1.00 94.38 346 ASN A C 1
ATOM 2539 O O . ASN A 1 346 ? -5.589 0.276 -10.017 1.00 94.38 346 ASN A O 1
ATOM 2543 N N . ARG A 1 347 ? -3.921 -1.148 -10.516 1.00 92.94 347 ARG A N 1
ATOM 2544 C CA . ARG A 1 347 ? -3.849 -1.708 -9.157 1.00 92.94 347 ARG A CA 1
ATOM 2545 C C . ARG A 1 347 ? -3.373 -0.666 -8.140 1.00 92.94 347 ARG A C 1
ATOM 2547 O O . ARG A 1 347 ? -3.958 -0.597 -7.070 1.00 92.94 347 ARG A O 1
ATOM 2554 N N . PHE A 1 348 ? -2.408 0.186 -8.496 1.00 93.62 348 PHE A N 1
ATOM 2555 C CA . PHE A 1 348 ? -2.015 1.356 -7.699 1.00 93.62 348 PHE A CA 1
ATOM 2556 C C . PHE A 1 348 ? -3.204 2.279 -7.395 1.00 93.62 348 PHE A C 1
ATOM 2558 O O . PHE A 1 348 ? -3.401 2.650 -6.247 1.00 93.62 348 PHE A O 1
ATOM 2565 N N . LEU A 1 349 ? -4.045 2.620 -8.377 1.00 91.88 349 LEU A N 1
ATOM 2566 C CA . LEU A 1 349 ? -5.237 3.437 -8.101 1.00 91.88 349 LEU A CA 1
ATOM 2567 C C . LEU A 1 349 ? -6.214 2.736 -7.142 1.00 91.88 349 LEU A C 1
ATOM 2569 O O . LEU A 1 349 ? -6.802 3.388 -6.281 1.00 91.88 349 LEU A O 1
ATOM 2573 N N . ALA A 1 350 ? -6.353 1.412 -7.251 1.00 89.62 350 ALA A N 1
ATOM 2574 C CA . ALA A 1 350 ? -7.201 0.611 -6.370 1.00 89.62 350 ALA A CA 1
ATOM 2575 C C . ALA A 1 350 ? -6.688 0.522 -4.916 1.00 89.62 350 ALA A C 1
ATOM 2577 O O . ALA A 1 350 ? -7.470 0.204 -4.021 1.00 89.62 350 ALA A O 1
ATOM 2578 N N . THR A 1 351 ? -5.422 0.859 -4.626 1.00 84.50 351 THR A N 1
ATOM 2579 C CA . THR A 1 351 ? -4.925 0.957 -3.236 1.00 84.50 351 THR A CA 1
ATOM 2580 C C . THR A 1 351 ? -5.320 2.267 -2.540 1.00 84.50 351 THR A C 1
ATOM 2582 O O . THR A 1 351 ? -4.807 2.551 -1.462 1.00 84.50 351 THR A O 1
ATOM 2585 N N . HIS A 1 352 ? -6.179 3.091 -3.154 1.00 83.06 352 HIS A N 1
ATOM 2586 C CA . HIS A 1 352 ? -6.640 4.385 -2.629 1.00 83.06 352 HIS A CA 1
ATOM 2587 C C . HIS A 1 352 ? -5.504 5.327 -2.144 1.00 83.06 352 HIS A C 1
ATOM 2589 O O . HIS A 1 352 ? -5.558 5.858 -1.032 1.00 83.06 352 HIS A O 1
ATOM 2595 N N . PRO A 1 353 ? -4.454 5.547 -2.965 1.00 83.31 353 PRO A N 1
ATOM 2596 C CA . PRO A 1 353 ? -3.310 6.390 -2.619 1.00 83.31 353 PRO A CA 1
ATOM 2597 C C . PRO A 1 353 ? -3.700 7.853 -2.355 1.00 83.31 353 PRO A C 1
ATOM 2599 O O . PRO A 1 353 ? -4.723 8.359 -2.821 1.00 83.31 353 PRO A O 1
ATOM 2602 N N . SER A 1 354 ? -2.839 8.574 -1.631 1.00 78.62 354 SER A N 1
ATOM 2603 C CA . SER A 1 354 ? -3.053 9.993 -1.332 1.00 78.62 354 SER A CA 1
ATOM 2604 C C . SER A 1 354 ? -3.116 10.842 -2.612 1.00 78.62 354 SER A C 1
ATOM 2606 O O . SER A 1 354 ? -2.390 10.601 -3.579 1.00 78.62 354 SER A O 1
ATOM 2608 N N . LYS A 1 355 ? -3.954 11.890 -2.621 1.00 79.62 355 LYS A N 1
ATOM 2609 C CA . LYS A 1 355 ? -4.129 12.766 -3.801 1.00 79.62 355 LYS A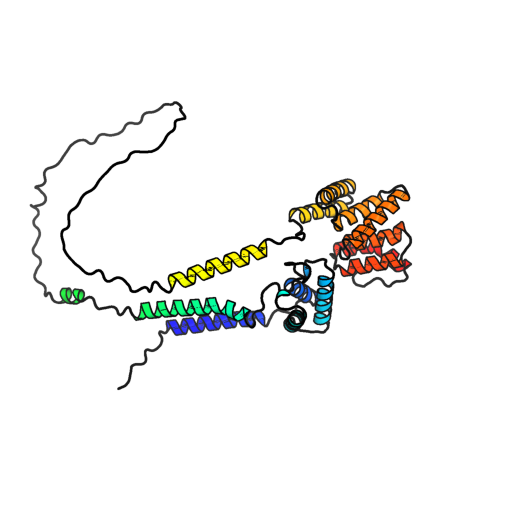 CA 1
ATOM 2610 C C . LYS A 1 355 ? -2.811 13.369 -4.305 1.00 79.62 355 LYS A C 1
ATOM 2612 O O . LYS A 1 355 ? -2.631 13.521 -5.508 1.00 79.62 355 LYS A O 1
ATOM 2617 N N . SER A 1 356 ? -1.885 13.688 -3.400 1.00 72.69 356 SER A N 1
ATOM 2618 C CA . SER A 1 356 ? -0.554 14.194 -3.749 1.00 72.69 356 SER A CA 1
ATOM 2619 C C . SER A 1 356 ? 0.312 13.138 -4.441 1.00 72.69 356 SER A C 1
ATOM 2621 O O . SER A 1 356 ? 1.054 13.485 -5.360 1.00 72.69 356 SER A O 1
ATOM 2623 N N . LEU A 1 357 ? 0.218 11.863 -4.049 1.00 78.69 357 LEU A N 1
ATOM 2624 C CA . LEU A 1 357 ? 0.910 10.758 -4.716 1.00 78.69 357 LEU A CA 1
ATOM 2625 C C . LEU A 1 357 ? 0.294 10.467 -6.092 1.00 78.69 357 LEU A C 1
ATOM 2627 O O . LEU A 1 357 ? 1.032 10.316 -7.061 1.00 78.69 357 LEU A O 1
ATOM 2631 N N . VAL A 1 358 ? -1.039 10.486 -6.210 1.00 88.25 358 VAL A N 1
ATOM 2632 C CA . VAL A 1 358 ? -1.751 10.348 -7.496 1.00 88.25 358 VAL A CA 1
ATOM 2633 C C . VAL A 1 358 ? -1.328 11.433 -8.490 1.00 88.25 358 VAL A C 1
ATOM 2635 O O . VAL A 1 358 ? -0.925 11.113 -9.606 1.00 88.25 358 VAL A O 1
ATOM 2638 N N . GLN A 1 359 ? -1.318 12.705 -8.080 1.00 85.38 359 GLN A N 1
ATOM 2639 C CA . GLN A 1 359 ? -0.912 13.822 -8.946 1.00 85.38 359 GLN A CA 1
ATOM 2640 C C . GLN A 1 359 ? 0.555 13.741 -9.401 1.00 85.38 359 GLN A C 1
ATOM 2642 O O . GLN A 1 359 ? 0.888 14.162 -10.513 1.00 85.38 359 GLN A O 1
ATOM 2647 N N . GLN A 1 360 ? 1.446 13.206 -8.560 1.00 82.88 360 GLN A N 1
ATOM 2648 C CA . GLN A 1 360 ? 2.837 12.940 -8.938 1.00 82.88 360 GLN A CA 1
ATOM 2649 C C . GLN A 1 360 ? 2.927 11.770 -9.926 1.00 82.88 360 GLN A C 1
ATOM 2651 O O . GLN A 1 360 ? 3.558 11.903 -10.977 1.00 82.88 360 GLN A O 1
ATOM 2656 N N . ALA A 1 361 ? 2.241 10.664 -9.624 1.00 90.38 361 ALA A N 1
ATOM 2657 C CA . ALA A 1 361 ? 2.166 9.476 -10.463 1.00 90.38 361 ALA A CA 1
ATOM 2658 C C . ALA A 1 361 ? 1.579 9.775 -11.851 1.00 90.38 361 ALA A C 1
ATOM 2660 O O . ALA A 1 361 ? 2.113 9.285 -12.841 1.00 90.38 361 ALA A O 1
ATOM 2661 N N . TYR A 1 362 ? 0.547 10.621 -11.954 1.00 91.50 362 TYR A N 1
ATOM 2662 C CA . TYR A 1 362 ? -0.139 10.952 -13.210 1.00 91.50 362 TYR A CA 1
ATOM 2663 C C . TYR A 1 362 ? 0.819 11.382 -14.327 1.00 91.50 362 TYR A C 1
ATOM 2665 O O . TYR A 1 362 ? 0.701 10.914 -15.462 1.00 91.50 362 TYR A O 1
ATOM 2673 N N . ARG A 1 363 ? 1.813 12.228 -14.014 1.00 88.69 363 ARG A N 1
ATOM 2674 C CA . ARG A 1 363 ? 2.792 12.713 -15.005 1.00 88.69 363 ARG A CA 1
ATOM 2675 C C . ARG A 1 363 ? 3.646 11.588 -15.600 1.00 88.69 363 ARG A C 1
ATOM 2677 O O . ARG A 1 363 ? 3.986 11.661 -16.776 1.00 88.69 363 ARG A O 1
ATOM 2684 N N . LEU A 1 364 ? 3.963 10.568 -14.802 1.00 91.38 364 LEU A N 1
ATOM 2685 C CA . LEU A 1 364 ? 4.772 9.408 -15.197 1.00 91.38 364 LEU A CA 1
ATOM 2686 C C . LEU A 1 364 ? 3.912 8.278 -15.791 1.00 91.38 364 LEU A C 1
ATOM 2688 O O . LEU A 1 364 ? 4.353 7.553 -16.675 1.00 91.38 364 LEU A O 1
ATOM 2692 N N . ALA A 1 365 ? 2.669 8.143 -15.330 1.00 94.88 365 ALA A N 1
ATOM 2693 C CA . ALA A 1 365 ? 1.736 7.099 -15.738 1.00 94.88 365 ALA A CA 1
ATOM 2694 C C . ALA A 1 365 ? 1.041 7.407 -17.075 1.00 94.88 365 ALA A C 1
ATOM 2696 O O . ALA A 1 365 ? 0.810 6.499 -17.873 1.00 94.88 365 ALA A O 1
ATOM 2697 N N . LYS A 1 366 ? 0.714 8.680 -17.349 1.00 94.88 366 LYS A N 1
ATOM 2698 C CA . LYS A 1 366 ? -0.040 9.105 -18.543 1.00 94.88 366 LYS A CA 1
ATOM 2699 C C . LYS A 1 366 ? 0.513 8.547 -19.871 1.00 94.88 366 LYS A C 1
ATOM 2701 O O . LYS A 1 366 ? -0.305 8.066 -20.658 1.00 94.88 366 LYS A O 1
ATOM 2706 N N . PRO A 1 367 ? 1.834 8.555 -20.150 1.00 95.94 367 PRO A N 1
ATOM 2707 C CA . PRO A 1 367 ? 2.373 7.980 -21.384 1.00 95.94 367 PRO A CA 1
ATOM 2708 C C . PRO A 1 367 ? 2.067 6.483 -21.549 1.00 95.94 367 PRO A C 1
ATOM 2710 O O . PRO A 1 367 ? 1.728 6.061 -22.652 1.00 95.94 367 PRO A O 1
ATOM 2713 N N . ALA A 1 368 ? 2.092 5.700 -20.463 1.00 96.31 368 ALA A N 1
ATOM 2714 C CA . ALA A 1 368 ? 1.799 4.267 -20.502 1.00 96.31 368 ALA A CA 1
ATOM 2715 C C . ALA A 1 368 ? 0.337 3.980 -20.895 1.00 96.31 368 ALA A C 1
ATOM 2717 O O . ALA A 1 368 ? 0.083 3.087 -21.700 1.00 96.31 368 ALA A O 1
ATOM 2718 N N . TYR A 1 369 ? -0.625 4.771 -20.399 1.00 96.62 369 TYR A N 1
ATOM 2719 C CA . TYR A 1 369 ? -2.037 4.659 -20.801 1.00 96.62 369 TYR A CA 1
ATOM 2720 C C . TYR A 1 369 ? -2.252 4.967 -22.285 1.00 96.62 369 TYR A C 1
ATOM 2722 O O . TYR A 1 369 ? -2.983 4.242 -22.964 1.00 96.62 369 TYR A O 1
ATOM 2730 N N . LEU A 1 370 ? -1.587 6.009 -22.797 1.00 96.25 370 LEU A N 1
ATOM 2731 C CA . LEU A 1 370 ? -1.658 6.383 -24.210 1.00 96.25 370 LEU A CA 1
ATOM 2732 C C . LEU A 1 370 ? -1.053 5.291 -25.106 1.00 96.25 370 LEU A C 1
ATOM 2734 O O . LEU A 1 370 ? -1.704 4.869 -26.059 1.00 96.25 370 LEU A O 1
ATOM 2738 N N . ALA A 1 371 ? 0.131 4.779 -24.757 1.00 96.62 371 ALA A N 1
ATOM 2739 C CA . ALA A 1 371 ? 0.800 3.693 -25.477 1.00 96.62 371 ALA A CA 1
ATOM 2740 C C . ALA A 1 371 ? 0.038 2.353 -25.411 1.00 96.62 371 ALA A C 1
ATOM 2742 O O . ALA A 1 371 ? 0.086 1.565 -26.349 1.00 96.62 371 ALA A O 1
ATOM 2743 N N . ALA A 1 372 ? -0.708 2.094 -24.333 1.00 96.44 372 ALA A N 1
ATOM 2744 C CA . ALA A 1 372 ? -1.561 0.909 -24.207 1.00 96.44 372 ALA A CA 1
ATOM 2745 C C . ALA A 1 372 ? -2.914 1.034 -24.937 1.00 96.44 372 ALA A C 1
ATOM 2747 O O . ALA A 1 372 ? -3.724 0.104 -24.872 1.00 96.44 372 ALA A O 1
ATOM 2748 N N . HIS A 1 373 ? -3.211 2.188 -25.551 1.00 96.56 373 HIS A N 1
ATOM 2749 C CA . HIS A 1 373 ? -4.544 2.547 -26.048 1.00 96.56 373 HIS A CA 1
ATOM 2750 C C . HIS A 1 373 ? -5.643 2.304 -24.992 1.00 96.56 373 HIS A C 1
ATOM 2752 O O . HIS A 1 373 ? -6.675 1.676 -25.248 1.00 96.56 373 HIS A O 1
ATOM 2758 N N . ARG A 1 374 ? -5.401 2.762 -23.756 1.00 94.19 374 ARG A N 1
ATOM 2759 C CA . ARG A 1 374 ? -6.338 2.660 -22.629 1.00 94.19 374 ARG A CA 1
ATOM 2760 C C . ARG A 1 374 ? -6.781 4.047 -22.179 1.00 94.19 374 ARG A C 1
ATOM 2762 O O . ARG A 1 374 ? -5.973 4.965 -22.062 1.00 94.19 374 ARG A O 1
ATOM 2769 N N . LYS A 1 375 ? -8.078 4.195 -21.891 1.00 92.62 375 LYS A N 1
ATOM 2770 C CA . LYS A 1 375 ? -8.610 5.416 -21.277 1.00 92.62 375 LYS A CA 1
ATOM 2771 C C . LYS A 1 375 ? -7.976 5.589 -19.895 1.00 92.62 375 LYS A C 1
ATOM 2773 O O . LYS A 1 375 ? -7.949 4.641 -19.115 1.00 92.62 375 LYS A O 1
ATOM 2778 N N . ILE A 1 376 ? -7.496 6.794 -19.600 1.00 91.94 376 ILE A N 1
ATOM 2779 C CA . ILE A 1 376 ? -7.001 7.141 -18.266 1.00 91.94 376 ILE A CA 1
ATOM 2780 C C . ILE A 1 376 ? -8.209 7.206 -17.310 1.00 91.94 376 ILE A C 1
ATOM 2782 O O . ILE A 1 376 ? -9.191 7.876 -17.646 1.00 91.94 376 ILE A O 1
ATOM 2786 N N . PRO A 1 377 ? -8.180 6.515 -16.156 1.00 90.06 377 PRO A N 1
ATOM 2787 C CA . PRO A 1 377 ? -9.230 6.607 -15.144 1.00 90.06 377 PRO A CA 1
ATOM 2788 C C . PRO A 1 377 ? -9.464 8.039 -14.645 1.00 90.06 377 PRO A C 1
ATOM 2790 O O . PRO A 1 377 ? -8.522 8.808 -14.488 1.00 90.06 377 PRO A O 1
ATOM 2793 N N . ASN A 1 378 ? -10.713 8.376 -14.313 1.00 86.06 378 ASN A N 1
ATOM 2794 C CA . ASN A 1 378 ? -11.068 9.677 -13.718 1.00 86.06 378 ASN A CA 1
ATOM 2795 C C . ASN A 1 378 ? -10.544 9.851 -12.272 1.00 86.06 378 ASN A C 1
ATOM 2797 O O . ASN A 1 378 ? -10.751 10.898 -11.667 1.00 86.06 378 ASN A O 1
ATOM 2801 N N . THR A 1 379 ? -9.941 8.808 -11.698 1.00 81.38 379 THR A N 1
ATOM 2802 C CA . THR A 1 379 ? -9.325 8.789 -10.364 1.00 81.38 379 THR A CA 1
ATOM 2803 C C . THR A 1 379 ? -7.863 9.254 -10.360 1.00 81.38 379 THR A C 1
ATOM 2805 O O . THR A 1 379 ? -7.267 9.291 -9.285 1.00 81.38 379 THR A O 1
ATOM 2808 N N . PHE A 1 380 ? -7.299 9.593 -11.529 1.00 79.00 380 PHE A N 1
ATOM 2809 C CA . PHE A 1 380 ? -5.947 10.144 -11.713 1.00 79.00 380 PHE A CA 1
ATOM 2810 C C . PHE A 1 380 ? -5.886 11.680 -11.648 1.00 79.00 380 PHE A C 1
ATOM 2812 O O . PHE A 1 380 ? -6.907 12.331 -11.961 1.00 79.00 380 PHE A O 1
#